Protein AF-A0A944SZA1-F1 (afdb_monomer)

Structure (mmCIF, N/CA/C/O backbone):
data_AF-A0A944SZA1-F1
#
_entry.id   AF-A0A944SZA1-F1
#
loop_
_atom_site.group_PDB
_atom_site.id
_atom_site.type_symbol
_atom_site.label_atom_id
_atom_site.label_alt_id
_atom_site.label_comp_id
_atom_site.label_asym_id
_atom_site.label_entity_id
_atom_site.label_seq_id
_atom_site.pdbx_PDB_ins_code
_atom_site.Cartn_x
_atom_site.Cartn_y
_atom_site.Cartn_z
_atom_site.occupancy
_atom_site.B_iso_or_equiv
_atom_site.auth_seq_id
_atom_site.auth_comp_id
_atom_site.auth_asym_id
_atom_site.auth_atom_id
_atom_site.pdbx_PDB_model_num
ATOM 1 N N . MET A 1 1 ? 6.379 56.878 -29.729 1.00 34.78 1 MET A N 1
ATOM 2 C CA . MET A 1 1 ? 7.795 56.609 -30.061 1.00 34.78 1 MET A CA 1
ATOM 3 C C . MET A 1 1 ? 8.020 55.108 -30.057 1.00 34.78 1 MET A C 1
ATOM 5 O O . MET A 1 1 ? 7.852 54.475 -29.023 1.00 34.78 1 MET A O 1
ATOM 9 N N . ASN A 1 2 ? 8.320 54.561 -31.233 1.00 31.75 2 ASN A N 1
ATOM 10 C CA . ASN A 1 2 ? 8.641 53.156 -31.470 1.00 31.75 2 ASN A CA 1
ATOM 11 C C . ASN A 1 2 ? 9.842 52.699 -30.632 1.00 31.75 2 ASN A C 1
ATOM 13 O O . ASN A 1 2 ? 10.908 53.306 -30.713 1.00 31.75 2 ASN A O 1
ATOM 17 N N . LYS A 1 3 ? 9.700 51.576 -29.924 1.00 30.05 3 LYS A N 1
ATOM 18 C CA . LYS A 1 3 ? 10.818 50.663 -29.664 1.00 30.05 3 LYS A CA 1
ATOM 19 C C . LYS A 1 3 ? 10.394 49.256 -30.056 1.00 30.05 3 LYS A C 1
ATOM 21 O O . LYS A 1 3 ? 9.658 48.567 -29.356 1.00 30.05 3 LYS A O 1
ATOM 26 N N . THR A 1 4 ? 10.840 48.909 -31.249 1.00 30.34 4 THR A N 1
ATOM 27 C CA . THR A 1 4 ? 10.805 47.614 -31.909 1.00 30.34 4 THR A CA 1
ATOM 28 C C . THR A 1 4 ? 11.332 46.541 -30.954 1.00 30.34 4 THR A C 1
ATOM 30 O O . THR A 1 4 ? 12.483 46.600 -30.522 1.00 30.34 4 THR A O 1
ATOM 33 N N . LYS A 1 5 ? 10.484 45.567 -30.599 1.00 31.09 5 LYS A N 1
ATOM 34 C CA . LYS A 1 5 ? 10.930 44.314 -29.984 1.00 31.09 5 LYS A CA 1
ATOM 35 C C . LYS A 1 5 ? 11.746 43.563 -31.030 1.00 31.09 5 LYS A C 1
ATOM 37 O O . LYS A 1 5 ? 11.211 43.187 -32.069 1.00 31.09 5 LYS A O 1
ATOM 42 N N . ILE A 1 6 ? 13.025 43.357 -30.748 1.00 30.23 6 ILE A N 1
ATOM 43 C CA . ILE A 1 6 ? 13.845 42.379 -31.457 1.00 30.23 6 ILE A CA 1
ATOM 44 C C . ILE A 1 6 ? 13.279 41.011 -31.069 1.00 30.23 6 ILE A C 1
ATOM 46 O O . ILE A 1 6 ? 13.418 40.572 -29.929 1.00 30.23 6 ILE A O 1
ATOM 50 N N . ALA A 1 7 ? 12.554 40.390 -31.996 1.00 32.97 7 ALA A N 1
ATOM 51 C CA . ALA A 1 7 ? 12.186 38.991 -31.901 1.00 32.97 7 ALA A CA 1
ATOM 52 C C . ALA A 1 7 ? 13.461 38.173 -32.127 1.00 32.97 7 ALA A C 1
ATOM 54 O O . ALA A 1 7 ? 14.042 38.218 -33.208 1.00 32.97 7 ALA A O 1
ATOM 55 N N . ILE A 1 8 ? 13.910 37.464 -31.095 1.00 31.34 8 ILE A N 1
ATOM 56 C CA . ILE A 1 8 ? 14.842 36.353 -31.264 1.00 31.34 8 ILE A CA 1
ATOM 57 C C . ILE A 1 8 ? 13.963 35.166 -31.679 1.00 31.34 8 ILE A C 1
ATOM 59 O O . ILE A 1 8 ? 13.105 34.771 -30.883 1.00 31.34 8 ILE A O 1
ATOM 63 N N . PRO A 1 9 ? 14.095 34.624 -32.899 1.00 35.72 9 PRO A N 1
ATOM 64 C CA . PRO A 1 9 ? 13.364 33.431 -33.278 1.00 35.72 9 PRO A CA 1
ATOM 65 C C . PRO A 1 9 ? 14.046 32.244 -32.599 1.00 35.72 9 PRO A C 1
ATOM 67 O O . PRO A 1 9 ? 15.100 31.785 -33.029 1.00 35.72 9 PRO A O 1
ATOM 70 N N . SER A 1 10 ? 13.473 31.765 -31.496 1.00 37.78 10 SER A N 1
ATOM 71 C CA . SER A 1 10 ? 13.772 30.426 -30.998 1.00 37.78 10 SER A CA 1
ATOM 72 C C . SER A 1 10 ? 12.822 29.452 -31.692 1.00 37.78 10 SER A C 1
ATOM 74 O O . SER A 1 10 ? 11.839 29.006 -31.098 1.00 37.78 10 SER A O 1
ATOM 76 N N . ASP A 1 11 ? 13.087 29.153 -32.962 1.00 41.00 11 ASP A N 1
ATOM 77 C CA . ASP A 1 11 ? 12.459 28.019 -33.639 1.00 41.00 11 ASP A CA 1
ATOM 78 C C . ASP A 1 11 ? 13.088 26.728 -33.096 1.00 41.00 11 ASP A C 1
ATOM 80 O O . ASP A 1 11 ? 13.932 26.090 -33.720 1.00 41.00 11 ASP A O 1
ATOM 84 N N . ILE A 1 12 ? 12.690 26.360 -31.876 1.00 37.53 12 ILE A N 1
ATOM 85 C CA . ILE A 1 12 ? 12.694 24.965 -31.447 1.00 37.53 12 ILE A CA 1
ATOM 86 C C . ILE A 1 12 ? 11.352 24.411 -31.939 1.00 37.53 12 ILE A C 1
ATOM 88 O O . ILE A 1 12 ? 10.313 24.982 -31.589 1.00 37.53 12 ILE A O 1
ATOM 92 N N . PRO A 1 13 ? 11.329 23.340 -32.749 1.00 37.69 13 PRO A N 1
ATOM 93 C CA . PRO A 1 13 ? 10.082 22.718 -33.176 1.00 37.69 13 PRO A CA 1
ATOM 94 C C . PRO A 1 13 ? 9.189 22.447 -31.958 1.00 37.69 13 PRO A C 1
ATOM 96 O O . PRO A 1 13 ? 9.645 21.845 -30.983 1.00 37.69 13 PRO A O 1
ATOM 99 N N . LYS A 1 14 ? 7.915 22.869 -32.011 1.00 52.00 14 LYS A N 1
ATOM 100 C CA . LYS A 1 14 ? 6.917 22.638 -30.941 1.00 52.00 14 LYS A CA 1
ATOM 101 C C . LYS A 1 14 ? 6.817 21.163 -30.510 1.00 52.00 14 LYS A C 1
ATOM 103 O O . LYS A 1 14 ? 6.372 20.886 -29.406 1.00 52.00 14 LYS A O 1
ATOM 108 N N . GLU A 1 15 ? 7.247 20.232 -31.358 1.00 51.16 15 GLU A N 1
ATOM 109 C CA . GLU A 1 15 ? 7.230 18.783 -31.119 1.00 51.16 15 GLU A CA 1
ATOM 110 C C . GLU A 1 15 ? 8.296 18.272 -30.132 1.00 51.16 15 GLU A C 1
ATOM 112 O O . GLU A 1 15 ? 8.181 17.142 -29.664 1.00 51.16 15 GLU A O 1
ATOM 117 N N . ASN A 1 16 ? 9.316 19.076 -29.800 1.00 55.62 16 ASN A N 1
ATOM 118 C CA . ASN A 1 16 ? 10.416 18.683 -28.902 1.00 55.62 16 ASN A CA 1
ATOM 119 C C . ASN A 1 16 ? 10.436 19.461 -27.573 1.00 55.62 16 ASN A C 1
ATOM 121 O O . ASN A 1 16 ? 11.379 19.329 -26.792 1.00 55.62 16 ASN A O 1
ATOM 125 N N . SER A 1 17 ? 9.428 20.296 -27.304 1.00 70.12 17 SER A N 1
ATOM 126 C CA . SER A 1 17 ? 9.325 21.008 -26.029 1.00 70.12 17 SER A CA 1
ATOM 127 C C . SER A 1 17 ? 8.634 20.157 -24.967 1.00 70.12 17 SER A C 1
ATOM 129 O O . SER A 1 17 ? 7.638 19.494 -25.246 1.00 70.12 17 SER A O 1
ATOM 131 N N . LEU A 1 18 ? 9.127 20.238 -23.731 1.00 83.69 18 LEU A N 1
ATOM 132 C CA . LEU A 1 18 ? 8.465 19.662 -22.562 1.00 83.69 18 LEU A CA 1
ATOM 133 C C . LEU A 1 18 ? 7.011 20.143 -22.441 1.00 83.69 18 LEU A C 1
ATOM 135 O O . LEU A 1 18 ? 6.777 21.351 -22.563 1.00 83.69 18 LEU A O 1
ATOM 139 N N . PRO A 1 19 ? 6.056 19.252 -22.120 1.00 88.00 19 PRO A N 1
ATOM 140 C CA . PRO A 1 19 ? 4.674 19.658 -21.913 1.00 88.00 19 PRO A CA 1
ATOM 141 C C . PRO A 1 19 ? 4.571 20.573 -20.690 1.00 88.00 19 PRO A C 1
ATOM 143 O O . PRO A 1 19 ? 5.227 20.351 -19.670 1.00 88.00 19 PRO A O 1
ATOM 146 N N . LYS A 1 20 ? 3.733 21.603 -20.756 1.00 88.69 20 LYS A N 1
ATOM 147 C CA . LYS A 1 20 ? 3.429 22.493 -19.626 1.00 88.69 20 LYS A CA 1
ATOM 148 C C . LYS A 1 20 ? 2.022 22.238 -19.095 1.00 88.69 20 LYS A C 1
ATOM 150 O O . LYS A 1 20 ? 1.191 21.570 -19.703 1.00 88.69 20 LYS A O 1
ATOM 155 N N . ARG A 1 21 ? 1.730 22.804 -17.925 1.00 88.75 21 ARG A N 1
ATOM 156 C CA . ARG A 1 21 ? 0.394 22.754 -17.324 1.00 88.75 21 ARG A CA 1
ATOM 157 C C . ARG A 1 21 ? -0.685 23.223 -18.308 1.00 88.75 21 ARG A C 1
ATOM 159 O O . ARG A 1 21 ? -0.640 24.362 -18.765 1.00 88.75 21 ARG A O 1
ATOM 166 N N . GLY A 1 22 ? -1.692 22.375 -18.510 1.00 85.00 22 GLY A N 1
ATOM 167 C CA . GLY A 1 22 ? -2.834 22.638 -19.389 1.00 85.00 22 GLY A CA 1
ATOM 168 C C . GLY A 1 22 ? -2.650 22.135 -20.820 1.00 85.00 22 GLY A C 1
ATOM 169 O O . GLY A 1 22 ? -3.617 22.166 -21.572 1.00 85.00 22 GLY A O 1
ATOM 170 N N . ASP A 1 23 ? -1.455 21.662 -21.184 1.00 86.56 23 ASP A N 1
ATOM 171 C CA . ASP A 1 23 ? -1.251 20.990 -22.463 1.00 86.56 23 ASP A CA 1
ATOM 172 C C . ASP A 1 23 ? -1.978 19.641 -22.488 1.00 86.56 23 ASP A C 1
ATOM 174 O O . ASP A 1 23 ? -2.120 18.961 -21.465 1.00 86.56 23 ASP A O 1
ATOM 178 N N . GLU A 1 24 ? -2.402 19.242 -23.683 1.00 83.50 24 GLU A N 1
ATOM 179 C CA . GLU A 1 24 ? -2.899 17.898 -23.934 1.00 83.50 24 GLU A CA 1
ATOM 180 C C . GLU A 1 24 ? -1.727 16.903 -23.922 1.00 83.50 24 GLU A C 1
ATOM 182 O O . GLU A 1 24 ? -0.733 17.082 -24.624 1.00 83.50 24 GLU A O 1
ATOM 187 N N . LEU A 1 25 ? -1.834 15.849 -23.106 1.00 86.94 25 LEU A N 1
ATOM 188 C CA . LEU A 1 25 ? -0.783 14.834 -22.928 1.00 86.94 25 LEU A CA 1
ATOM 189 C C . LEU A 1 25 ? -1.002 13.585 -23.798 1.00 86.94 25 LEU A C 1
ATOM 191 O O . LEU A 1 25 ? -0.449 12.518 -23.523 1.00 86.94 25 LEU A O 1
ATOM 195 N N . THR A 1 26 ? -1.838 13.704 -24.824 1.00 85.81 26 THR A N 1
ATOM 196 C CA . THR A 1 26 ? -2.244 12.602 -25.697 1.00 85.81 26 THR A CA 1
ATOM 197 C C . THR A 1 26 ? -1.277 12.471 -26.870 1.00 85.81 26 THR A C 1
ATOM 199 O O . THR A 1 26 ? -0.983 13.448 -27.557 1.00 85.81 26 THR A O 1
ATOM 202 N N . ASN A 1 27 ? -0.815 11.251 -27.154 1.00 90.06 27 ASN A N 1
ATOM 203 C CA . ASN A 1 27 ? -0.140 10.966 -28.417 1.00 90.06 27 ASN A CA 1
ATOM 204 C C . ASN A 1 27 ? -1.173 10.857 -29.551 1.00 90.06 27 ASN A C 1
ATOM 206 O O . ASN A 1 27 ? -1.903 9.869 -29.612 1.00 90.06 27 ASN A O 1
ATOM 210 N N . LEU A 1 28 ? -1.214 11.825 -30.469 1.00 89.00 28 LEU A N 1
ATOM 211 C CA . LEU A 1 28 ? -2.158 11.813 -31.597 1.00 89.00 28 LEU A CA 1
ATOM 212 C C . LEU A 1 28 ? -1.953 10.623 -32.550 1.00 89.00 28 LEU A C 1
ATOM 214 O O . LEU A 1 28 ? -2.908 10.166 -33.172 1.00 89.00 28 LEU A O 1
ATOM 218 N N . GLU A 1 29 ? -0.734 10.085 -32.640 1.00 91.69 29 GLU A N 1
ATOM 219 C CA . GLU A 1 29 ? -0.440 8.896 -33.451 1.00 91.69 29 GLU A CA 1
ATOM 220 C C . GLU A 1 29 ? -0.707 7.575 -32.713 1.00 91.69 29 GLU A C 1
ATOM 222 O O . GLU A 1 29 ? -0.545 6.489 -33.282 1.00 91.69 29 GLU A O 1
ATOM 227 N N . GLY A 1 30 ? -1.078 7.659 -31.434 1.00 93.31 30 GLY A N 1
ATOM 228 C CA . GLY A 1 30 ? -1.335 6.535 -30.542 1.00 93.31 30 GLY A CA 1
ATOM 229 C C . GLY A 1 30 ? -0.079 5.904 -29.930 1.00 93.31 30 GLY A C 1
ATOM 230 O O . GLY A 1 30 ? -0.141 5.419 -28.801 1.00 93.31 30 GLY A O 1
ATOM 231 N N . TYR A 1 31 ? 1.052 5.891 -30.638 1.00 95.31 31 TYR A N 1
ATOM 232 C CA . TYR A 1 31 ? 2.315 5.286 -30.194 1.00 95.31 31 TYR A CA 1
ATOM 233 C C . TYR A 1 31 ? 3.508 5.762 -31.043 1.00 95.31 31 TYR A C 1
ATOM 235 O O . TYR A 1 31 ? 3.303 6.118 -32.206 1.00 95.31 31 TYR A O 1
ATOM 243 N N . PRO A 1 32 ? 4.753 5.714 -30.522 1.00 93.50 32 PRO A N 1
ATOM 244 C CA . PRO A 1 32 ? 5.943 6.082 -31.290 1.00 93.50 32 PRO A CA 1
ATOM 245 C C . PRO A 1 32 ? 6.175 5.130 -32.474 1.00 93.50 32 PRO A C 1
ATOM 247 O O . PRO A 1 32 ? 6.145 3.904 -32.319 1.00 93.50 32 PRO A O 1
ATOM 250 N N . LYS A 1 33 ? 6.417 5.690 -33.667 1.00 90.69 33 LYS A N 1
ATOM 251 C CA . LYS A 1 33 ? 6.681 4.918 -34.899 1.00 90.69 33 LYS A CA 1
ATOM 252 C C . LYS A 1 33 ? 8.129 4.448 -35.013 1.00 90.69 33 LYS A C 1
ATOM 254 O O . LYS A 1 33 ? 8.364 3.347 -35.515 1.00 90.69 33 LYS A O 1
ATOM 259 N N . ASN A 1 34 ? 9.061 5.250 -34.500 1.00 89.94 34 ASN A N 1
ATOM 260 C CA . ASN A 1 34 ? 10.495 4.973 -34.487 1.00 89.94 34 ASN A CA 1
ATOM 261 C C . ASN A 1 34 ? 10.964 4.554 -33.086 1.00 89.94 34 ASN A C 1
ATOM 263 O O . ASN A 1 34 ? 10.321 4.860 -32.084 1.00 89.94 34 ASN A O 1
ATOM 267 N N . PHE A 1 35 ? 12.107 3.868 -33.021 1.00 92.06 35 PHE A N 1
ATOM 268 C CA . PHE A 1 35 ? 12.744 3.434 -31.772 1.00 92.06 35 PHE A CA 1
ATOM 269 C C . PHE A 1 35 ? 13.916 4.357 -31.442 1.00 92.06 35 PHE A C 1
ATOM 271 O O . PHE A 1 35 ? 15.078 3.989 -31.604 1.00 92.06 35 PHE A O 1
ATOM 278 N N . GLU A 1 36 ? 13.595 5.583 -31.054 1.00 91.88 36 GLU A N 1
ATOM 279 C CA . GLU A 1 36 ? 14.571 6.626 -30.748 1.00 91.88 36 GLU A CA 1
ATOM 280 C C . GLU A 1 36 ? 14.560 6.936 -29.252 1.00 91.88 36 GLU A C 1
ATOM 282 O O . GLU A 1 36 ? 13.546 6.763 -28.575 1.00 91.88 36 GLU A O 1
ATOM 287 N N . LEU A 1 37 ? 15.706 7.378 -28.730 1.00 91.06 37 LEU A N 1
ATOM 288 C CA . LEU A 1 37 ? 15.784 7.841 -27.350 1.00 91.06 37 LEU A CA 1
ATOM 289 C C . LEU A 1 37 ? 14.939 9.113 -27.175 1.00 91.06 37 LEU A C 1
ATOM 291 O O . LEU A 1 37 ? 15.016 10.005 -28.027 1.00 91.06 37 LEU A O 1
ATOM 295 N N . PRO A 1 38 ? 14.184 9.238 -26.067 1.00 91.50 38 PRO A N 1
ATOM 296 C CA . PRO A 1 38 ? 13.524 10.493 -25.736 1.00 91.50 38 PRO A CA 1
ATOM 297 C C . PRO A 1 38 ? 14.569 11.568 -25.415 1.00 91.50 38 PRO A C 1
ATOM 299 O O . PRO A 1 38 ? 15.762 11.291 -25.260 1.00 91.50 38 PRO A O 1
ATOM 302 N N . LEU A 1 39 ? 14.119 12.810 -25.228 1.00 91.12 39 LEU A N 1
ATOM 303 C CA . LEU A 1 39 ? 14.986 13.847 -24.678 1.00 91.12 39 LEU A CA 1
ATOM 304 C C . LEU A 1 39 ? 15.509 13.404 -23.302 1.00 91.12 39 LEU A C 1
ATOM 306 O O . LEU A 1 39 ? 14.729 13.062 -22.412 1.00 91.12 39 LEU A O 1
ATOM 310 N N . THR A 1 40 ? 16.827 13.44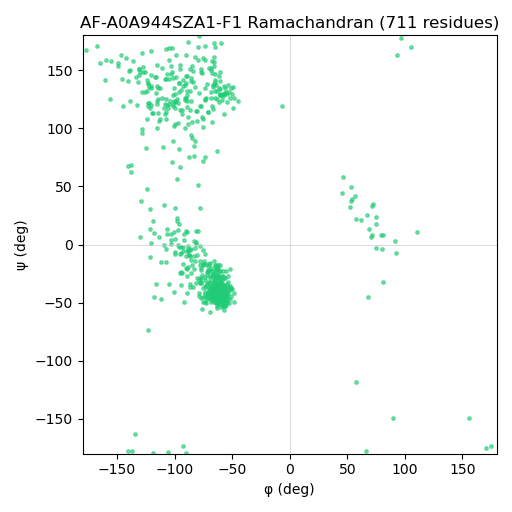3 -23.109 1.00 93.06 40 THR A N 1
ATOM 311 C CA . THR A 1 40 ? 17.455 13.101 -21.828 1.00 93.06 40 THR A CA 1
ATOM 312 C C . THR A 1 40 ? 18.251 14.257 -21.249 1.00 93.06 40 THR A C 1
ATOM 314 O O . THR A 1 40 ? 18.903 14.999 -21.981 1.00 93.06 40 THR A O 1
ATOM 317 N N . GLU A 1 41 ? 18.267 14.361 -19.926 1.00 93.19 41 GLU A N 1
ATOM 318 C CA . GLU A 1 41 ? 19.048 15.357 -19.193 1.00 93.19 41 GLU A CA 1
ATOM 319 C C . GLU A 1 41 ? 19.809 14.674 -18.052 1.00 93.19 41 GLU A C 1
ATOM 321 O O . GLU A 1 41 ? 19.212 14.061 -17.168 1.00 93.19 41 GLU A O 1
ATOM 326 N N . ASN A 1 42 ? 21.140 14.759 -18.073 1.00 93.50 42 ASN A N 1
ATOM 327 C CA . ASN A 1 42 ? 21.980 14.160 -17.040 1.00 93.50 42 ASN A CA 1
ATOM 328 C C . ASN A 1 42 ? 22.021 15.061 -15.798 1.00 93.50 42 ASN A C 1
ATOM 330 O O . ASN A 1 42 ? 22.564 16.167 -15.843 1.00 93.50 42 ASN A O 1
ATOM 334 N N . ILE A 1 43 ? 21.479 14.573 -14.682 1.00 92.88 43 ILE A N 1
ATOM 335 C CA . ILE A 1 43 ? 21.584 15.228 -13.382 1.00 92.88 43 ILE A CA 1
ATOM 336 C C . ILE A 1 43 ? 22.823 14.677 -12.685 1.00 92.88 43 ILE A C 1
ATOM 338 O O . ILE A 1 43 ? 22.810 13.579 -12.122 1.00 92.88 43 ILE A O 1
ATOM 342 N N . SER A 1 44 ? 23.901 15.461 -12.751 1.00 88.56 44 SER A N 1
ATOM 343 C CA . SER A 1 44 ? 25.236 15.086 -12.280 1.00 88.56 44 SER A CA 1
ATOM 344 C C . SER A 1 44 ? 25.213 14.405 -10.909 1.00 88.56 44 SER A C 1
ATOM 346 O O . SER A 1 44 ? 24.719 14.966 -9.931 1.00 88.56 44 SER A O 1
ATOM 348 N N . GLY A 1 45 ? 25.778 13.195 -10.845 1.00 86.50 45 GLY A N 1
ATOM 349 C CA . GLY A 1 45 ? 25.898 12.404 -9.616 1.00 86.50 45 GLY A CA 1
ATOM 350 C C . GLY A 1 45 ? 24.587 11.816 -9.081 1.00 86.50 45 GLY A C 1
ATOM 351 O O . GLY A 1 45 ? 24.587 11.295 -7.968 1.00 86.50 45 GLY A O 1
ATOM 352 N N . LYS A 1 46 ? 23.477 11.903 -9.830 1.00 90.25 46 LYS A N 1
ATOM 353 C CA . LYS A 1 46 ? 22.173 11.374 -9.405 1.00 90.25 46 LYS A CA 1
ATOM 354 C C . LYS A 1 46 ? 21.579 10.370 -10.394 1.00 90.25 46 LYS A C 1
ATOM 356 O O . LYS A 1 46 ? 21.522 9.184 -10.100 1.00 90.25 46 LYS A O 1
ATOM 361 N N . TYR A 1 47 ? 21.078 10.840 -11.531 1.00 94.94 47 TYR A N 1
ATOM 362 C CA . TYR A 1 47 ? 20.317 10.036 -12.492 1.00 94.94 47 TYR A CA 1
ATOM 363 C C . TYR A 1 47 ? 20.168 10.788 -13.819 1.00 94.94 47 TYR A C 1
ATOM 365 O O . TYR A 1 47 ? 20.442 11.985 -13.913 1.00 94.94 47 TYR A O 1
ATOM 373 N N . ILE A 1 48 ? 19.672 10.099 -14.841 1.00 95.88 48 ILE A N 1
ATOM 374 C CA . ILE A 1 48 ? 19.311 10.684 -16.131 1.00 95.88 48 ILE A CA 1
ATOM 375 C C . ILE A 1 48 ? 17.796 10.900 -16.159 1.00 95.88 48 ILE A C 1
ATOM 377 O O . ILE A 1 48 ? 17.017 9.950 -16.074 1.00 95.88 48 ILE A O 1
ATOM 381 N N . ASN A 1 49 ? 17.365 12.153 -16.281 1.00 94.19 49 ASN A N 1
ATOM 382 C CA . ASN A 1 49 ? 15.969 12.486 -16.545 1.00 94.19 49 ASN A CA 1
ATOM 383 C C . ASN A 1 49 ? 15.598 12.036 -17.957 1.00 94.19 49 ASN A C 1
ATOM 385 O O . ASN A 1 49 ? 16.240 12.452 -18.919 1.00 94.19 49 ASN A O 1
ATOM 389 N N . THR A 1 50 ? 14.536 11.243 -18.075 1.00 94.00 50 THR A N 1
ATOM 390 C CA . THR A 1 50 ? 13.914 10.872 -19.351 1.00 94.00 50 THR A CA 1
ATOM 391 C C . THR A 1 50 ? 12.670 11.724 -19.565 1.00 94.00 50 THR A C 1
ATOM 393 O O . THR A 1 50 ? 11.632 11.556 -18.932 1.00 94.00 50 THR A O 1
ATOM 396 N N . LEU A 1 51 ? 12.815 12.739 -20.406 1.00 90.62 51 LEU A N 1
ATOM 397 C CA . LEU A 1 51 ? 11.852 13.811 -20.607 1.00 90.62 51 LEU A CA 1
ATOM 398 C C . LEU A 1 51 ? 10.952 13.489 -21.799 1.00 90.62 51 LEU A C 1
ATOM 400 O O . LEU A 1 51 ? 11.012 14.156 -22.830 1.00 90.62 51 LEU A O 1
ATOM 404 N N . TYR A 1 52 ? 10.132 12.451 -21.649 1.00 91.62 52 TYR A N 1
ATOM 405 C CA . TYR A 1 52 ? 9.196 12.033 -22.687 1.00 91.62 52 TYR A CA 1
ATOM 406 C C . TYR A 1 52 ? 8.252 13.173 -23.085 1.00 91.62 52 TYR A C 1
ATOM 408 O O . TYR A 1 52 ? 7.603 13.783 -22.226 1.00 91.62 52 TYR A O 1
ATOM 416 N N . ALA A 1 53 ? 8.140 13.418 -24.386 1.00 90.50 53 ALA A N 1
ATOM 417 C CA . ALA A 1 53 ? 7.111 14.234 -25.013 1.00 90.50 53 ALA A CA 1
ATOM 418 C C . ALA A 1 53 ? 5.898 13.359 -25.392 1.00 90.50 53 ALA A C 1
ATOM 420 O O . ALA A 1 53 ? 6.038 12.139 -25.494 1.00 90.50 53 ALA A O 1
ATOM 421 N N . PRO A 1 54 ? 4.710 13.938 -25.663 1.00 91.06 54 PRO A N 1
ATOM 422 C CA . PRO A 1 54 ? 3.522 13.154 -26.011 1.00 91.06 54 PRO A CA 1
ATOM 423 C C . PRO A 1 54 ? 3.737 12.150 -27.155 1.00 91.06 54 PRO A C 1
ATOM 425 O O . PRO A 1 54 ? 3.241 11.032 -27.077 1.00 91.06 54 PRO A O 1
ATOM 428 N N . LYS A 1 55 ? 4.538 12.490 -28.174 1.00 91.19 55 LYS A N 1
ATOM 429 C CA . LYS A 1 55 ? 4.863 11.589 -29.299 1.00 91.19 55 LYS A CA 1
ATOM 430 C C . LYS A 1 55 ? 5.602 10.305 -28.890 1.00 91.19 55 LYS A C 1
ATOM 432 O O . LYS A 1 55 ? 5.500 9.295 -29.584 1.00 91.19 55 LYS A O 1
ATOM 437 N N . ASP A 1 56 ? 6.299 10.323 -27.756 1.00 93.00 56 ASP A N 1
ATOM 438 C CA . ASP A 1 56 ? 7.079 9.186 -27.261 1.00 93.00 56 ASP A CA 1
ATOM 439 C C . ASP A 1 56 ? 6.201 8.175 -26.501 1.00 93.00 56 ASP A C 1
ATOM 441 O O . ASP A 1 56 ? 6.642 7.076 -26.148 1.00 93.00 56 ASP A O 1
ATOM 445 N N . ILE A 1 57 ? 4.946 8.534 -26.216 1.00 93.69 57 ILE A N 1
ATOM 446 C CA . ILE A 1 57 ? 4.062 7.802 -25.309 1.00 93.69 57 ILE A CA 1
ATOM 447 C C . ILE A 1 57 ? 3.177 6.825 -26.068 1.00 93.69 57 ILE A C 1
ATOM 449 O O . ILE A 1 57 ? 2.524 7.175 -27.046 1.00 93.69 57 ILE A O 1
ATOM 453 N N . THR A 1 58 ? 3.104 5.591 -25.578 1.00 94.88 58 THR A N 1
ATOM 454 C CA . THR A 1 58 ? 2.163 4.590 -26.089 1.00 94.88 58 THR A CA 1
ATOM 455 C C . THR A 1 58 ? 0.836 4.700 -25.347 1.00 94.88 58 THR A C 1
ATOM 457 O O . THR A 1 58 ? 0.772 4.331 -24.179 1.00 94.88 58 THR A O 1
ATOM 460 N N . ILE A 1 59 ? -0.217 5.174 -26.012 1.00 92.44 59 ILE A N 1
ATOM 461 C CA . ILE A 1 59 ? -1.600 5.160 -25.502 1.00 92.44 59 ILE A CA 1
ATOM 462 C C . ILE A 1 59 ? -2.454 4.080 -26.184 1.00 92.44 59 ILE A C 1
ATOM 464 O O . ILE A 1 59 ? -3.287 3.457 -25.528 1.00 92.44 59 ILE A O 1
ATOM 468 N N . ASP A 1 60 ? -2.206 3.798 -27.469 1.00 94.81 60 ASP A N 1
ATOM 469 C CA . ASP A 1 60 ? -2.801 2.675 -28.199 1.00 94.81 60 ASP A CA 1
ATOM 470 C C . ASP A 1 60 ? -1.842 1.481 -28.181 1.00 94.81 60 ASP A C 1
ATOM 472 O O . ASP A 1 60 ? -1.067 1.228 -29.107 1.00 94.81 60 ASP A O 1
ATOM 476 N N . TRP A 1 61 ? -1.892 0.739 -27.079 1.00 95.88 61 TRP A N 1
ATOM 477 C CA . TRP A 1 61 ? -1.059 -0.441 -26.874 1.00 95.88 61 TRP A CA 1
ATOM 478 C C . TRP A 1 61 ? -1.381 -1.589 -27.844 1.00 95.88 61 TRP A C 1
ATOM 480 O O . TRP A 1 61 ? -0.482 -2.345 -28.212 1.00 95.88 61 TRP A O 1
ATOM 490 N N . ASN A 1 62 ? -2.629 -1.715 -28.309 1.00 96.00 62 ASN A N 1
ATOM 491 C CA . ASN A 1 62 ? -3.009 -2.741 -29.288 1.00 96.00 62 ASN A CA 1
ATOM 492 C C . ASN A 1 62 ? -2.439 -2.423 -30.674 1.00 96.00 62 ASN A C 1
ATOM 494 O O . ASN A 1 62 ? -1.880 -3.301 -31.337 1.00 96.00 62 ASN A O 1
ATOM 498 N N . GLY A 1 63 ? -2.539 -1.162 -31.099 1.00 96.50 63 GLY A N 1
ATOM 499 C CA . GLY A 1 63 ? -1.891 -0.685 -32.314 1.00 96.50 63 GLY A CA 1
ATOM 500 C C . GLY A 1 63 ? -0.374 -0.828 -32.242 1.00 96.50 63 GLY A C 1
ATOM 501 O O . GLY A 1 63 ? 0.232 -1.312 -33.199 1.00 96.50 63 GLY A O 1
ATOM 502 N N . TYR A 1 64 ? 0.232 -0.509 -31.094 1.00 97.25 64 TYR A N 1
ATOM 503 C CA . TYR A 1 64 ? 1.670 -0.678 -30.882 1.00 97.25 64 TYR A CA 1
ATOM 504 C C . TYR A 1 64 ? 2.115 -2.141 -30.995 1.00 97.25 64 TYR A C 1
ATOM 506 O O . TYR A 1 64 ? 3.101 -2.434 -31.672 1.00 97.25 64 TYR A O 1
ATOM 514 N N . LYS A 1 65 ? 1.344 -3.076 -30.427 1.00 97.19 65 LYS A N 1
ATOM 515 C CA . LYS A 1 65 ? 1.586 -4.518 -30.567 1.00 97.19 65 LYS A CA 1
ATOM 516 C C . LYS A 1 65 ? 1.618 -4.951 -32.032 1.00 97.19 65 LYS A C 1
ATOM 518 O O . LYS A 1 65 ? 2.559 -5.622 -32.455 1.00 97.19 65 LYS A O 1
ATOM 523 N N . LYS A 1 66 ? 0.618 -4.525 -32.814 1.00 97.31 66 LYS A N 1
ATOM 524 C CA . LYS A 1 66 ? 0.527 -4.808 -34.255 1.00 97.31 66 LYS A CA 1
ATOM 525 C C . LYS A 1 66 ? 1.694 -4.196 -35.030 1.00 97.31 66 LYS A C 1
ATOM 527 O O . LYS A 1 66 ? 2.241 -4.854 -35.910 1.00 97.31 66 LYS A O 1
ATOM 532 N N . HIS A 1 67 ? 2.076 -2.960 -34.705 1.00 96.88 67 HIS A N 1
ATOM 533 C CA . HIS A 1 67 ? 3.234 -2.286 -35.298 1.00 96.88 67 HIS A CA 1
ATOM 534 C C . HIS A 1 67 ? 4.515 -3.082 -35.055 1.00 96.88 67 HIS A C 1
ATOM 536 O O . HIS A 1 67 ? 5.205 -3.431 -36.010 1.00 96.88 67 HIS A O 1
ATOM 542 N N . LEU A 1 68 ? 4.787 -3.455 -33.800 1.00 96.56 68 LEU A N 1
ATOM 543 C CA . LEU A 1 68 ? 5.957 -4.252 -33.431 1.00 96.56 68 LEU A CA 1
ATOM 544 C C . LEU A 1 68 ? 6.018 -5.594 -34.165 1.00 96.56 68 LEU A C 1
ATOM 546 O O . LEU A 1 68 ? 7.090 -5.960 -34.640 1.00 96.56 68 LEU A O 1
ATOM 550 N N . SER A 1 69 ? 4.889 -6.288 -34.334 1.00 96.19 69 SER A N 1
ATOM 551 C CA . SER A 1 69 ? 4.844 -7.542 -35.102 1.00 96.19 69 SER A CA 1
ATOM 552 C C . SER A 1 69 ? 5.258 -7.374 -36.569 1.00 96.19 69 SER A C 1
ATOM 554 O O . SER A 1 69 ? 5.657 -8.349 -37.195 1.00 96.19 69 SER A O 1
ATOM 556 N N . ILE A 1 70 ? 5.164 -6.161 -37.125 1.00 96.62 70 ILE A N 1
ATOM 557 C CA . ILE A 1 70 ? 5.554 -5.854 -38.507 1.00 96.62 70 ILE A CA 1
ATOM 558 C C . ILE A 1 70 ? 7.013 -5.396 -38.568 1.00 96.62 70 ILE A C 1
ATOM 560 O O . ILE A 1 70 ? 7.779 -5.899 -39.386 1.00 96.62 70 ILE A O 1
ATOM 564 N N . VAL A 1 71 ? 7.408 -4.440 -37.721 1.00 96.69 71 VAL A N 1
ATOM 565 C CA . VAL A 1 71 ? 8.726 -3.787 -37.832 1.00 96.69 71 VAL A CA 1
ATOM 566 C C . VAL A 1 71 ? 9.836 -4.494 -37.052 1.00 96.69 71 VAL A C 1
ATOM 568 O O . VAL A 1 71 ? 11.012 -4.315 -37.358 1.00 96.69 71 VAL A O 1
ATOM 571 N N . LYS A 1 72 ? 9.482 -5.301 -36.047 1.00 95.38 72 LYS A N 1
ATOM 572 C CA . LYS A 1 72 ? 10.399 -6.131 -35.253 1.00 95.38 72 LYS A CA 1
ATOM 573 C C . LYS A 1 72 ? 9.786 -7.528 -35.021 1.00 95.38 72 LYS A C 1
ATOM 575 O O . LYS A 1 72 ? 9.574 -7.916 -33.875 1.00 95.38 72 LYS A O 1
ATOM 580 N N . PRO A 1 73 ? 9.531 -8.322 -36.080 1.00 95.00 73 PRO A N 1
ATOM 581 C CA . PRO A 1 73 ? 8.792 -9.587 -35.981 1.00 95.00 73 PRO A CA 1
ATOM 582 C C . PRO A 1 73 ? 9.460 -10.647 -35.099 1.00 95.00 73 PRO A C 1
ATOM 584 O O . PRO A 1 73 ? 8.780 -11.553 -34.645 1.00 95.00 73 PRO A O 1
ATOM 587 N N . ASN A 1 74 ? 10.768 -10.549 -34.842 1.00 93.44 74 ASN A N 1
ATOM 588 C CA . ASN A 1 74 ? 11.502 -11.493 -33.989 1.00 93.44 74 ASN A CA 1
ATOM 589 C C . ASN A 1 74 ? 11.626 -11.026 -32.530 1.00 93.44 74 ASN A C 1
ATOM 591 O O . ASN A 1 74 ? 12.189 -11.742 -31.706 1.00 93.44 74 ASN A O 1
ATOM 595 N N . PHE A 1 75 ? 11.122 -9.838 -32.196 1.00 95.25 75 PHE A N 1
ATOM 596 C CA . PHE A 1 75 ? 11.257 -9.256 -30.867 1.00 95.25 75 PHE A CA 1
ATOM 597 C C . PHE A 1 75 ? 10.153 -9.758 -29.928 1.00 95.25 75 PHE A C 1
ATOM 599 O O . PHE A 1 75 ? 9.003 -9.335 -30.030 1.00 95.25 75 PHE A O 1
ATOM 606 N N . HIS A 1 76 ? 10.524 -10.655 -29.012 1.00 95.69 76 HIS A N 1
ATOM 607 C CA . HIS A 1 76 ? 9.617 -11.295 -28.054 1.00 95.69 76 HIS A CA 1
ATOM 608 C C . HIS A 1 76 ? 10.270 -11.360 -26.663 1.00 95.69 76 HIS A C 1
ATOM 610 O O . HIS A 1 76 ? 10.634 -12.449 -26.213 1.00 95.69 76 HIS A O 1
ATOM 616 N N . PRO A 1 77 ? 10.461 -10.209 -25.990 1.00 97.25 77 PRO A N 1
ATOM 617 C CA . PRO A 1 77 ? 11.239 -10.149 -24.759 1.00 97.25 77 PRO A CA 1
ATOM 618 C C . PRO A 1 77 ? 10.629 -11.034 -23.669 1.00 97.25 77 PRO A C 1
ATOM 620 O O . PRO A 1 77 ? 9.421 -10.981 -23.419 1.00 97.25 77 PRO A O 1
ATOM 623 N N . LYS A 1 78 ? 11.463 -11.817 -22.985 1.00 98.19 78 LYS A N 1
ATOM 624 C CA . LYS A 1 78 ? 11.056 -12.640 -21.836 1.00 98.19 78 LYS A CA 1
ATOM 625 C C . LYS A 1 78 ? 11.549 -12.023 -20.540 1.00 98.19 78 LYS A C 1
ATOM 627 O O . LYS A 1 78 ? 12.753 -11.942 -20.312 1.00 98.19 78 LYS A O 1
ATOM 632 N N . VAL A 1 79 ? 10.633 -11.638 -19.659 1.00 98.69 79 VAL A N 1
ATOM 633 C CA . VAL A 1 79 ? 10.991 -10.976 -18.398 1.00 98.69 79 VAL A CA 1
ATOM 634 C C . VAL A 1 79 ? 10.416 -11.736 -17.217 1.00 98.69 79 VAL A C 1
ATOM 636 O O . VAL A 1 79 ? 9.233 -12.079 -17.197 1.00 98.69 79 VAL A O 1
ATOM 639 N N . LEU A 1 80 ? 11.258 -11.978 -16.216 1.00 98.75 80 LEU A N 1
ATOM 640 C CA . LEU A 1 80 ? 10.837 -12.445 -14.903 1.00 98.75 80 LEU A CA 1
ATOM 641 C C . LEU A 1 80 ? 10.652 -11.241 -13.977 1.00 98.75 80 LEU A C 1
ATOM 643 O O . LEU A 1 80 ? 11.615 -10.565 -13.632 1.00 98.75 80 LEU A O 1
ATOM 647 N N . LEU A 1 81 ? 9.409 -10.972 -13.598 1.00 98.69 81 LEU A N 1
ATOM 648 C CA . LEU A 1 81 ? 8.992 -9.888 -12.720 1.00 98.69 81 LEU A CA 1
ATOM 649 C C . LEU A 1 81 ? 8.879 -10.399 -11.278 1.00 98.69 81 LEU A C 1
ATOM 651 O O . LEU A 1 81 ? 8.041 -11.244 -10.961 1.00 98.69 81 LEU A O 1
ATOM 655 N N . VAL A 1 82 ? 9.723 -9.873 -10.397 1.00 98.00 82 VAL A N 1
ATOM 656 C CA . VAL A 1 82 ? 9.878 -10.319 -9.012 1.00 98.00 82 VAL A CA 1
ATOM 657 C C . VAL A 1 82 ? 9.395 -9.239 -8.045 1.00 98.00 82 VAL A C 1
ATOM 659 O O . VAL A 1 82 ? 9.730 -8.062 -8.185 1.00 98.00 82 VAL A O 1
ATOM 662 N N . GLY A 1 83 ? 8.615 -9.640 -7.045 1.00 95.50 83 GLY A N 1
ATOM 663 C CA . GLY A 1 83 ? 8.160 -8.786 -5.946 1.00 95.50 83 GLY A CA 1
ATOM 664 C C . GLY A 1 83 ? 8.178 -9.527 -4.612 1.00 95.50 83 GLY A C 1
ATOM 665 O O . GLY A 1 83 ? 8.570 -10.691 -4.545 1.00 95.50 83 GLY A O 1
ATOM 666 N N . HIS A 1 84 ? 7.738 -8.861 -3.545 1.00 92.19 84 HIS A N 1
ATOM 667 C CA . HIS A 1 84 ? 7.633 -9.474 -2.220 1.00 92.19 84 HIS A CA 1
ATOM 668 C C . HIS A 1 84 ? 6.306 -10.223 -2.033 1.00 92.19 84 HIS A C 1
ATOM 670 O O . HIS A 1 84 ? 5.285 -9.861 -2.616 1.00 92.19 84 HIS A O 1
ATOM 676 N N . ASP A 1 85 ? 6.304 -11.232 -1.162 1.00 90.00 85 ASP A N 1
ATOM 677 C CA . ASP A 1 85 ? 5.122 -12.040 -0.832 1.00 90.00 85 ASP A CA 1
ATOM 678 C C . ASP A 1 85 ? 4.441 -11.633 0.491 1.00 90.00 85 ASP A C 1
ATOM 680 O O . ASP A 1 85 ? 3.613 -12.369 1.023 1.00 90.00 85 ASP A O 1
ATOM 684 N N . SER A 1 86 ? 4.814 -10.495 1.084 1.00 86.38 86 SER A N 1
ATOM 685 C CA . SER A 1 86 ? 4.309 -10.085 2.408 1.00 86.38 86 SER A CA 1
ATOM 686 C C . SER A 1 86 ? 2.938 -9.396 2.387 1.00 86.38 86 SER A C 1
ATOM 688 O O . SER A 1 86 ? 2.320 -9.250 3.439 1.00 86.38 86 SER A O 1
ATOM 690 N N . SER A 1 87 ? 2.456 -8.965 1.218 1.00 86.75 87 SER A N 1
ATOM 691 C CA . SER A 1 87 ? 1.165 -8.280 1.073 1.00 86.75 87 SER A CA 1
ATOM 692 C C . SER A 1 87 ? 0.042 -9.268 0.762 1.00 86.75 87 SER A C 1
ATOM 694 O O . SER A 1 87 ? 0.230 -10.170 -0.039 1.00 86.75 87 SER A O 1
ATOM 696 N N . GLU A 1 88 ? -1.154 -9.069 1.312 1.00 85.62 88 GLU A N 1
ATOM 697 C CA . GLU A 1 88 ? -2.374 -9.801 0.911 1.00 85.62 88 GLU A CA 1
ATOM 698 C C . GLU A 1 88 ? -3.089 -9.120 -0.282 1.00 85.62 88 GLU A C 1
ATOM 700 O O . GLU A 1 88 ? -4.076 -9.631 -0.806 1.00 85.62 88 GLU A O 1
ATOM 705 N N . ILE A 1 89 ? -2.592 -7.957 -0.720 1.00 89.81 89 ILE A N 1
ATOM 706 C CA . ILE A 1 89 ? -3.139 -7.142 -1.810 1.00 89.81 89 ILE A CA 1
ATOM 707 C C . ILE A 1 89 ? -2.398 -7.461 -3.113 1.00 89.81 89 ILE A C 1
ATOM 709 O O . ILE A 1 89 ? -1.172 -7.581 -3.126 1.00 89.81 89 ILE A O 1
ATOM 713 N N . GLU A 1 90 ? -3.135 -7.559 -4.220 1.00 94.56 90 GLU A N 1
ATOM 714 C CA . GLU A 1 90 ? -2.567 -7.859 -5.537 1.00 94.56 90 GLU A CA 1
ATOM 715 C C . GLU A 1 90 ? -1.548 -6.811 -5.997 1.00 94.56 90 GLU A C 1
ATOM 717 O O . GLU A 1 90 ? -1.755 -5.602 -5.856 1.00 94.56 90 GLU A O 1
ATOM 722 N N . ASN A 1 91 ? -0.467 -7.277 -6.625 1.00 94.12 91 ASN A N 1
ATOM 723 C CA . ASN A 1 91 ? 0.603 -6.409 -7.098 1.00 94.12 91 ASN A CA 1
ATOM 724 C C . ASN A 1 91 ? 0.273 -5.804 -8.475 1.00 94.12 91 ASN A C 1
ATOM 726 O O . ASN A 1 91 ? 0.679 -6.315 -9.522 1.00 94.12 91 ASN A O 1
ATOM 730 N N . ILE A 1 92 ? -0.471 -4.695 -8.478 1.00 94.44 92 ILE A N 1
ATOM 731 C CA . ILE A 1 92 ? -0.858 -3.989 -9.710 1.00 94.44 92 ILE A CA 1
ATOM 732 C C . ILE A 1 92 ? 0.339 -3.447 -10.492 1.00 94.44 92 ILE A C 1
ATOM 734 O O . ILE A 1 92 ? 0.252 -3.330 -11.713 1.00 94.44 92 ILE A O 1
ATOM 738 N N . THR A 1 93 ? 1.459 -3.149 -9.824 1.00 94.44 93 THR A N 1
ATOM 739 C CA . THR A 1 93 ? 2.686 -2.682 -10.475 1.00 94.44 93 THR A CA 1
ATOM 740 C C . THR A 1 93 ? 3.223 -3.769 -11.392 1.00 94.44 93 THR A C 1
ATOM 742 O O . THR A 1 93 ? 3.384 -3.534 -12.588 1.00 94.44 93 THR A O 1
ATOM 745 N N . LEU A 1 94 ? 3.418 -4.987 -10.876 1.00 97.12 94 LEU A N 1
ATOM 746 C CA . LEU A 1 94 ? 3.903 -6.102 -11.690 1.00 97.12 94 LEU A CA 1
ATOM 747 C C . LEU A 1 94 ? 2.914 -6.474 -12.801 1.00 97.12 94 LEU A C 1
ATOM 749 O O . LEU A 1 94 ? 3.336 -6.682 -13.938 1.00 97.12 94 LEU A O 1
ATOM 753 N N . MET A 1 95 ? 1.606 -6.502 -12.525 1.00 97.81 95 MET A N 1
ATOM 754 C CA . MET A 1 95 ? 0.616 -6.777 -13.575 1.00 97.81 95 MET A CA 1
ATOM 755 C C . MET A 1 95 ? 0.593 -5.682 -14.656 1.00 97.81 95 MET A C 1
ATOM 757 O O . MET A 1 95 ? 0.432 -5.990 -15.834 1.00 97.81 95 MET A O 1
ATOM 761 N N . SER A 1 96 ? 0.811 -4.414 -14.294 1.00 97.19 96 SER A N 1
ATOM 762 C CA . SER A 1 96 ? 0.919 -3.303 -15.255 1.00 97.19 96 SER A CA 1
ATOM 763 C C . SER A 1 96 ? 2.165 -3.424 -16.136 1.00 97.19 96 SER A C 1
ATOM 765 O O . SER A 1 96 ? 2.080 -3.230 -17.347 1.00 97.19 96 SER A O 1
ATOM 767 N N . LEU A 1 97 ? 3.313 -3.786 -15.551 1.00 98.00 97 LEU A N 1
ATOM 768 C CA . LEU A 1 97 ? 4.553 -4.046 -16.293 1.00 98.00 97 LEU A CA 1
ATOM 769 C C . LEU A 1 97 ? 4.424 -5.284 -17.195 1.00 98.00 97 LEU A C 1
ATOM 771 O O . LEU A 1 97 ? 4.897 -5.273 -18.328 1.00 98.00 97 LEU A O 1
ATOM 775 N N . GLY A 1 98 ? 3.708 -6.319 -16.754 1.00 98.25 98 GLY A N 1
ATOM 776 C CA . GLY A 1 98 ? 3.332 -7.439 -17.621 1.00 98.25 98 GLY A CA 1
ATOM 777 C C . GLY A 1 98 ? 2.427 -7.031 -18.774 1.00 98.25 98 GLY A C 1
ATOM 778 O O . GLY A 1 98 ? 2.621 -7.478 -19.900 1.0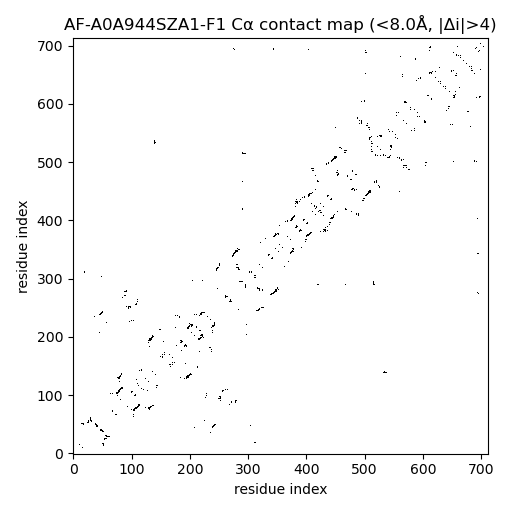0 98.25 98 GLY A O 1
ATOM 779 N N . GLY A 1 99 ? 1.504 -6.098 -18.530 1.00 97.81 99 GLY A N 1
ATOM 780 C CA . GLY A 1 99 ? 0.703 -5.474 -19.578 1.00 97.81 99 GLY A CA 1
ATOM 781 C C . GLY A 1 99 ? 1.567 -4.827 -20.665 1.00 97.81 99 GLY A C 1
ATOM 782 O O . GLY A 1 99 ? 1.271 -4.984 -21.848 1.00 97.81 99 GLY A O 1
ATOM 783 N N . VAL A 1 100 ? 2.672 -4.162 -20.298 1.00 98.12 100 VAL A N 1
ATOM 784 C CA . VAL A 1 100 ? 3.648 -3.632 -21.273 1.00 98.12 100 VAL A CA 1
ATOM 785 C C . VAL A 1 100 ? 4.221 -4.773 -22.118 1.00 98.12 100 VAL A C 1
ATOM 787 O O . VAL A 1 100 ? 4.189 -4.700 -23.345 1.00 98.12 100 VAL A O 1
ATOM 790 N N . LEU A 1 101 ? 4.658 -5.865 -21.484 1.00 98.00 101 LEU A N 1
ATOM 791 C CA . LEU A 1 101 ? 5.228 -7.031 -22.171 1.00 98.00 101 LEU A CA 1
ATOM 792 C C . LEU A 1 101 ? 4.245 -7.691 -23.136 1.00 98.00 101 LEU A C 1
ATOM 794 O O . LEU A 1 101 ? 4.603 -7.946 -24.285 1.00 98.00 101 LEU A O 1
ATOM 798 N N . GLN A 1 102 ? 2.993 -7.898 -22.723 1.00 95.69 102 GLN A N 1
ATOM 799 C CA . GLN A 1 102 ? 1.959 -8.478 -23.584 1.00 95.69 102 GLN A CA 1
ATOM 800 C C . GLN A 1 102 ? 1.738 -7.676 -24.872 1.00 95.69 102 GLN A C 1
ATOM 802 O O . GLN A 1 102 ? 1.460 -8.253 -25.932 1.00 95.69 102 GLN A O 1
ATOM 807 N N . HIS A 1 103 ? 1.857 -6.350 -24.788 1.00 96.38 103 HIS A N 1
ATOM 808 C CA . HIS A 1 103 ? 1.727 -5.444 -25.928 1.00 96.38 103 HIS A CA 1
ATOM 809 C C . HIS A 1 103 ? 3.048 -5.214 -26.675 1.00 96.38 103 HIS A C 1
ATOM 811 O O . HIS A 1 103 ? 3.044 -4.617 -27.746 1.00 96.38 103 HIS A O 1
ATOM 817 N N . MET A 1 104 ? 4.158 -5.749 -26.170 1.00 96.81 104 MET A N 1
ATOM 818 C CA . MET A 1 104 ? 5.442 -5.837 -26.868 1.00 96.81 104 MET A CA 1
ATOM 819 C C . MET A 1 104 ? 5.674 -7.205 -27.524 1.00 96.81 104 MET A C 1
ATOM 821 O O . MET A 1 104 ? 6.793 -7.501 -27.925 1.00 96.81 104 MET A O 1
ATOM 825 N N . ASN A 1 105 ? 4.630 -8.040 -27.626 1.00 95.44 105 ASN A N 1
ATOM 826 C CA . ASN A 1 105 ? 4.723 -9.447 -28.045 1.00 95.44 105 ASN A CA 1
ATOM 827 C C . ASN A 1 105 ? 5.667 -10.286 -27.154 1.00 95.44 105 ASN A C 1
ATOM 829 O O . ASN A 1 105 ? 6.157 -11.329 -27.569 1.00 95.44 105 ASN A O 1
ATOM 833 N N . GLY A 1 106 ? 5.923 -9.839 -25.925 1.00 96.88 106 GLY A N 1
ATOM 834 C CA . GLY A 1 106 ? 6.780 -10.515 -24.960 1.00 96.88 106 GLY A CA 1
ATOM 835 C C . GLY A 1 106 ? 6.044 -11.512 -24.067 1.00 96.88 106 GLY A C 1
ATOM 836 O O . GLY A 1 106 ? 4.829 -11.699 -24.155 1.00 96.88 106 GLY A O 1
ATOM 837 N N . ILE A 1 107 ? 6.811 -12.131 -23.170 1.00 96.81 107 ILE A N 1
ATOM 838 C CA . ILE A 1 107 ? 6.336 -13.087 -22.166 1.00 96.81 107 ILE A CA 1
ATOM 839 C C . ILE A 1 107 ? 6.720 -12.568 -20.780 1.00 96.81 107 ILE A C 1
ATOM 841 O O . ILE A 1 107 ? 7.902 -12.382 -20.483 1.00 96.81 107 ILE A O 1
ATOM 845 N N . ALA A 1 108 ? 5.720 -12.378 -19.922 1.00 97.81 108 ALA A N 1
ATOM 846 C CA . ALA A 1 108 ? 5.920 -12.129 -18.501 1.00 97.81 108 ALA A CA 1
ATOM 847 C C . ALA A 1 108 ? 5.946 -13.455 -17.726 1.00 97.81 108 ALA A C 1
ATOM 849 O O . ALA A 1 108 ? 5.232 -14.396 -18.062 1.00 97.81 108 ALA A O 1
ATOM 850 N N . ASN A 1 109 ? 6.764 -13.520 -16.682 1.00 97.69 109 ASN A N 1
ATOM 851 C CA . ASN A 1 109 ? 6.671 -14.521 -15.621 1.00 97.69 109 ASN A CA 1
ATOM 852 C C . ASN A 1 109 ? 6.731 -13.793 -14.283 1.00 97.69 109 ASN A C 1
ATOM 854 O O . ASN A 1 109 ? 7.380 -12.752 -14.192 1.00 97.69 109 ASN A O 1
ATOM 858 N N . TYR A 1 110 ? 6.115 -14.349 -13.249 1.00 97.88 110 TYR A N 1
ATOM 859 C CA . TYR A 1 110 ? 6.004 -13.704 -11.947 1.00 97.88 110 TYR A CA 1
ATOM 860 C C . TYR A 1 110 ? 6.556 -14.567 -10.824 1.00 97.88 110 TYR A C 1
ATOM 862 O O . TYR A 1 110 ? 6.336 -15.775 -10.780 1.00 97.88 110 TYR A O 1
ATOM 870 N N . ALA A 1 111 ? 7.225 -13.923 -9.872 1.00 96.56 111 ALA A N 1
ATOM 871 C CA . ALA A 1 111 ? 7.618 -14.545 -8.616 1.00 96.56 111 ALA A CA 1
ATOM 872 C C . ALA A 1 111 ? 7.393 -13.566 -7.461 1.00 96.56 111 ALA A C 1
ATOM 874 O O . ALA A 1 111 ? 7.934 -12.461 -7.465 1.00 96.56 111 ALA A O 1
ATOM 875 N N . LEU A 1 112 ? 6.606 -13.970 -6.464 1.00 95.31 112 LEU A N 1
ATOM 876 C CA . LEU A 1 112 ? 6.479 -13.229 -5.212 1.00 95.31 112 LEU A CA 1
ATOM 877 C C . LEU A 1 112 ? 7.213 -13.999 -4.118 1.00 95.31 112 LEU A C 1
ATOM 879 O O . LEU A 1 112 ? 6.821 -15.115 -3.778 1.00 95.31 112 LEU A O 1
ATOM 883 N N . LEU A 1 113 ? 8.295 -13.406 -3.609 1.00 93.31 113 LEU A N 1
ATOM 884 C CA . LEU A 1 113 ? 9.291 -14.061 -2.762 1.00 93.31 113 LEU A CA 1
ATOM 885 C C . LEU A 1 113 ? 9.600 -13.212 -1.521 1.00 93.31 113 LEU A C 1
ATOM 887 O O . LEU A 1 113 ? 9.730 -11.995 -1.602 1.00 93.31 113 LEU A O 1
ATOM 891 N N . GLY A 1 114 ? 9.751 -13.855 -0.372 1.00 91.62 114 GLY A N 1
ATOM 892 C CA . GLY A 1 114 ? 10.295 -13.283 0.855 1.00 91.62 114 GLY A CA 1
ATOM 893 C C . GLY A 1 114 ? 11.715 -13.780 1.146 1.00 91.62 114 GLY A C 1
ATOM 894 O O . GLY A 1 114 ? 12.287 -14.597 0.420 1.00 91.62 114 GLY A O 1
ATOM 895 N N . SER A 1 115 ? 12.281 -13.335 2.267 1.00 90.94 115 SER A N 1
ATOM 896 C CA . SER A 1 115 ? 13.633 -13.718 2.705 1.00 90.94 115 SER A CA 1
ATOM 897 C C . SER A 1 115 ? 13.832 -15.235 2.815 1.00 90.94 115 SER A C 1
ATOM 899 O O . SER A 1 115 ? 14.894 -15.748 2.471 1.00 90.94 115 SER A O 1
ATOM 901 N N . ASN A 1 116 ? 12.797 -15.967 3.230 1.00 91.75 116 ASN A N 1
ATOM 902 C CA . ASN A 1 116 ? 12.871 -17.410 3.467 1.00 91.75 116 ASN A CA 1
ATOM 903 C C . ASN A 1 116 ? 12.829 -18.259 2.184 1.00 91.75 116 ASN A C 1
ATOM 905 O O . ASN A 1 116 ? 13.179 -19.436 2.229 1.00 91.75 116 ASN A O 1
ATOM 909 N N . ASN A 1 117 ? 12.388 -17.707 1.050 1.00 92.88 117 ASN A N 1
ATOM 910 C CA . ASN A 1 117 ? 12.215 -18.460 -0.200 1.00 92.88 117 ASN A CA 1
ATOM 911 C C . ASN A 1 117 ? 12.857 -17.791 -1.428 1.00 92.88 117 ASN A C 1
ATOM 913 O O . ASN A 1 117 ? 12.725 -18.322 -2.531 1.00 92.88 117 ASN A O 1
ATOM 917 N N . ILE A 1 118 ? 13.612 -16.698 -1.265 1.00 94.81 118 ILE A N 1
ATOM 918 C CA . ILE A 1 118 ? 14.293 -16.004 -2.373 1.00 94.81 118 ILE A CA 1
ATOM 919 C C . ILE A 1 118 ? 15.190 -16.928 -3.210 1.00 94.81 118 ILE A C 1
ATOM 921 O O . ILE A 1 118 ? 15.239 -16.804 -4.427 1.00 94.81 118 ILE A O 1
ATOM 925 N N . ASN A 1 119 ? 15.822 -17.931 -2.592 1.00 94.56 119 ASN A N 1
ATOM 926 C CA . ASN A 1 119 ? 16.673 -18.899 -3.296 1.00 94.56 119 ASN A CA 1
ATOM 927 C C . ASN A 1 119 ? 15.913 -19.757 -4.326 1.00 94.56 119 ASN A C 1
ATOM 929 O O . ASN A 1 119 ? 16.531 -20.333 -5.216 1.00 94.56 119 ASN A O 1
ATOM 933 N N . THR A 1 120 ? 14.579 -19.833 -4.256 1.00 94.50 120 THR A N 1
ATOM 934 C CA . THR A 1 120 ? 13.779 -20.522 -5.285 1.00 94.50 120 THR A CA 1
ATOM 935 C C . THR A 1 120 ? 13.861 -19.836 -6.651 1.00 94.50 120 THR A C 1
ATOM 937 O O . THR A 1 120 ? 13.595 -20.477 -7.670 1.00 94.50 120 THR A O 1
ATOM 940 N N . LEU A 1 121 ? 14.290 -18.568 -6.692 1.00 95.81 121 LEU A N 1
ATOM 941 C CA . LEU A 1 121 ? 14.473 -17.803 -7.919 1.00 95.81 121 LEU A CA 1
ATOM 942 C C . LEU A 1 121 ? 15.457 -18.476 -8.888 1.00 95.81 121 LEU A C 1
ATOM 944 O O . LEU A 1 121 ? 15.215 -18.465 -10.092 1.00 95.81 121 LEU A O 1
ATOM 948 N N . ASP A 1 122 ? 16.487 -19.155 -8.375 1.00 95.69 122 ASP A N 1
ATOM 949 C CA . ASP A 1 122 ? 17.483 -19.873 -9.183 1.00 95.69 122 ASP A CA 1
ATOM 950 C C . ASP A 1 122 ? 16.816 -20.975 -10.032 1.00 95.69 122 ASP A C 1
ATOM 952 O O . ASP A 1 122 ? 17.078 -21.124 -11.230 1.00 95.69 122 ASP A O 1
ATOM 956 N N . GLN A 1 123 ? 15.867 -21.704 -9.435 1.00 95.38 123 GLN A N 1
ATOM 957 C CA . GLN A 1 123 ? 15.101 -22.742 -10.122 1.00 95.38 123 GLN A CA 1
ATOM 958 C C . GLN A 1 123 ? 14.062 -22.151 -11.087 1.00 95.38 123 GLN A C 1
ATOM 960 O O . GLN A 1 123 ? 13.846 -22.703 -12.168 1.00 95.38 123 GLN A O 1
ATOM 965 N N . ILE A 1 124 ? 13.442 -21.017 -10.741 1.00 95.62 124 ILE A N 1
ATOM 966 C CA . ILE A 1 124 ? 12.516 -20.310 -11.641 1.00 95.62 124 ILE A CA 1
ATOM 967 C C . ILE A 1 124 ? 13.262 -19.832 -12.890 1.00 95.62 124 ILE A C 1
ATOM 969 O O . ILE A 1 124 ? 12.791 -20.074 -13.999 1.00 95.62 124 ILE A O 1
ATOM 973 N N . ILE A 1 125 ? 14.438 -19.220 -12.733 1.00 96.50 125 ILE A N 1
ATOM 974 C CA . ILE A 1 125 ? 15.279 -18.768 -13.850 1.00 96.50 125 ILE A CA 1
ATOM 975 C C . ILE A 1 125 ? 15.669 -19.955 -14.728 1.00 96.50 125 ILE A C 1
ATOM 977 O O . ILE A 1 125 ? 15.510 -19.893 -15.946 1.00 96.50 125 ILE A O 1
ATOM 981 N N . LYS A 1 126 ? 16.094 -21.070 -14.124 1.00 94.75 126 LYS A N 1
ATOM 982 C CA . LYS A 1 126 ? 16.422 -22.293 -14.864 1.00 94.75 126 LYS A CA 1
ATOM 983 C C . LYS A 1 126 ? 15.237 -22.819 -15.681 1.00 94.75 126 LYS A C 1
ATOM 985 O O . LYS A 1 126 ? 15.433 -23.237 -16.819 1.00 94.75 126 LYS A O 1
ATOM 990 N N . ASN A 1 127 ? 14.026 -22.789 -15.131 1.00 94.38 127 ASN A N 1
ATOM 991 C CA . ASN A 1 127 ? 12.836 -23.327 -15.790 1.00 94.38 127 ASN A CA 1
ATOM 992 C C . ASN A 1 127 ? 12.257 -22.385 -16.853 1.00 94.38 127 ASN A C 1
ATOM 994 O O . ASN A 1 127 ? 11.860 -22.830 -17.926 1.00 94.38 127 ASN A O 1
ATOM 998 N N . LYS A 1 128 ? 12.167 -21.089 -16.541 1.00 94.44 128 LYS A N 1
ATOM 999 C CA . LYS A 1 128 ? 11.507 -20.089 -17.389 1.00 94.44 128 LYS A CA 1
ATOM 1000 C C . LYS A 1 128 ? 12.456 -19.468 -18.420 1.00 94.44 128 LYS A C 1
ATOM 1002 O O . LYS A 1 128 ? 11.969 -18.923 -19.406 1.00 94.44 128 LYS A O 1
ATOM 1007 N N . GLN A 1 129 ? 13.775 -19.564 -18.206 1.00 95.50 129 GLN A N 1
ATOM 1008 C CA . GLN A 1 129 ? 14.828 -18.997 -19.063 1.00 95.50 129 GLN A CA 1
ATOM 1009 C C . GLN A 1 129 ? 14.533 -17.533 -19.455 1.00 95.50 129 GLN A C 1
ATOM 1011 O O . GLN A 1 129 ? 14.371 -17.236 -20.644 1.00 95.50 129 GLN A O 1
ATOM 1016 N N . PRO A 1 130 ? 14.369 -16.623 -18.472 1.00 97.81 130 PRO A N 1
ATOM 1017 C CA . PRO A 1 130 ? 14.104 -15.222 -18.766 1.00 97.81 130 PRO A CA 1
ATOM 1018 C C . PRO A 1 130 ? 15.325 -14.557 -19.412 1.00 97.81 130 PRO A C 1
ATOM 1020 O O . PRO A 1 130 ? 16.465 -14.870 -19.083 1.00 97.81 130 PRO A O 1
ATOM 1023 N N . GLU A 1 131 ? 15.071 -13.597 -20.295 1.00 98.38 131 GLU A N 1
ATOM 1024 C CA . GLU A 1 131 ? 16.096 -12.734 -20.891 1.00 98.38 131 GLU A CA 1
ATOM 1025 C C . GLU A 1 131 ? 16.398 -11.528 -19.993 1.00 98.38 131 GLU A C 1
ATOM 1027 O O . GLU A 1 131 ? 17.490 -10.977 -20.046 1.00 98.38 131 GLU A O 1
ATOM 1032 N N . TRP A 1 132 ? 15.448 -11.139 -19.140 1.00 98.75 132 TRP A N 1
ATOM 1033 C CA . TRP A 1 132 ? 15.567 -10.021 -18.206 1.00 98.75 132 TRP A CA 1
ATOM 1034 C C . TRP A 1 132 ? 14.962 -10.373 -16.849 1.00 98.75 132 TRP A C 1
ATOM 1036 O O . TRP A 1 132 ? 13.983 -11.121 -16.773 1.00 98.75 132 TRP A O 1
ATOM 1046 N N . ILE A 1 133 ? 15.486 -9.777 -15.780 1.00 98.81 133 ILE A N 1
ATOM 1047 C CA . ILE A 1 133 ? 14.932 -9.918 -14.429 1.00 98.81 133 ILE A CA 1
ATOM 1048 C C . ILE A 1 133 ? 14.564 -8.529 -13.909 1.00 98.81 133 ILE A C 1
ATOM 1050 O O . ILE A 1 133 ? 15.423 -7.663 -13.773 1.00 98.81 133 ILE A O 1
ATOM 1054 N N . GLY A 1 134 ? 13.281 -8.307 -13.636 1.00 98.50 134 GLY A N 1
ATOM 1055 C CA . GLY A 1 134 ? 12.754 -7.052 -13.110 1.00 98.50 134 GLY A CA 1
ATOM 1056 C C . GLY A 1 134 ? 12.363 -7.180 -11.642 1.00 98.50 134 GLY A C 1
ATOM 1057 O O . GLY A 1 134 ? 11.470 -7.957 -11.332 1.00 98.50 134 GLY A O 1
ATOM 1058 N N . PHE A 1 135 ? 12.961 -6.401 -10.744 1.00 98.38 135 PHE A N 1
ATOM 1059 C CA . PHE A 1 135 ? 12.592 -6.352 -9.327 1.00 98.38 135 PHE A CA 1
ATOM 1060 C C . PHE A 1 135 ? 11.742 -5.119 -9.015 1.00 98.38 135 PHE A C 1
ATOM 1062 O O . PHE A 1 135 ? 12.139 -3.992 -9.309 1.00 98.38 135 PHE A O 1
ATOM 1069 N N . ASN A 1 136 ? 10.594 -5.327 -8.370 1.00 96.19 136 ASN A N 1
ATOM 1070 C CA . ASN A 1 136 ? 9.784 -4.268 -7.770 1.00 96.19 136 ASN A CA 1
ATOM 1071 C C . ASN A 1 136 ? 10.053 -4.210 -6.261 1.00 96.19 136 ASN A C 1
ATOM 1073 O O . ASN A 1 136 ? 9.572 -5.059 -5.507 1.00 96.19 136 ASN A O 1
ATOM 1077 N N . LEU A 1 137 ? 10.838 -3.219 -5.832 1.00 92.94 137 LEU A N 1
ATOM 1078 C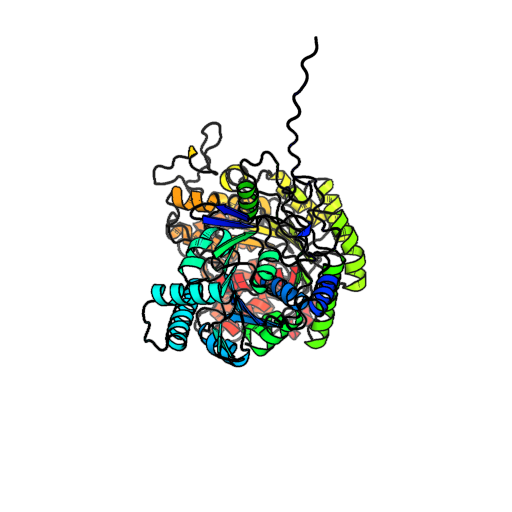 CA . LEU A 1 137 ? 11.303 -3.091 -4.454 1.00 92.94 137 LEU A CA 1
ATOM 1079 C C . LEU A 1 137 ? 10.437 -2.143 -3.615 1.00 92.94 137 LEU A C 1
ATOM 1081 O O . LEU A 1 137 ? 10.071 -1.042 -4.041 1.00 92.94 137 LEU A O 1
ATOM 1085 N N . TYR A 1 138 ? 10.191 -2.556 -2.372 1.00 86.12 138 TYR A N 1
ATOM 1086 C CA . TYR A 1 138 ? 9.524 -1.773 -1.333 1.00 86.12 138 TYR A CA 1
ATOM 1087 C C . TYR A 1 138 ? 10.467 -1.602 -0.141 1.00 86.12 138 TYR A C 1
ATOM 1089 O O . TYR A 1 138 ? 11.129 -2.554 0.267 1.00 86.12 138 TYR A O 1
ATOM 1097 N N . THR A 1 139 ? 10.524 -0.392 0.414 1.00 79.31 139 THR A N 1
ATOM 1098 C CA . THR A 1 139 ? 11.415 -0.021 1.525 1.00 79.31 139 THR A CA 1
ATOM 1099 C C . THR A 1 139 ? 11.252 -0.955 2.726 1.00 79.31 139 THR A C 1
ATOM 1101 O O . THR A 1 139 ? 10.158 -1.086 3.250 1.00 79.31 139 THR A O 1
ATOM 1104 N N . GLY A 1 140 ? 12.320 -1.615 3.173 1.00 77.69 140 GLY A N 1
ATOM 1105 C CA . GLY A 1 140 ? 12.269 -2.574 4.290 1.00 77.69 140 GLY A CA 1
ATOM 1106 C C . GLY A 1 140 ? 12.022 -4.030 3.884 1.00 77.69 140 GLY A C 1
ATOM 1107 O O . GLY A 1 140 ? 11.934 -4.902 4.740 1.00 77.69 140 GLY A O 1
ATOM 1108 N N . LEU A 1 141 ? 11.937 -4.318 2.582 1.00 82.19 141 LEU A N 1
ATOM 1109 C CA . LEU A 1 141 ? 11.846 -5.674 2.023 1.00 82.19 141 LEU A CA 1
ATOM 1110 C C . LEU A 1 141 ? 12.893 -5.895 0.914 1.00 82.19 141 LEU A C 1
ATOM 1112 O O . LEU A 1 141 ? 12.600 -6.523 -0.102 1.00 82.19 141 LEU A O 1
ATOM 1116 N N . THR A 1 142 ? 14.098 -5.339 1.079 1.00 87.06 142 THR A N 1
ATOM 1117 C CA . THR A 1 142 ? 15.103 -5.229 0.002 1.00 87.06 142 THR A CA 1
ATOM 1118 C C . THR A 1 142 ? 16.392 -6.009 0.234 1.00 87.06 142 THR A C 1
ATOM 1120 O O . THR A 1 142 ? 16.952 -6.529 -0.727 1.00 87.06 142 THR A O 1
ATOM 1123 N N . ASP A 1 143 ? 16.868 -6.142 1.472 1.00 89.56 143 ASP A N 1
ATOM 1124 C CA . ASP A 1 143 ? 18.234 -6.632 1.728 1.00 89.56 143 ASP A CA 1
ATOM 1125 C C . ASP A 1 143 ? 18.464 -8.053 1.217 1.00 89.56 143 ASP A C 1
ATOM 1127 O O . ASP A 1 143 ? 19.439 -8.321 0.516 1.00 89.56 143 ASP A O 1
ATOM 1131 N N . PHE A 1 144 ? 17.516 -8.956 1.474 1.00 92.38 144 PHE A N 1
ATOM 1132 C CA . PHE A 1 144 ? 17.588 -10.334 0.983 1.00 92.38 144 PHE A CA 1
ATOM 1133 C C . PHE A 1 144 ? 17.581 -10.420 -0.554 1.00 92.38 144 PHE A C 1
ATOM 1135 O O . PHE A 1 144 ? 18.129 -11.367 -1.118 1.00 92.38 144 PHE A O 1
ATOM 1142 N N . VAL A 1 145 ? 16.987 -9.434 -1.239 1.00 95.94 145 VAL A N 1
ATOM 1143 C CA . VAL A 1 145 ? 17.008 -9.335 -2.703 1.00 95.94 145 VAL A CA 1
ATOM 1144 C C . VAL A 1 145 ? 18.389 -8.895 -3.178 1.00 95.94 145 VAL A C 1
ATOM 1146 O O . VAL A 1 145 ? 18.936 -9.501 -4.096 1.00 95.94 145 VAL A O 1
ATOM 1149 N N . PHE A 1 146 ? 18.989 -7.888 -2.538 1.00 96.25 146 PHE A N 1
ATOM 1150 C CA . PHE A 1 146 ? 20.336 -7.432 -2.887 1.00 96.25 146 PHE A CA 1
ATOM 1151 C C . PHE A 1 146 ? 21.399 -8.505 -2.652 1.00 96.25 146 PHE A C 1
ATOM 1153 O O . PHE A 1 146 ? 22.287 -8.669 -3.487 1.00 96.25 146 PHE A O 1
ATOM 1160 N N . GLU A 1 147 ? 21.292 -9.284 -1.576 1.00 96.06 147 GLU A N 1
ATOM 1161 C CA . GLU A 1 147 ? 22.195 -10.417 -1.350 1.00 96.06 147 GLU A CA 1
ATOM 1162 C C . GLU A 1 147 ? 22.052 -11.496 -2.434 1.00 96.06 147 GLU A C 1
ATOM 1164 O O . GLU A 1 147 ? 23.055 -12.025 -2.921 1.00 96.06 147 GLU A O 1
ATOM 1169 N N . TRP A 1 148 ? 20.827 -11.767 -2.896 1.00 97.94 148 TRP A N 1
ATOM 1170 C CA . TRP A 1 148 ? 20.612 -12.665 -4.031 1.00 97.94 148 TRP A CA 1
ATOM 1171 C C . TRP A 1 148 ? 21.215 -12.106 -5.334 1.00 97.94 148 TRP A C 1
ATOM 1173 O O . TRP A 1 148 ? 21.924 -12.829 -6.036 1.00 97.94 148 TRP A O 1
ATOM 1183 N N . ILE A 1 149 ? 21.010 -10.815 -5.631 1.00 98.50 149 ILE A N 1
ATOM 1184 C CA . ILE A 1 149 ? 21.550 -10.149 -6.831 1.00 98.50 149 ILE A CA 1
ATOM 1185 C C . ILE A 1 149 ? 23.077 -10.241 -6.870 1.00 98.50 149 ILE A C 1
ATOM 1187 O O . ILE A 1 149 ? 23.644 -10.597 -7.906 1.00 98.50 149 ILE A O 1
ATOM 1191 N N . LYS A 1 150 ? 23.748 -9.961 -5.747 1.00 98.12 150 LYS A N 1
ATOM 1192 C CA . LYS A 1 150 ? 25.209 -10.060 -5.650 1.00 98.12 150 LYS A CA 1
ATOM 1193 C C . LYS A 1 150 ? 25.699 -11.459 -6.002 1.00 98.12 150 LYS A C 1
ATOM 1195 O O . LYS A 1 150 ? 26.591 -11.598 -6.838 1.00 98.12 150 LYS A O 1
ATOM 1200 N N . ARG A 1 151 ? 25.085 -12.493 -5.413 1.00 97.56 151 ARG A N 1
ATOM 1201 C CA . ARG A 1 151 ? 25.427 -13.895 -5.695 1.00 97.56 151 ARG A CA 1
ATOM 1202 C C . ARG A 1 151 ? 25.230 -14.228 -7.171 1.00 97.56 151 ARG A C 1
ATOM 1204 O O . ARG A 1 151 ? 26.141 -14.767 -7.795 1.00 97.56 151 ARG A O 1
ATOM 1211 N N . TYR A 1 152 ? 24.077 -13.863 -7.730 1.00 98.12 152 TYR A N 1
ATOM 1212 C CA . TYR A 1 152 ? 23.759 -14.096 -9.136 1.00 98.12 152 TYR A CA 1
ATOM 1213 C C . TYR A 1 152 ? 24.796 -13.447 -10.065 1.00 98.12 152 TYR A C 1
ATOM 1215 O O . TYR A 1 152 ? 25.314 -14.110 -10.961 1.00 98.12 152 TYR A O 1
ATOM 1223 N N . LYS A 1 153 ? 25.182 -12.187 -9.827 1.00 98.50 153 LYS A N 1
ATOM 1224 C CA . LYS A 1 153 ? 26.201 -11.511 -10.648 1.00 98.50 153 LYS A CA 1
ATOM 1225 C C . LYS A 1 153 ? 27.572 -12.167 -10.564 1.00 98.50 153 LYS A C 1
ATOM 1227 O O . LYS A 1 153 ? 28.191 -12.398 -11.600 1.00 98.50 153 LYS A O 1
ATOM 1232 N N . ILE A 1 154 ? 28.033 -12.494 -9.358 1.00 98.44 154 ILE A N 1
ATOM 1233 C CA . ILE A 1 154 ? 29.325 -13.160 -9.148 1.00 98.44 154 ILE A CA 1
ATOM 1234 C C . ILE A 1 154 ? 29.374 -14.494 -9.908 1.00 98.44 154 ILE A C 1
ATOM 1236 O O . ILE A 1 154 ? 30.336 -14.766 -10.632 1.00 98.44 154 ILE A O 1
ATOM 1240 N N . GLU A 1 155 ? 28.313 -15.298 -9.801 1.00 97.31 155 GLU A N 1
ATOM 1241 C CA . GLU A 1 155 ? 28.202 -16.588 -10.485 1.00 97.31 155 GLU A CA 1
ATOM 1242 C C . GLU A 1 155 ? 28.229 -16.428 -12.013 1.00 97.31 155 GLU A C 1
ATOM 1244 O O . GLU A 1 155 ? 28.992 -17.111 -12.701 1.00 97.31 155 GLU A O 1
ATOM 1249 N N . ARG A 1 156 ? 27.433 -15.498 -12.559 1.00 97.56 156 ARG A N 1
ATOM 1250 C CA . ARG A 1 156 ? 27.322 -15.294 -14.012 1.00 97.56 156 ARG A CA 1
ATOM 1251 C C . ARG A 1 156 ? 28.596 -14.712 -14.614 1.00 97.56 156 ARG A C 1
ATOM 1253 O O . ARG A 1 156 ? 29.046 -15.206 -15.645 1.00 97.56 156 ARG A O 1
ATOM 1260 N N . ALA A 1 157 ? 29.211 -13.723 -13.963 1.00 98.12 157 ALA A N 1
ATOM 1261 C CA . ALA A 1 157 ? 30.481 -13.157 -14.411 1.00 98.12 157 ALA A CA 1
ATOM 1262 C C . ALA A 1 157 ? 31.582 -14.226 -14.439 1.00 98.12 157 ALA A C 1
ATOM 1264 O O . ALA A 1 157 ? 32.288 -14.353 -15.439 1.00 98.12 157 ALA A O 1
ATOM 1265 N N . SER A 1 158 ? 31.677 -15.037 -13.378 1.00 97.88 158 SER A N 1
ATOM 1266 C CA . SER A 1 158 ? 32.654 -16.127 -13.294 1.00 97.88 158 SER A CA 1
ATOM 1267 C C . SER A 1 158 ? 32.459 -17.161 -14.401 1.00 97.88 158 SER A C 1
ATOM 1269 O O . SER A 1 158 ? 33.420 -17.597 -15.038 1.00 97.88 158 SER A O 1
ATOM 1271 N N . HIS A 1 159 ? 31.201 -17.520 -14.668 1.00 96.31 159 HIS A N 1
ATOM 1272 C CA . HIS A 1 159 ? 30.839 -18.463 -15.718 1.00 96.31 159 HIS A CA 1
ATOM 1273 C C . HIS A 1 159 ? 31.212 -17.950 -17.118 1.00 96.31 159 HIS A C 1
ATOM 1275 O O . HIS A 1 159 ? 31.883 -18.657 -17.869 1.00 96.31 159 HIS A O 1
ATOM 1281 N N . ILE A 1 160 ? 30.828 -16.714 -17.453 1.00 97.06 160 ILE A N 1
ATOM 1282 C CA . ILE A 1 160 ? 31.039 -16.127 -18.786 1.00 97.06 160 ILE A CA 1
ATOM 1283 C C . ILE A 1 160 ? 32.528 -15.884 -19.054 1.00 97.06 160 ILE A C 1
ATOM 1285 O O . ILE A 1 160 ? 33.033 -16.227 -20.122 1.00 97.06 160 ILE A O 1
ATOM 1289 N N . LEU A 1 161 ? 33.249 -15.327 -18.076 1.00 96.19 161 LEU A N 1
ATOM 1290 C CA . LEU A 1 161 ? 34.671 -15.001 -18.217 1.00 96.19 161 LEU A CA 1
ATOM 1291 C C . LEU A 1 161 ? 35.592 -16.209 -18.023 1.00 96.19 161 LEU A C 1
ATOM 1293 O O . LEU A 1 161 ? 36.790 -16.099 -18.284 1.00 96.19 161 LEU A O 1
ATOM 1297 N N . LYS A 1 162 ? 35.053 -17.354 -17.581 1.00 95.50 162 LYS A N 1
ATOM 1298 C CA . LYS A 1 162 ? 35.815 -18.566 -17.237 1.00 95.50 162 LYS A CA 1
ATOM 1299 C C . LYS A 1 162 ? 36.929 -18.270 -16.222 1.00 95.50 162 LYS A C 1
ATOM 1301 O O . LYS A 1 162 ? 38.034 -18.801 -16.316 1.00 95.50 162 LYS A O 1
ATOM 1306 N N . GLN A 1 163 ? 36.630 -17.401 -15.259 1.00 94.31 163 GLN A N 1
ATOM 1307 C CA . GLN A 1 163 ? 37.529 -16.959 -14.191 1.00 94.31 163 GLN A CA 1
ATOM 1308 C C . GLN A 1 163 ? 36.818 -17.084 -12.845 1.00 94.31 163 GLN A C 1
ATOM 1310 O O . GLN A 1 163 ? 35.607 -16.917 -12.771 1.00 94.31 163 GLN A O 1
ATOM 1315 N N . ASN A 1 164 ? 37.558 -17.360 -11.771 1.00 93.44 164 ASN A N 1
ATOM 1316 C CA . ASN A 1 164 ? 36.981 -17.380 -10.428 1.00 93.44 164 ASN A CA 1
ATOM 1317 C C . ASN A 1 164 ? 36.905 -15.951 -9.871 1.00 93.44 164 ASN A C 1
ATOM 1319 O O . ASN A 1 164 ? 37.854 -15.477 -9.245 1.00 93.44 164 ASN A O 1
ATOM 1323 N N . ILE A 1 165 ? 35.801 -15.255 -10.137 1.00 94.81 165 ILE A N 1
ATOM 1324 C CA . ILE A 1 165 ? 35.551 -13.918 -9.600 1.00 94.81 165 ILE A CA 1
ATOM 1325 C C . ILE A 1 165 ? 34.834 -14.094 -8.266 1.00 94.81 165 ILE A C 1
ATOM 1327 O O . ILE A 1 165 ? 33.786 -14.722 -8.202 1.00 94.81 165 ILE A O 1
ATOM 1331 N N . VAL A 1 166 ? 35.402 -13.542 -7.197 1.00 92.81 166 VAL A N 1
ATOM 1332 C CA . VAL A 1 166 ? 34.797 -13.550 -5.849 1.00 92.81 166 VAL A CA 1
ATOM 1333 C C . VAL A 1 166 ? 34.367 -12.156 -5.394 1.00 92.81 166 VAL A C 1
ATOM 1335 O O . VAL A 1 166 ? 33.610 -12.019 -4.439 1.00 92.81 166 VAL A O 1
ATOM 1338 N N . ASP A 1 167 ? 34.853 -11.127 -6.086 1.00 95.50 167 ASP A N 1
ATOM 1339 C CA . ASP A 1 167 ? 34.574 -9.726 -5.806 1.00 95.50 167 ASP A CA 1
ATOM 1340 C C . ASP A 1 167 ? 33.339 -9.250 -6.581 1.00 95.50 167 ASP A C 1
ATOM 1342 O O . ASP A 1 167 ? 33.258 -9.390 -7.807 1.00 95.50 167 ASP A O 1
ATOM 1346 N N . PHE A 1 168 ? 32.375 -8.680 -5.858 1.00 97.69 168 PHE A N 1
ATOM 1347 C CA . PHE A 1 168 ? 31.115 -8.227 -6.437 1.00 97.69 168 PHE A CA 1
ATOM 1348 C C . PHE A 1 168 ? 31.311 -7.050 -7.397 1.00 97.69 168 PHE A C 1
ATOM 1350 O O . PHE A 1 168 ? 30.738 -7.071 -8.484 1.00 97.69 168 PHE A O 1
ATOM 1357 N N . ASP A 1 169 ? 32.130 -6.060 -7.040 1.00 97.88 169 ASP A N 1
ATOM 1358 C CA . ASP A 1 169 ? 32.294 -4.844 -7.845 1.00 97.88 169 ASP A CA 1
ATOM 1359 C C . ASP A 1 169 ? 32.938 -5.162 -9.201 1.00 97.88 169 ASP A C 1
ATOM 1361 O O . ASP A 1 169 ? 32.529 -4.643 -10.245 1.00 97.88 169 ASP A O 1
ATOM 1365 N N . THR A 1 170 ? 33.906 -6.082 -9.209 1.00 97.75 170 THR A N 1
ATOM 1366 C CA . THR A 1 170 ? 34.512 -6.619 -10.431 1.00 97.75 170 THR A CA 1
ATOM 1367 C C . THR A 1 170 ? 33.479 -7.340 -11.299 1.00 97.75 170 THR A C 1
ATOM 1369 O O . THR A 1 170 ? 33.414 -7.084 -12.505 1.00 97.75 170 THR A O 1
ATOM 1372 N N . ALA A 1 171 ? 32.650 -8.207 -10.704 1.00 98.31 171 ALA A N 1
ATOM 1373 C CA . ALA A 1 171 ? 31.595 -8.924 -11.422 1.00 98.31 171 ALA A CA 1
ATOM 1374 C C . ALA A 1 171 ? 30.542 -7.968 -12.010 1.00 98.31 171 ALA A C 1
ATOM 1376 O O . ALA A 1 171 ? 30.222 -8.051 -13.196 1.00 98.31 171 ALA A O 1
ATOM 1377 N N . ASP A 1 172 ? 30.035 -7.034 -11.201 1.00 98.62 172 ASP A N 1
ATOM 1378 C CA . ASP A 1 172 ? 29.028 -6.047 -11.592 1.00 98.62 172 ASP A CA 1
ATOM 1379 C C . ASP A 1 172 ? 29.522 -5.162 -12.740 1.00 98.62 172 ASP A C 1
ATOM 1381 O O . ASP A 1 172 ? 28.829 -5.004 -13.748 1.00 98.62 172 ASP A O 1
ATOM 1385 N N . LYS A 1 173 ? 30.755 -4.651 -12.639 1.00 98.31 173 LYS A N 1
ATOM 1386 C CA . LYS A 1 173 ? 31.368 -3.827 -13.685 1.00 98.31 173 LYS A CA 1
ATOM 1387 C C . LYS A 1 173 ? 31.538 -4.593 -14.995 1.00 98.31 173 LYS A C 1
ATOM 1389 O O . LYS A 1 173 ? 31.230 -4.051 -16.057 1.00 98.31 173 LYS A O 1
ATOM 1394 N N . ALA A 1 174 ? 32.027 -5.833 -14.935 1.00 98.31 174 ALA A N 1
ATOM 1395 C CA . ALA A 1 174 ? 32.212 -6.659 -16.124 1.00 98.31 174 ALA A CA 1
ATOM 1396 C C . ALA A 1 174 ? 30.876 -6.927 -16.832 1.00 98.31 174 ALA A C 1
ATOM 1398 O O . ALA A 1 174 ? 30.762 -6.697 -18.035 1.00 98.31 174 ALA A O 1
ATOM 1399 N N . LEU A 1 175 ? 29.849 -7.329 -16.078 1.00 98.69 175 LEU A N 1
ATOM 1400 C CA . LEU A 1 175 ? 28.521 -7.607 -16.622 1.00 98.69 175 LEU A CA 1
ATOM 1401 C C . LEU A 1 175 ? 27.860 -6.349 -17.196 1.00 98.69 175 LEU A C 1
ATOM 1403 O O . LEU A 1 175 ? 27.363 -6.395 -18.317 1.00 98.69 175 LEU A O 1
ATOM 1407 N N . LYS A 1 176 ? 27.920 -5.200 -16.509 1.00 98.62 176 LYS A N 1
ATOM 1408 C CA . LYS A 1 176 ? 27.397 -3.926 -17.041 1.00 98.62 176 LYS A CA 1
ATOM 1409 C C . LYS A 1 176 ? 28.082 -3.518 -18.349 1.00 98.62 176 LYS A C 1
ATOM 1411 O O . LYS A 1 176 ? 27.419 -3.001 -19.247 1.00 98.62 176 LYS A O 1
ATOM 1416 N N . ASN A 1 177 ? 29.387 -3.754 -18.492 1.00 98.56 177 ASN A N 1
ATOM 1417 C CA . ASN A 1 177 ? 30.087 -3.492 -19.753 1.00 98.56 177 ASN A CA 1
ATOM 1418 C C . ASN A 1 177 ? 29.594 -4.413 -20.876 1.00 98.56 177 ASN A C 1
ATOM 1420 O O . ASN A 1 177 ? 29.263 -3.923 -21.951 1.00 98.56 177 ASN A O 1
ATOM 1424 N N . MET A 1 178 ? 29.448 -5.712 -20.602 1.00 98.56 178 MET A N 1
ATOM 1425 C CA . MET A 1 178 ? 28.893 -6.663 -21.572 1.00 98.56 178 MET A CA 1
ATOM 1426 C C . MET A 1 178 ? 27.468 -6.281 -21.990 1.00 98.56 178 MET A C 1
ATOM 1428 O O . MET A 1 178 ? 27.155 -6.290 -23.177 1.00 98.56 178 MET A O 1
ATOM 1432 N N . VAL A 1 179 ? 26.607 -5.895 -21.038 1.00 98.50 179 VAL A N 1
ATOM 1433 C CA . VAL A 1 179 ? 25.229 -5.452 -21.325 1.00 98.50 179 VAL A CA 1
ATOM 1434 C C . VAL A 1 179 ? 25.221 -4.205 -22.203 1.00 98.50 179 VAL A C 1
ATOM 1436 O O . VAL A 1 179 ? 24.408 -4.109 -23.120 1.00 98.50 179 VAL A O 1
ATOM 1439 N N . ARG A 1 180 ? 26.139 -3.262 -21.959 1.00 98.38 180 ARG A N 1
ATOM 1440 C CA . ARG A 1 180 ? 26.299 -2.062 -22.790 1.00 98.38 180 ARG A CA 1
ATOM 1441 C C . ARG A 1 180 ? 26.672 -2.417 -24.229 1.00 98.38 180 ARG A C 1
ATOM 1443 O O . ARG A 1 180 ? 26.065 -1.889 -25.155 1.00 98.38 180 ARG A O 1
ATOM 1450 N N . GLU A 1 181 ? 27.630 -3.321 -24.414 1.00 97.56 181 GLU A N 1
ATOM 1451 C CA . GLU A 1 181 ? 28.080 -3.772 -25.737 1.00 97.56 181 GLU A CA 1
ATOM 1452 C C . GLU A 1 181 ? 26.983 -4.539 -26.489 1.00 97.56 181 GLU A C 1
ATOM 1454 O O . GLU A 1 181 ? 26.742 -4.283 -27.669 1.00 97.56 181 GLU A O 1
ATOM 1459 N N . ALA A 1 182 ? 26.271 -5.429 -25.793 1.00 96.94 182 ALA A N 1
ATOM 1460 C CA . ALA A 1 182 ? 25.172 -6.214 -26.352 1.00 96.94 182 ALA A CA 1
ATOM 1461 C C . ALA A 1 182 ? 23.874 -5.409 -26.547 1.00 96.94 182 ALA A C 1
ATOM 1463 O O . ALA A 1 182 ? 22.978 -5.859 -27.261 1.00 96.94 182 ALA A O 1
ATOM 1464 N N . LYS A 1 183 ? 23.758 -4.236 -25.906 1.00 96.62 183 LYS A N 1
ATOM 1465 C CA . LYS A 1 183 ? 22.520 -3.446 -25.781 1.00 96.62 183 LYS A CA 1
ATOM 1466 C C . LYS A 1 183 ? 21.354 -4.260 -25.210 1.00 96.62 183 LYS A C 1
ATOM 1468 O O . LYS A 1 183 ? 20.211 -4.111 -25.645 1.00 96.62 183 LYS A O 1
ATOM 1473 N N . GLY A 1 184 ? 21.643 -5.141 -24.253 1.00 96.94 184 GLY A N 1
ATOM 1474 C CA . GLY A 1 184 ? 20.647 -6.042 -23.686 1.00 96.94 184 GLY A CA 1
ATOM 1475 C C . GLY A 1 184 ? 21.227 -7.324 -23.080 1.00 96.94 184 GLY A C 1
ATOM 1476 O O . GLY A 1 184 ? 22.338 -7.297 -22.544 1.00 96.94 184 GLY A O 1
ATOM 1477 N N . PRO A 1 185 ? 20.474 -8.439 -23.117 1.00 98.06 185 PRO A N 1
ATOM 1478 C CA . PRO A 1 185 ? 20.888 -9.709 -22.535 1.00 98.06 185 PRO A CA 1
ATOM 1479 C C . PRO A 1 185 ? 22.096 -10.307 -23.244 1.00 98.06 185 PRO A C 1
ATOM 1481 O O . PRO A 1 185 ? 22.314 -10.075 -24.434 1.00 98.06 185 PRO A O 1
ATOM 1484 N N . ILE A 1 186 ? 22.863 -11.112 -22.509 1.00 98.25 186 ILE A N 1
ATOM 1485 C CA . ILE A 1 186 ? 24.056 -11.775 -23.040 1.00 98.25 186 ILE A CA 1
ATOM 1486 C C . ILE A 1 186 ? 23.710 -13.210 -23.396 1.00 98.25 186 ILE A C 1
ATOM 1488 O O . ILE A 1 186 ? 23.170 -13.953 -22.569 1.00 98.25 186 ILE A O 1
ATOM 1492 N N . TYR A 1 187 ? 24.069 -13.597 -24.615 1.00 96.38 187 TYR A N 1
ATOM 1493 C CA . TYR A 1 187 ? 23.791 -14.913 -25.172 1.00 96.38 187 TYR A CA 1
ATOM 1494 C C . TYR A 1 187 ? 25.080 -15.678 -25.465 1.00 96.38 187 TYR A C 1
ATOM 1496 O O . TYR A 1 187 ? 26.064 -15.099 -25.922 1.00 96.38 187 TYR A O 1
ATOM 1504 N N . ASP A 1 188 ? 25.028 -16.990 -25.257 1.00 93.56 188 ASP A N 1
ATOM 1505 C CA . ASP A 1 188 ? 25.924 -17.960 -25.884 1.00 93.56 188 ASP A CA 1
ATOM 1506 C C . ASP A 1 188 ? 25.080 -18.838 -26.819 1.00 93.56 188 ASP A C 1
ATOM 1508 O O . ASP A 1 188 ? 24.221 -19.615 -26.386 1.00 93.56 188 ASP A O 1
ATOM 1512 N N . GLY A 1 189 ? 25.225 -18.618 -28.128 1.00 90.81 189 GLY A N 1
ATOM 1513 C CA . GLY A 1 189 ? 24.289 -19.133 -29.125 1.00 90.81 189 GLY A CA 1
ATOM 1514 C C . GLY A 1 189 ? 22.858 -18.647 -28.861 1.00 90.81 189 GLY A C 1
ATOM 1515 O O . GLY A 1 189 ? 22.589 -17.451 -28.882 1.00 90.81 189 GLY A O 1
ATOM 1516 N N . ASN A 1 190 ? 21.942 -19.585 -28.604 1.00 86.88 190 ASN A N 1
ATOM 1517 C CA . ASN A 1 190 ? 20.534 -19.293 -28.294 1.00 86.88 190 ASN A CA 1
ATOM 1518 C C . ASN A 1 190 ? 20.233 -19.280 -26.785 1.00 86.88 190 ASN A C 1
ATOM 1520 O O . ASN A 1 190 ? 19.079 -19.111 -26.391 1.00 86.88 190 ASN A O 1
ATOM 1524 N N . GLN A 1 191 ? 21.235 -19.524 -25.938 1.00 92.62 191 GLN A N 1
ATOM 1525 C CA . GLN A 1 191 ? 21.058 -19.598 -24.495 1.00 92.62 191 GLN A CA 1
ATOM 1526 C C . GLN A 1 191 ? 21.403 -18.257 -23.850 1.00 92.62 191 GLN A C 1
ATOM 1528 O O . GLN A 1 191 ? 22.476 -17.707 -24.086 1.00 92.62 191 GLN A O 1
ATOM 1533 N N . VAL A 1 192 ? 20.518 -17.759 -22.987 1.00 95.75 192 VAL A N 1
ATOM 1534 C CA . VAL A 1 192 ? 20.807 -16.593 -22.145 1.00 95.75 192 VAL A CA 1
ATOM 1535 C C . VAL A 1 192 ? 21.823 -17.008 -21.081 1.00 95.75 192 VAL A C 1
ATOM 1537 O O . VAL A 1 192 ? 21.524 -17.828 -20.210 1.00 95.75 192 VAL A O 1
ATOM 1540 N N . VAL A 1 193 ? 23.028 -16.443 -21.140 1.00 96.75 193 VAL A N 1
ATOM 1541 C CA . VAL A 1 193 ? 24.074 -16.659 -20.124 1.00 96.75 193 VAL A CA 1
ATOM 1542 C C . VAL A 1 193 ? 24.046 -15.588 -19.038 1.00 96.75 193 VAL A C 1
ATOM 1544 O O . VAL A 1 193 ? 24.441 -15.863 -17.903 1.00 96.75 193 VAL A O 1
ATOM 1547 N N . TYR A 1 194 ? 23.508 -14.404 -19.349 1.00 98.50 194 TYR A N 1
ATOM 1548 C CA . TYR A 1 194 ? 23.206 -13.366 -18.370 1.00 98.50 194 TYR A CA 1
ATOM 1549 C C . TYR A 1 194 ? 21.937 -12.596 -18.740 1.00 98.50 194 TYR A C 1
ATOM 1551 O O . TYR A 1 194 ? 21.877 -11.940 -19.781 1.00 98.50 194 TYR A O 1
ATOM 1559 N N . ALA A 1 195 ? 20.947 -12.662 -17.849 1.00 98.56 195 ALA A N 1
ATOM 1560 C CA . ALA A 1 195 ? 19.758 -11.824 -17.885 1.00 98.56 195 ALA A CA 1
ATOM 1561 C C . ALA A 1 195 ? 20.018 -10.526 -17.093 1.00 98.56 195 ALA A C 1
ATOM 1563 O O . ALA A 1 195 ? 20.278 -10.628 -15.885 1.00 98.56 195 ALA A O 1
ATOM 1564 N N . PRO A 1 196 ? 19.958 -9.333 -17.720 1.00 98.69 196 PRO A N 1
ATOM 1565 C CA . PRO A 1 196 ? 20.198 -8.068 -17.041 1.00 98.69 196 PRO A CA 1
ATOM 1566 C C . PRO A 1 196 ? 19.100 -7.743 -16.031 1.00 98.69 196 PRO A C 1
ATOM 1568 O O . PRO A 1 196 ? 17.936 -8.131 -16.183 1.00 98.69 196 PRO A O 1
ATOM 1571 N N . ILE A 1 197 ? 19.487 -6.993 -15.005 1.00 98.88 197 ILE A N 1
ATOM 1572 C CA . ILE A 1 197 ? 18.667 -6.679 -13.843 1.00 98.88 197 ILE A CA 1
ATOM 1573 C C . ILE A 1 197 ? 18.098 -5.269 -13.969 1.00 98.88 197 ILE A C 1
ATOM 1575 O O . ILE A 1 197 ? 18.833 -4.280 -13.984 1.00 98.88 197 ILE A O 1
ATOM 1579 N N . ILE A 1 198 ? 16.772 -5.182 -13.989 1.00 98.81 198 ILE A N 1
ATOM 1580 C CA . ILE A 1 198 ? 16.015 -3.934 -13.929 1.00 98.81 198 ILE A CA 1
ATOM 1581 C C . ILE A 1 198 ? 15.447 -3.808 -12.516 1.00 98.81 198 ILE A C 1
ATOM 1583 O O . ILE A 1 198 ? 14.733 -4.693 -12.056 1.00 98.81 198 ILE A O 1
ATOM 1587 N N . ILE A 1 199 ? 15.734 -2.720 -11.811 1.00 98.50 199 ILE A N 1
ATOM 1588 C CA . ILE A 1 199 ? 15.205 -2.473 -10.466 1.00 98.50 199 ILE A CA 1
ATOM 1589 C C . ILE A 1 199 ? 14.293 -1.256 -10.523 1.00 98.50 199 ILE A C 1
ATOM 1591 O O . ILE A 1 199 ? 14.713 -0.185 -10.956 1.00 98.50 199 ILE A O 1
ATOM 1595 N N . GLY A 1 200 ? 13.057 -1.414 -10.063 1.00 95.69 200 GLY A N 1
ATOM 1596 C CA . GLY A 1 200 ? 12.053 -0.365 -9.920 1.00 95.69 200 GLY A CA 1
ATOM 1597 C C . GLY A 1 200 ? 11.353 -0.438 -8.563 1.00 95.69 200 GLY A C 1
ATOM 1598 O O . GLY A 1 200 ? 11.809 -1.113 -7.638 1.00 95.69 200 GLY A O 1
ATOM 1599 N N . GLY A 1 201 ? 10.209 0.234 -8.460 1.00 90.31 201 GLY A N 1
ATOM 1600 C CA . GLY A 1 201 ? 9.380 0.238 -7.255 1.00 90.31 201 GLY A CA 1
ATOM 1601 C C . GLY A 1 201 ? 9.615 1.443 -6.349 1.00 90.31 201 GLY A C 1
ATOM 1602 O O . GLY A 1 201 ? 10.448 2.311 -6.618 1.00 90.31 201 GLY A O 1
ATOM 1603 N N . HIS A 1 202 ? 8.841 1.508 -5.266 1.00 85.75 202 HIS A N 1
ATOM 1604 C CA . HIS A 1 202 ? 8.798 2.669 -4.370 1.00 85.75 202 HIS A CA 1
ATOM 1605 C C . HIS A 1 202 ? 10.153 2.983 -3.738 1.00 85.75 202 HIS A C 1
ATOM 1607 O O . HIS A 1 202 ? 10.462 4.156 -3.529 1.00 85.75 202 HIS A O 1
ATOM 1613 N N . PHE A 1 203 ? 10.966 1.954 -3.488 1.00 87.94 203 PHE A N 1
ATOM 1614 C CA . PHE A 1 203 ? 12.307 2.090 -2.923 1.00 87.94 203 PHE A CA 1
ATOM 1615 C C . PHE A 1 203 ? 13.182 3.073 -3.719 1.00 87.94 203 PHE A C 1
ATOM 1617 O O . PHE A 1 203 ? 13.840 3.945 -3.149 1.00 87.94 203 PHE A O 1
ATOM 1624 N N . ASN A 1 204 ? 13.116 3.017 -5.052 1.00 90.44 204 ASN A N 1
ATOM 1625 C CA . ASN A 1 204 ? 13.951 3.838 -5.929 1.00 90.44 204 ASN A CA 1
ATOM 1626 C C . ASN A 1 204 ? 13.553 5.314 -5.982 1.00 90.44 204 ASN A C 1
ATOM 1628 O O . ASN A 1 204 ? 14.288 6.109 -6.562 1.00 90.44 204 ASN A O 1
ATOM 1632 N N . ASN A 1 205 ? 12.423 5.725 -5.400 1.00 85.12 205 ASN A N 1
ATOM 1633 C CA . ASN A 1 205 ? 12.108 7.154 -5.331 1.00 85.12 205 ASN A CA 1
ATOM 1634 C C . ASN A 1 205 ? 13.126 7.925 -4.480 1.00 85.12 205 ASN A C 1
ATOM 1636 O O . ASN A 1 205 ? 13.398 9.089 -4.785 1.00 85.12 205 ASN A O 1
ATOM 1640 N N . TYR A 1 206 ? 13.727 7.251 -3.493 1.00 82.38 206 TYR A N 1
ATOM 1641 C CA . TYR A 1 206 ? 14.760 7.801 -2.618 1.00 82.38 206 TYR A CA 1
ATOM 1642 C C . TYR A 1 206 ? 16.103 7.062 -2.746 1.00 82.38 206 TYR A C 1
ATOM 1644 O O . TYR A 1 206 ? 17.139 7.700 -2.906 1.00 82.38 206 TYR A O 1
ATOM 1652 N N . SER A 1 207 ? 16.091 5.726 -2.767 1.00 88.00 207 SER A N 1
ATOM 1653 C CA . SER A 1 207 ? 17.296 4.884 -2.674 1.00 88.00 207 SER A CA 1
ATOM 1654 C C . SER A 1 207 ? 17.792 4.345 -4.026 1.00 88.00 207 SER A C 1
ATOM 1656 O O . SER A 1 207 ? 18.371 3.265 -4.112 1.00 88.00 207 SER A O 1
ATOM 1658 N N . PHE A 1 208 ? 17.596 5.091 -5.118 1.00 92.31 208 PHE A N 1
ATOM 1659 C CA . PHE A 1 208 ? 18.010 4.663 -6.466 1.00 92.31 208 PHE A CA 1
ATOM 1660 C C . PHE A 1 208 ? 19.524 4.401 -6.589 1.00 92.31 208 PHE A C 1
ATOM 1662 O O . PHE A 1 208 ? 19.932 3.455 -7.262 1.00 92.31 208 PHE A O 1
ATOM 1669 N N . ASN A 1 209 ? 20.360 5.204 -5.921 1.00 94.00 209 ASN A N 1
ATOM 1670 C CA . ASN A 1 209 ? 21.813 5.007 -5.921 1.00 94.00 209 ASN A CA 1
ATOM 1671 C C . ASN A 1 209 ? 22.190 3.666 -5.290 1.00 94.00 209 ASN A C 1
ATOM 1673 O O . ASN A 1 209 ? 23.055 2.961 -5.803 1.00 94.00 209 ASN A O 1
ATOM 1677 N N . GLU A 1 210 ? 21.507 3.292 -4.207 1.00 93.50 210 GLU A N 1
ATOM 1678 C CA . GLU A 1 210 ? 21.724 2.010 -3.552 1.00 93.50 210 GLU A CA 1
ATOM 1679 C C . GLU A 1 210 ? 21.370 0.855 -4.488 1.00 93.50 210 GLU A C 1
ATOM 1681 O O . GLU A 1 210 ? 22.203 -0.020 -4.696 1.00 93.50 210 GLU A O 1
ATOM 1686 N N . SER A 1 211 ? 20.206 0.892 -5.144 1.00 96.00 211 SER A N 1
ATOM 1687 C CA . SER A 1 211 ? 19.828 -0.124 -6.136 1.00 96.00 211 SER A CA 1
ATOM 1688 C C . SER A 1 211 ? 20.877 -0.298 -7.238 1.00 96.00 211 SER A C 1
ATOM 1690 O O . SER A 1 211 ? 21.156 -1.425 -7.646 1.00 96.00 211 SER A O 1
ATOM 1692 N N . PHE A 1 212 ? 21.498 0.789 -7.707 1.00 97.19 212 PHE A N 1
ATOM 1693 C CA . PHE A 1 212 ? 22.531 0.711 -8.743 1.00 97.19 212 PHE A CA 1
ATOM 1694 C C . PHE A 1 212 ? 23.827 0.092 -8.215 1.00 97.19 212 PHE A C 1
ATOM 1696 O O . PHE A 1 212 ? 24.383 -0.809 -8.849 1.00 97.19 212 PHE A O 1
ATOM 1703 N N . CYS A 1 213 ? 24.277 0.544 -7.040 1.00 96.12 213 CYS A N 1
ATOM 1704 C CA . CYS A 1 213 ? 25.464 0.025 -6.363 1.00 96.12 213 CYS A CA 1
ATOM 1705 C C . CYS A 1 213 ? 25.292 -1.424 -5.894 1.00 96.12 213 CYS A C 1
ATOM 1707 O O . CYS A 1 213 ? 26.277 -2.131 -5.749 1.00 96.12 213 CYS A O 1
ATOM 1709 N N . LYS A 1 214 ? 24.062 -1.889 -5.659 1.00 96.56 214 LYS A N 1
ATOM 1710 C CA . LYS A 1 214 ? 23.756 -3.269 -5.248 1.00 96.56 214 LYS A CA 1
ATOM 1711 C C . LYS A 1 214 ? 23.468 -4.203 -6.427 1.00 96.56 214 LYS A C 1
ATOM 1713 O O . LYS A 1 214 ? 23.060 -5.340 -6.210 1.00 96.56 214 LYS A O 1
ATOM 1718 N N . GLY A 1 215 ? 23.702 -3.753 -7.661 1.00 97.19 215 GLY A N 1
ATOM 1719 C CA . GLY A 1 215 ? 23.698 -4.610 -8.848 1.00 97.19 215 GLY A CA 1
ATOM 1720 C C . GLY A 1 215 ? 22.543 -4.389 -9.821 1.00 97.19 215 GLY A C 1
ATOM 1721 O O . GLY A 1 215 ? 22.378 -5.176 -10.746 1.00 97.19 215 GLY A O 1
ATOM 1722 N N . GLY A 1 216 ? 21.744 -3.332 -9.698 1.00 98.31 216 GLY A N 1
ATOM 1723 C CA . GLY A 1 216 ? 20.856 -2.942 -10.795 1.00 98.31 216 GLY A CA 1
ATOM 1724 C C . GLY A 1 216 ? 21.673 -2.578 -12.039 1.00 98.31 216 GLY A C 1
ATOM 1725 O O . GLY A 1 216 ? 22.522 -1.689 -11.972 1.00 98.31 216 GLY A O 1
ATOM 1726 N N . ASP A 1 217 ? 21.432 -3.248 -13.170 1.00 98.75 217 ASP A N 1
ATOM 1727 C CA . ASP A 1 217 ? 21.964 -2.802 -14.466 1.00 98.75 217 ASP A CA 1
ATOM 1728 C C . ASP A 1 217 ? 21.189 -1.566 -14.928 1.00 98.75 217 ASP A C 1
ATOM 1730 O O . ASP A 1 217 ? 21.780 -0.569 -15.333 1.00 98.75 217 ASP A O 1
ATOM 1734 N N . TYR A 1 218 ? 19.867 -1.604 -14.763 1.00 98.75 218 TYR A N 1
ATOM 1735 C CA . TYR A 1 218 ? 18.963 -0.494 -15.027 1.00 98.75 218 TYR A CA 1
ATOM 1736 C C . TYR A 1 218 ? 18.173 -0.172 -13.766 1.00 98.75 218 TYR A C 1
ATOM 1738 O O . TYR A 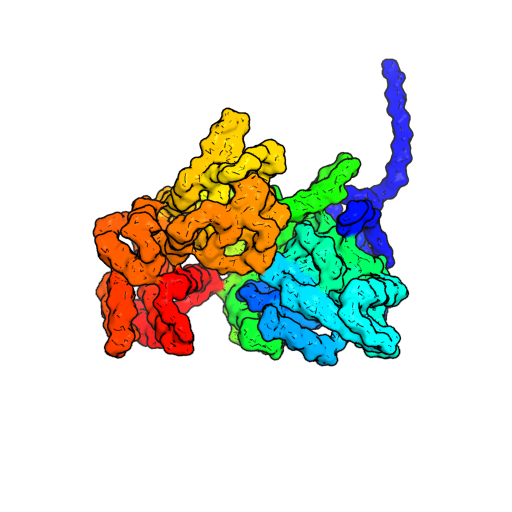1 218 ? 17.453 -1.020 -13.243 1.00 98.75 218 TYR A O 1
ATOM 1746 N N . VAL A 1 219 ? 18.277 1.058 -13.275 1.00 98.50 219 VAL A N 1
ATOM 1747 C CA . VAL A 1 219 ? 17.511 1.516 -12.112 1.00 98.50 219 VAL A CA 1
ATOM 1748 C C . VAL A 1 219 ? 16.482 2.534 -12.558 1.00 98.50 219 VAL A C 1
ATOM 1750 O O . VAL A 1 219 ? 16.816 3.530 -13.190 1.00 98.50 219 VAL A O 1
ATOM 1753 N N . VAL A 1 220 ? 15.227 2.281 -12.209 1.00 96.88 220 VAL A N 1
ATOM 1754 C CA . VAL A 1 220 ? 14.076 3.094 -12.591 1.00 96.88 220 VAL A CA 1
ATOM 1755 C C . VAL A 1 220 ? 13.546 3.837 -11.369 1.00 96.88 220 VAL A C 1
ATOM 1757 O O . VAL A 1 220 ? 13.086 3.215 -10.410 1.00 96.88 220 VAL A O 1
ATOM 1760 N N . ARG A 1 221 ? 13.587 5.171 -11.424 1.00 93.06 221 ARG A N 1
ATOM 1761 C CA . ARG A 1 221 ? 12.922 6.100 -10.497 1.00 93.06 221 ARG A CA 1
ATOM 1762 C C . ARG A 1 221 ? 11.644 6.628 -11.154 1.00 93.06 221 ARG A C 1
ATOM 1764 O O . ARG A 1 221 ? 11.674 7.042 -12.312 1.00 93.06 221 ARG A O 1
ATOM 1771 N N . GLY A 1 222 ? 10.534 6.656 -10.418 1.00 89.00 222 GLY A N 1
ATOM 1772 C CA . GLY A 1 222 ? 9.229 7.070 -10.946 1.00 89.00 222 GLY A CA 1
ATOM 1773 C C . GLY A 1 222 ? 8.409 5.913 -11.530 1.00 89.00 222 GLY A C 1
ATOM 1774 O O . GLY A 1 222 ? 8.475 4.786 -11.044 1.00 89.00 222 GLY A O 1
ATOM 1775 N N . LYS A 1 223 ? 7.585 6.203 -12.545 1.00 87.38 223 LYS A N 1
ATOM 1776 C CA . LYS A 1 223 ? 6.494 5.318 -13.001 1.00 87.38 223 LYS A CA 1
ATOM 1777 C C . LYS A 1 223 ? 6.963 4.046 -13.724 1.00 87.38 223 LYS A C 1
ATOM 1779 O O . LYS A 1 223 ? 6.378 2.983 -13.542 1.00 87.38 223 LYS A O 1
ATOM 1784 N N . GLY A 1 224 ? 7.973 4.154 -14.584 1.00 92.06 224 GLY A N 1
ATOM 1785 C CA . GLY A 1 224 ? 8.644 3.007 -15.207 1.00 92.06 224 GLY A CA 1
ATOM 1786 C C . GLY A 1 224 ? 7.961 2.339 -16.408 1.00 92.06 224 GLY A C 1
ATOM 1787 O O . GLY A 1 224 ? 8.574 1.462 -17.008 1.00 92.06 224 GLY A O 1
ATOM 1788 N N . ILE A 1 225 ? 6.750 2.748 -16.814 1.00 95.25 225 ILE A N 1
ATOM 1789 C CA . ILE A 1 225 ? 6.038 2.151 -17.967 1.00 95.25 225 ILE A CA 1
ATOM 1790 C C . ILE A 1 225 ? 6.807 2.354 -19.279 1.00 95.25 225 ILE A C 1
ATOM 1792 O O . ILE A 1 225 ? 7.052 1.393 -20.007 1.00 95.25 225 ILE A O 1
ATOM 1796 N N . ASN A 1 226 ? 7.204 3.595 -19.574 1.00 94.69 226 ASN A N 1
ATOM 1797 C CA . ASN A 1 226 ? 7.921 3.916 -20.813 1.00 94.69 226 ASN A CA 1
ATOM 1798 C C . ASN A 1 226 ? 9.371 3.425 -20.751 1.00 94.69 226 ASN A C 1
ATOM 1800 O O . ASN A 1 226 ? 9.863 2.816 -21.696 1.00 94.69 226 ASN A O 1
ATOM 1804 N N . LEU A 1 227 ? 10.017 3.601 -19.593 1.00 96.69 227 LEU A N 1
ATOM 1805 C CA . LEU A 1 227 ? 11.380 3.124 -19.367 1.00 96.69 227 LEU A CA 1
ATOM 1806 C C . LEU A 1 227 ? 11.506 1.615 -19.566 1.00 96.69 227 LEU A C 1
ATOM 1808 O O . LEU A 1 227 ? 12.441 1.191 -20.232 1.00 96.69 227 LEU A O 1
ATOM 1812 N N . LEU A 1 228 ? 10.572 0.803 -19.055 1.00 98.00 228 LEU A N 1
ATOM 1813 C CA . LEU A 1 228 ? 10.617 -0.641 -19.287 1.00 98.00 228 LEU A CA 1
ATOM 1814 C C . LEU A 1 228 ? 10.573 -0.956 -20.788 1.00 98.00 228 LEU A C 1
ATOM 1816 O O . LEU A 1 228 ? 11.411 -1.711 -21.270 1.00 98.00 228 LEU A O 1
ATOM 1820 N N . ARG A 1 229 ? 9.641 -0.348 -21.534 1.00 97.19 229 ARG A N 1
ATOM 1821 C CA . ARG A 1 229 ? 9.536 -0.528 -22.991 1.00 97.19 229 ARG A CA 1
ATOM 1822 C C . ARG A 1 229 ? 10.863 -0.212 -23.687 1.00 97.19 229 ARG A C 1
ATOM 1824 O O . ARG A 1 229 ? 11.351 -1.011 -24.480 1.00 97.19 229 ARG A O 1
ATOM 1831 N N . ASP A 1 230 ? 11.461 0.926 -23.369 1.00 97.69 230 ASP A N 1
ATOM 1832 C CA . ASP A 1 230 ? 12.633 1.424 -24.089 1.00 97.69 230 ASP A CA 1
ATOM 1833 C C . ASP A 1 230 ? 13.939 0.730 -23.671 1.00 97.69 230 ASP A C 1
ATOM 1835 O O . ASP A 1 230 ? 14.815 0.511 -24.510 1.00 97.69 230 ASP A O 1
ATOM 1839 N N . ILE A 1 231 ? 14.047 0.294 -22.410 1.00 98.44 231 ILE A N 1
ATOM 1840 C CA . ILE A 1 231 ? 15.137 -0.576 -21.940 1.00 98.44 231 ILE A CA 1
ATOM 1841 C C . ILE A 1 231 ? 15.101 -1.906 -22.698 1.00 98.44 231 ILE A C 1
ATOM 1843 O O . ILE A 1 231 ? 16.118 -2.321 -23.249 1.00 98.44 231 ILE A O 1
ATOM 1847 N N . LEU A 1 232 ? 13.931 -2.547 -22.797 1.00 98.25 232 LEU A N 1
ATOM 1848 C CA . LEU A 1 232 ? 13.790 -3.829 -23.498 1.00 98.25 232 LEU A CA 1
ATOM 1849 C C . LEU A 1 232 ? 14.074 -3.715 -25.000 1.00 98.25 232 LEU A C 1
ATOM 1851 O O . LEU A 1 232 ? 14.508 -4.684 -25.616 1.00 98.25 232 LEU A O 1
ATOM 1855 N N . LEU A 1 233 ? 13.852 -2.542 -25.598 1.00 96.88 233 LEU A N 1
ATOM 1856 C CA . LEU A 1 233 ? 14.198 -2.258 -26.994 1.00 96.88 233 LEU A CA 1
ATOM 1857 C C . LEU A 1 233 ? 15.703 -2.033 -27.226 1.00 96.88 233 LEU A C 1
ATOM 1859 O O . LEU A 1 233 ? 16.096 -1.870 -28.386 1.00 96.88 233 LEU A O 1
ATOM 1863 N N . GLY A 1 234 ? 16.519 -2.023 -26.166 1.00 96.56 234 GLY A N 1
ATOM 1864 C CA . GLY A 1 234 ? 17.965 -1.804 -26.229 1.00 96.56 234 GLY A CA 1
ATOM 1865 C C . GLY A 1 234 ? 18.355 -0.346 -26.475 1.00 96.56 234 GLY A C 1
ATOM 1866 O O . GLY A 1 234 ? 19.424 -0.082 -27.026 1.00 96.56 234 GLY A O 1
ATOM 1867 N N . LEU A 1 235 ? 17.481 0.609 -26.127 1.00 96.81 235 LEU A N 1
ATOM 1868 C CA . LEU A 1 235 ? 17.736 2.038 -26.351 1.00 96.81 235 LEU A CA 1
ATOM 1869 C C . LEU A 1 235 ? 18.638 2.645 -25.275 1.00 96.81 235 LEU A C 1
ATOM 1871 O O . LEU A 1 235 ? 19.375 3.587 -25.553 1.00 96.81 235 LEU A O 1
ATOM 1875 N N . PHE A 1 236 ? 18.594 2.096 -24.062 1.00 97.19 236 PHE A N 1
ATOM 1876 C CA . PHE A 1 236 ? 19.333 2.599 -22.911 1.00 97.19 236 PHE A CA 1
ATOM 1877 C C . PHE A 1 236 ? 20.549 1.729 -22.578 1.00 97.19 236 PHE A C 1
ATOM 1879 O O . PHE A 1 236 ? 20.501 0.497 -22.620 1.00 97.19 236 PHE A O 1
ATOM 1886 N N . GLU A 1 237 ? 21.630 2.384 -22.162 1.00 96.94 237 GLU A N 1
ATOM 1887 C CA . GLU A 1 237 ? 22.779 1.727 -21.533 1.00 96.94 237 GLU A CA 1
ATOM 1888 C C . GLU A 1 237 ? 22.514 1.482 -20.035 1.00 96.94 237 GLU A C 1
ATOM 1890 O O . GLU A 1 237 ? 21.641 2.139 -19.460 1.00 96.94 237 GLU A O 1
ATOM 1895 N N . PRO A 1 238 ? 23.255 0.586 -19.361 1.00 98.44 238 PRO A N 1
ATOM 1896 C CA . PRO A 1 238 ? 23.157 0.436 -17.912 1.00 98.44 238 PRO A CA 1
ATOM 1897 C C . PRO A 1 238 ? 23.344 1.767 -17.169 1.00 98.44 238 PRO A C 1
ATOM 1899 O O . PRO A 1 238 ? 24.295 2.508 -17.428 1.00 98.44 238 PRO A O 1
ATOM 1902 N N . GLY A 1 239 ? 22.440 2.076 -16.239 1.00 97.81 239 GLY A N 1
ATOM 1903 C CA . GLY A 1 239 ? 22.396 3.367 -15.559 1.00 97.81 239 GLY A CA 1
ATOM 1904 C C . GLY A 1 239 ? 21.143 3.587 -14.713 1.00 97.81 239 GLY A C 1
ATOM 1905 O O . GLY A 1 239 ? 20.302 2.701 -14.553 1.00 97.81 239 GLY A O 1
ATOM 1906 N N . ILE A 1 240 ? 21.032 4.798 -14.165 1.00 98.19 240 ILE A N 1
ATOM 1907 C CA . ILE A 1 240 ? 19.910 5.233 -13.327 1.00 98.19 240 ILE A CA 1
ATOM 1908 C C . ILE A 1 240 ? 19.065 6.226 -14.118 1.00 98.19 240 ILE A C 1
ATOM 1910 O O . ILE A 1 240 ? 19.554 7.286 -14.510 1.00 98.19 240 ILE A O 1
ATOM 1914 N N . TYR A 1 241 ? 17.792 5.900 -14.312 1.00 97.31 241 TYR A N 1
ATOM 1915 C CA . TYR A 1 241 ? 16.861 6.656 -15.134 1.00 97.31 241 TYR A CA 1
ATOM 1916 C C . TYR A 1 241 ? 15.640 7.084 -14.337 1.00 97.31 241 TYR A C 1
ATOM 1918 O O . TYR A 1 241 ? 15.074 6.320 -13.555 1.00 97.31 241 TYR A O 1
ATOM 1926 N N . HIS A 1 242 ? 15.219 8.319 -14.565 1.00 95.00 242 HIS A N 1
ATOM 1927 C CA . HIS A 1 242 ? 14.062 8.914 -13.927 1.00 95.00 242 HIS A CA 1
ATOM 1928 C C . HIS A 1 242 ? 12.989 9.203 -14.975 1.00 95.00 242 HIS A C 1
ATOM 1930 O O . HIS A 1 242 ? 13.253 9.915 -15.945 1.00 95.00 242 HIS A O 1
ATOM 1936 N N . ASP A 1 243 ? 11.789 8.659 -14.773 1.00 91.75 243 ASP A N 1
ATOM 1937 C CA . ASP A 1 243 ? 10.577 9.001 -15.526 1.00 91.75 243 ASP A CA 1
ATOM 1938 C C . ASP A 1 243 ? 9.720 9.954 -14.672 1.00 91.75 243 ASP A C 1
ATOM 1940 O O . ASP A 1 243 ? 8.908 9.487 -13.861 1.00 91.75 243 ASP A O 1
ATOM 1944 N N . PRO A 1 244 ? 9.941 11.282 -14.779 1.00 87.44 244 PRO A N 1
ATOM 1945 C CA . PRO A 1 244 ? 9.207 12.271 -14.000 1.00 87.44 244 PRO A CA 1
ATOM 1946 C C . PRO A 1 244 ? 7.782 12.485 -14.509 1.00 87.44 244 PRO A C 1
ATOM 1948 O O . PRO A 1 244 ? 6.987 13.098 -13.797 1.00 87.44 244 PRO A O 1
ATOM 1951 N N . MET A 1 245 ? 7.460 12.071 -15.742 1.00 86.06 245 MET A N 1
ATOM 1952 C CA . MET A 1 245 ? 6.276 12.574 -16.429 1.00 86.06 245 MET A CA 1
ATOM 1953 C C . MET A 1 245 ? 5.036 11.709 -16.170 1.00 86.06 245 MET A C 1
ATOM 1955 O O . MET A 1 245 ? 5.028 10.505 -16.437 1.00 86.06 245 MET A O 1
ATOM 1959 N N . PRO A 1 246 ? 3.933 12.314 -15.712 1.00 84.31 246 PRO A N 1
ATOM 1960 C CA . PRO A 1 246 ? 2.699 11.593 -15.465 1.00 84.31 246 PRO A CA 1
ATOM 1961 C C . PRO A 1 246 ? 1.885 11.499 -16.760 1.00 84.31 246 PRO A C 1
ATOM 1963 O O . PRO A 1 246 ? 1.128 12.401 -17.081 1.00 84.31 246 PRO A O 1
ATOM 1966 N N . TYR A 1 247 ? 2.017 10.413 -17.517 1.00 90.06 247 TYR A N 1
ATOM 1967 C CA . TYR A 1 247 ? 1.117 10.125 -18.644 1.00 90.06 247 TYR A CA 1
ATOM 1968 C C . TYR A 1 247 ? 0.064 9.083 -18.261 1.00 90.06 247 TYR A C 1
ATOM 1970 O O . TYR A 1 247 ? 0.378 8.108 -17.573 1.00 90.06 247 TYR A O 1
ATOM 1978 N N . ALA A 1 248 ? -1.170 9.212 -18.749 1.00 90.06 248 ALA A N 1
ATOM 1979 C CA . ALA A 1 248 ? -2.271 8.270 -18.514 1.00 90.06 248 ALA A CA 1
ATOM 1980 C C . ALA A 1 248 ? -2.183 7.018 -19.409 1.00 90.06 248 ALA A C 1
ATOM 1982 O O . ALA A 1 248 ? -3.123 6.645 -20.101 1.00 90.06 248 ALA A O 1
ATOM 1983 N N . ASN A 1 249 ? -1.021 6.364 -19.414 1.00 93.25 249 ASN A N 1
ATOM 1984 C CA . ASN A 1 249 ? -0.667 5.365 -20.423 1.00 93.25 249 ASN A CA 1
ATOM 1985 C C . ASN A 1 249 ? -0.411 3.952 -19.872 1.00 93.25 249 ASN A C 1
ATOM 1987 O O . ASN A 1 249 ? 0.259 3.147 -20.511 1.00 93.25 249 ASN A O 1
ATOM 1991 N N . ILE A 1 250 ? -0.908 3.641 -18.671 1.00 94.69 250 ILE A N 1
ATOM 1992 C CA . ILE A 1 250 ? -0.768 2.293 -18.098 1.00 94.69 250 ILE A CA 1
ATOM 1993 C C . ILE A 1 250 ? -1.608 1.311 -18.938 1.00 94.69 250 ILE A C 1
ATOM 1995 O O . ILE A 1 250 ? -2.831 1.499 -18.997 1.00 94.69 250 ILE A O 1
ATOM 1999 N N . PRO A 1 251 ? -1.004 0.280 -19.564 1.00 95.50 251 PRO A N 1
ATOM 2000 C CA . PRO A 1 251 ? -1.737 -0.694 -20.372 1.00 95.50 251 PRO A CA 1
ATOM 2001 C C . PRO A 1 251 ? -2.703 -1.516 -19.519 1.00 95.50 251 PRO A C 1
ATOM 2003 O O . PRO A 1 251 ? -2.656 -1.480 -18.289 1.00 95.50 251 PRO A O 1
ATOM 2006 N N . ARG A 1 252 ? -3.567 -2.291 -20.179 1.00 95.94 252 ARG A N 1
ATOM 2007 C CA . ARG A 1 252 ? -4.351 -3.337 -19.513 1.00 95.94 252 ARG A CA 1
ATOM 2008 C C . ARG A 1 252 ? -3.408 -4.278 -18.753 1.00 95.94 252 ARG A C 1
ATOM 2010 O O . ARG A 1 252 ? -2.426 -4.745 -19.326 1.00 95.94 252 ARG A O 1
ATOM 2017 N N . MET A 1 253 ? -3.706 -4.528 -17.484 1.00 96.81 253 MET A N 1
ATOM 2018 C CA . MET A 1 253 ? -2.916 -5.391 -16.602 1.00 96.81 253 MET A CA 1
ATOM 2019 C C . MET A 1 253 ? -2.902 -6.862 -17.053 1.00 96.81 253 MET A C 1
ATOM 2021 O O . MET A 1 253 ? -3.941 -7.420 -17.405 1.00 96.81 253 MET A O 1
ATOM 2025 N N . ASP A 1 254 ? -1.745 -7.522 -16.949 1.00 97.81 254 ASP A N 1
ATOM 2026 C CA . ASP A 1 254 ? -1.592 -8.965 -17.175 1.00 97.81 254 ASP A CA 1
ATOM 2027 C C . ASP A 1 254 ? -1.968 -9.772 -15.922 1.00 97.81 254 ASP A C 1
ATOM 2029 O O . ASP A 1 254 ? -1.125 -10.251 -15.162 1.00 97.81 254 ASP A O 1
ATOM 2033 N N . ARG A 1 255 ? -3.274 -9.885 -15.677 1.00 97.88 255 ARG A N 1
ATOM 2034 C CA . ARG A 1 255 ? -3.808 -10.628 -14.527 1.00 97.88 255 ARG A CA 1
ATOM 2035 C C . ARG A 1 255 ? -3.771 -12.139 -14.721 1.00 97.88 255 ARG A C 1
ATOM 2037 O O . ARG A 1 255 ? -3.631 -12.879 -13.755 1.00 97.88 255 ARG A O 1
ATOM 2044 N N . GLU A 1 256 ? -3.929 -12.599 -15.956 1.00 97.31 256 GLU A N 1
ATOM 2045 C CA . GLU A 1 256 ? -4.049 -14.022 -16.268 1.00 97.31 256 GLU A CA 1
ATOM 2046 C C . GLU A 1 256 ? -2.742 -14.770 -16.024 1.00 97.31 256 GLU A C 1
ATOM 2048 O O . GLU A 1 256 ? -2.746 -15.785 -15.326 1.00 97.31 256 GLU A O 1
ATOM 2053 N N . VAL A 1 257 ? -1.620 -14.255 -16.536 1.00 97.44 257 VAL A N 1
ATOM 2054 C CA . VAL A 1 257 ? -0.319 -14.891 -16.311 1.00 97.44 257 VAL A CA 1
ATOM 2055 C C . VAL A 1 257 ? 0.102 -14.729 -14.853 1.00 97.44 257 VAL A C 1
ATOM 2057 O O . VAL A 1 257 ? 0.585 -15.689 -14.254 1.00 97.44 257 VAL A O 1
ATOM 2060 N N . PHE A 1 258 ? -0.173 -13.566 -14.247 1.00 98.00 258 PHE A N 1
ATOM 2061 C CA . PHE A 1 258 ? 0.051 -13.356 -12.817 1.00 98.00 258 PHE A CA 1
ATOM 2062 C C . PHE A 1 258 ? -0.687 -14.404 -11.971 1.00 98.00 258 PHE A C 1
ATOM 2064 O O . PHE A 1 258 ? -0.064 -15.065 -11.146 1.00 98.00 258 PHE A O 1
ATOM 2071 N N . TYR A 1 259 ? -1.984 -14.634 -12.202 1.00 97.88 259 TYR A N 1
ATOM 2072 C CA . TYR A 1 259 ? -2.747 -15.651 -11.468 1.00 97.88 259 TYR A CA 1
ATOM 2073 C C . TYR A 1 259 ? -2.252 -17.061 -11.720 1.00 97.88 259 TYR A C 1
ATOM 2075 O O . TYR A 1 259 ? -2.181 -17.842 -10.775 1.00 97.88 259 TYR A O 1
ATOM 2083 N N . LYS A 1 260 ? -1.895 -17.388 -12.962 1.00 97.31 260 LYS A N 1
ATOM 2084 C CA . LYS A 1 260 ? -1.329 -18.693 -13.286 1.00 97.31 260 LYS A CA 1
ATOM 2085 C C . LYS A 1 260 ? -0.068 -18.964 -12.462 1.00 97.31 260 LYS A C 1
ATOM 2087 O O . LYS A 1 260 ? -0.019 -19.972 -11.763 1.00 97.31 260 LYS A O 1
ATOM 2092 N N . ASP A 1 261 ? 0.902 -18.050 -12.481 1.00 96.38 261 ASP A N 1
ATOM 2093 C CA . ASP A 1 261 ? 2.149 -18.224 -11.731 1.00 96.38 261 ASP A CA 1
ATOM 2094 C C . ASP A 1 261 ? 1.900 -18.211 -10.208 1.00 96.38 261 ASP A C 1
ATOM 2096 O O . ASP A 1 261 ? 2.454 -19.045 -9.495 1.00 96.38 261 ASP A O 1
ATOM 2100 N N . MET A 1 262 ? 1.018 -17.341 -9.688 1.00 95.62 262 MET A N 1
ATOM 2101 C CA . MET A 1 262 ? 0.651 -17.343 -8.259 1.00 95.62 262 MET A CA 1
ATOM 2102 C C . MET A 1 262 ? -0.047 -18.642 -7.835 1.00 95.62 262 MET A C 1
ATOM 2104 O O . MET A 1 262 ? 0.122 -19.101 -6.708 1.00 95.62 262 MET A O 1
ATOM 2108 N N . TYR A 1 263 ? -0.833 -19.246 -8.726 1.00 95.19 263 TYR A N 1
ATOM 2109 C CA . TYR A 1 263 ? -1.493 -20.518 -8.460 1.00 95.19 263 TYR A CA 1
ATOM 2110 C C . TYR A 1 263 ? -0.494 -21.681 -8.412 1.00 95.19 263 TYR A C 1
ATOM 2112 O O . TYR A 1 263 ? -0.613 -22.571 -7.569 1.00 95.19 263 TYR A O 1
ATOM 2120 N N . GLU A 1 264 ? 0.486 -21.675 -9.317 1.00 91.12 264 GLU A N 1
ATOM 2121 C CA . GLU A 1 264 ? 1.505 -22.721 -9.445 1.00 91.12 264 GLU A CA 1
ATOM 2122 C C . GLU A 1 264 ? 2.599 -22.625 -8.364 1.00 91.12 264 GLU A C 1
ATOM 2124 O O . GLU A 1 264 ? 3.160 -23.651 -7.982 1.00 91.12 264 GLU A O 1
ATOM 2129 N N . TYR A 1 265 ? 2.897 -21.425 -7.852 1.00 86.88 265 TYR A N 1
ATOM 2130 C CA . TYR A 1 265 ? 4.080 -21.182 -7.022 1.00 86.88 265 TYR A CA 1
ATOM 2131 C C . TYR A 1 265 ? 3.969 -21.681 -5.569 1.00 86.88 265 TYR A C 1
ATOM 2133 O O . TYR A 1 265 ? 4.832 -22.431 -5.110 1.00 86.88 265 TYR A O 1
ATOM 2141 N N . SER A 1 266 ? 2.953 -21.259 -4.804 1.00 85.19 266 SER A N 1
ATOM 2142 C CA . SER A 1 266 ? 2.807 -21.663 -3.393 1.00 85.19 266 SER A CA 1
ATOM 2143 C C . SER A 1 266 ? 1.386 -21.494 -2.858 1.00 85.19 266 SER A C 1
ATOM 2145 O O . SER A 1 266 ? 0.630 -20.657 -3.343 1.00 85.19 266 SER A O 1
ATOM 2147 N N . ASP A 1 267 ? 1.030 -22.209 -1.787 1.00 87.06 267 ASP A N 1
ATOM 2148 C CA . ASP A 1 267 ? -0.282 -22.039 -1.138 1.00 87.06 267 ASP A CA 1
ATOM 2149 C C . ASP A 1 267 ? -0.504 -20.620 -0.601 1.00 87.06 267 ASP A C 1
ATOM 2151 O O . ASP A 1 267 ? -1.621 -20.105 -0.641 1.00 87.06 267 ASP A O 1
ATOM 2155 N N . LYS A 1 268 ? 0.572 -19.949 -0.175 1.00 88.56 268 LYS A N 1
ATOM 2156 C CA . LYS A 1 268 ? 0.533 -18.540 0.227 1.00 88.56 268 LYS A CA 1
ATOM 2157 C C . LYS A 1 268 ? 0.129 -17.638 -0.943 1.00 88.56 268 LYS A C 1
ATOM 2159 O O . LYS A 1 268 ? -0.766 -16.810 -0.805 1.00 88.56 268 LYS A O 1
ATOM 2164 N N . THR A 1 269 ? 0.754 -17.819 -2.105 1.00 90.75 269 THR A N 1
ATOM 2165 C CA . THR A 1 269 ? 0.491 -16.991 -3.296 1.00 90.75 269 THR A CA 1
ATOM 2166 C C . THR A 1 269 ? -0.823 -17.347 -4.003 1.00 90.75 269 THR A C 1
ATOM 2168 O O . THR A 1 269 ? -1.488 -16.453 -4.527 1.00 90.75 269 THR A O 1
ATOM 2171 N N . LYS A 1 270 ? -1.321 -18.588 -3.885 1.00 93.06 270 LYS A N 1
ATOM 2172 C CA . LYS A 1 270 ? -2.701 -18.951 -4.277 1.00 93.06 270 LYS A CA 1
ATOM 2173 C C . LYS A 1 270 ? -3.758 -18.057 -3.621 1.00 93.06 270 LYS A C 1
ATOM 2175 O O . LYS A 1 270 ? -4.827 -17.853 -4.197 1.00 93.06 270 LYS A O 1
ATOM 2180 N N . GLY A 1 271 ? -3.456 -17.489 -2.450 1.00 93.31 271 GLY A N 1
ATOM 2181 C CA . GLY A 1 271 ? -4.311 -16.524 -1.761 1.00 93.31 271 GLY A CA 1
ATOM 2182 C C . GLY A 1 271 ? -4.755 -15.350 -2.643 1.00 93.31 271 GLY A C 1
ATOM 2183 O O . GLY A 1 271 ? -5.913 -14.950 -2.557 1.00 93.31 271 GLY A O 1
ATOM 2184 N N . TYR A 1 272 ? -3.913 -14.851 -3.559 1.00 93.94 272 TYR A N 1
ATOM 2185 C CA . TYR A 1 272 ? -4.303 -13.767 -4.479 1.00 93.94 272 TYR A CA 1
ATOM 2186 C C . TYR A 1 272 ? -5.399 -14.201 -5.463 1.00 93.94 272 TYR A C 1
ATOM 2188 O O . TYR A 1 272 ? -6.326 -13.441 -5.757 1.00 93.94 272 TYR A O 1
ATOM 2196 N N . VAL A 1 273 ? -5.328 -15.447 -5.939 1.00 95.69 273 VAL A N 1
ATOM 2197 C CA . VAL A 1 273 ? -6.301 -16.020 -6.877 1.00 95.69 273 VAL A CA 1
ATOM 2198 C C . VAL A 1 273 ? -7.644 -16.240 -6.185 1.00 95.69 273 VAL A C 1
ATOM 2200 O O . VAL A 1 273 ? -8.679 -15.862 -6.729 1.00 95.69 273 VAL A O 1
ATOM 2203 N N . PHE A 1 274 ? -7.637 -16.766 -4.959 1.00 95.00 274 PHE A N 1
ATOM 2204 C CA . PHE A 1 274 ? -8.861 -17.066 -4.205 1.00 95.00 274 PHE A CA 1
ATOM 2205 C C . PHE A 1 274 ? -9.410 -15.900 -3.382 1.00 95.00 274 PHE A C 1
ATOM 2207 O O . PHE A 1 274 ? -10.529 -15.985 -2.870 1.00 95.00 274 PHE A O 1
ATOM 2214 N N . SER A 1 275 ? -8.664 -14.800 -3.264 1.00 94.75 275 SER A N 1
ATOM 2215 C CA . SER A 1 275 ? -9.163 -13.587 -2.625 1.00 94.75 275 SER A CA 1
ATOM 2216 C C . SER A 1 275 ? -10.451 -13.133 -3.306 1.00 94.75 275 SER A C 1
ATOM 2218 O O . SER A 1 275 ? -10.507 -12.995 -4.528 1.00 94.75 275 SER A O 1
ATOM 2220 N N . ARG A 1 276 ? -11.480 -12.848 -2.507 1.00 95.69 276 ARG A N 1
ATOM 2221 C CA . ARG A 1 276 ? -12.733 -12.244 -2.983 1.00 95.69 276 ARG A CA 1
ATOM 2222 C C . ARG A 1 276 ? -12.636 -10.719 -3.096 1.00 95.69 276 ARG A C 1
ATOM 2224 O O . ARG A 1 276 ? -13.625 -10.078 -3.437 1.00 95.69 276 ARG A O 1
ATOM 2231 N N . ILE A 1 277 ? -11.461 -10.151 -2.827 1.00 96.25 277 ILE A N 1
ATOM 2232 C CA . ILE A 1 277 ? -11.140 -8.739 -3.027 1.00 96.25 277 ILE A CA 1
ATOM 2233 C C . ILE A 1 277 ? -10.069 -8.674 -4.110 1.00 96.25 277 ILE A C 1
ATOM 2235 O O . ILE A 1 277 ? -8.948 -9.148 -3.903 1.00 96.25 277 ILE A O 1
ATOM 2239 N N . LYS A 1 278 ? -10.419 -8.108 -5.265 1.00 97.31 278 LYS A N 1
ATOM 2240 C CA . LYS A 1 278 ? -9.462 -7.852 -6.353 1.00 97.31 278 LYS A CA 1
ATOM 2241 C C . LYS A 1 278 ? -9.069 -6.386 -6.372 1.00 97.31 278 LYS A C 1
ATOM 2243 O O . LYS A 1 278 ? -9.669 -5.572 -5.685 1.00 97.31 278 LYS A O 1
ATOM 2248 N N . SER A 1 279 ? -8.056 -6.042 -7.144 1.00 96.94 279 SER A N 1
ATOM 2249 C CA . SER A 1 279 ? -7.524 -4.689 -7.233 1.00 96.94 279 SER A CA 1
ATOM 2250 C C . SER A 1 279 ? -7.730 -4.105 -8.615 1.00 96.94 279 SER A C 1
ATOM 2252 O O . SER A 1 279 ? -7.458 -4.756 -9.624 1.00 96.94 279 SER A O 1
ATOM 2254 N N . VAL A 1 280 ? -8.155 -2.849 -8.641 1.00 96.94 280 VAL A N 1
ATOM 2255 C CA . VAL A 1 280 ? -8.226 -2.001 -9.830 1.00 96.94 280 VAL A CA 1
ATOM 2256 C C . VAL A 1 280 ? -7.487 -0.710 -9.500 1.00 96.94 280 VAL A C 1
ATOM 2258 O O . VAL A 1 280 ? -7.462 -0.286 -8.351 1.00 96.94 280 VAL A O 1
ATOM 2261 N N . LEU A 1 281 ? -6.867 -0.090 -10.496 1.00 95.50 281 LEU A N 1
ATOM 2262 C CA . LEU A 1 281 ? -6.304 1.250 -10.364 1.00 95.50 281 LEU A CA 1
ATOM 2263 C C . LEU A 1 281 ? -7.191 2.194 -11.172 1.00 95.50 281 LEU A C 1
ATOM 2265 O O . LEU A 1 281 ? -7.231 2.046 -12.390 1.00 95.50 281 LEU A O 1
ATOM 2269 N N . SER A 1 282 ? -7.919 3.115 -10.538 1.00 94.94 282 SER A N 1
ATOM 2270 C CA . SER A 1 282 ? -8.749 4.094 -11.263 1.00 94.94 282 SER A CA 1
ATOM 2271 C C . SER A 1 282 ? -7.919 5.253 -11.822 1.00 94.94 282 SER A C 1
ATOM 2273 O O . SER A 1 282 ? -8.083 5.650 -12.976 1.00 94.94 282 SER A O 1
ATOM 2275 N N . ALA A 1 283 ? -6.969 5.742 -11.027 1.00 92.31 283 ALA A N 1
ATOM 2276 C CA . ALA A 1 283 ? -6.065 6.827 -11.368 1.00 92.31 283 ALA A CA 1
ATOM 2277 C C . ALA A 1 283 ? -4.715 6.659 -10.658 1.00 92.31 283 ALA A C 1
ATOM 2279 O O . ALA A 1 283 ? -4.631 6.017 -9.613 1.00 92.31 283 ALA A O 1
ATOM 2280 N N . LEU A 1 284 ? -3.660 7.254 -11.215 1.00 88.81 284 LEU A N 1
ATOM 2281 C CA . LEU A 1 284 ? -2.347 7.361 -10.569 1.00 88.81 284 LEU A CA 1
ATOM 2282 C C . LEU A 1 284 ? -2.099 8.802 -10.120 1.00 88.81 284 LEU A C 1
ATOM 2284 O O . LEU A 1 284 ? -2.409 9.727 -10.868 1.00 88.81 284 LEU A O 1
ATOM 2288 N N . GLY A 1 285 ? -1.466 8.991 -8.964 1.00 87.69 285 GLY A N 1
ATOM 2289 C CA . GLY A 1 285 ? -1.023 10.291 -8.484 1.00 87.69 285 GLY A CA 1
ATOM 2290 C C . GLY A 1 285 ? -2.0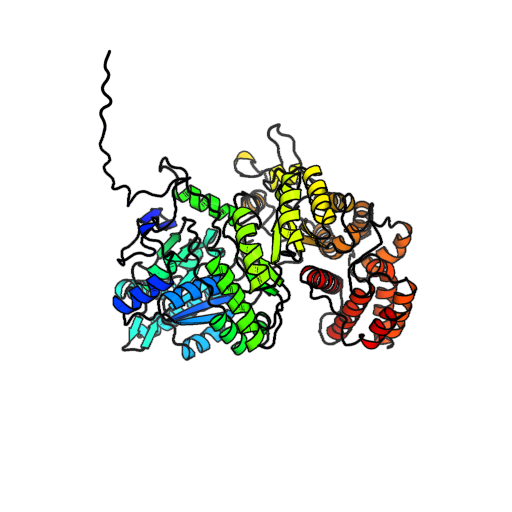41 10.987 -7.584 1.00 87.69 285 GLY A C 1
ATOM 2291 O O . GLY A 1 285 ? -3.230 10.676 -7.546 1.00 87.69 285 GLY A O 1
ATOM 2292 N N . CYS A 1 286 ? -1.553 11.984 -6.852 1.00 88.88 286 CYS A N 1
ATOM 2293 C CA . CYS A 1 286 ? -2.314 12.728 -5.856 1.00 88.88 286 CYS A CA 1
ATOM 2294 C C . CYS A 1 286 ? -1.932 14.211 -5.927 1.00 88.88 286 CYS A C 1
ATOM 2296 O O . CYS A 1 286 ? -0.764 14.540 -6.109 1.00 88.88 286 CYS A O 1
ATOM 2298 N N . SER A 1 287 ? -2.890 15.129 -5.778 1.00 85.50 287 SER A N 1
ATOM 2299 C CA . SER A 1 287 ? -2.615 16.578 -5.778 1.00 85.50 287 SER A CA 1
ATOM 2300 C C . SER A 1 287 ? -2.144 17.120 -4.426 1.00 85.50 287 SER A C 1
ATOM 2302 O O . SER A 1 287 ? -1.897 18.319 -4.304 1.00 85.50 287 SER A O 1
ATOM 2304 N N . TYR A 1 288 ? -2.088 16.276 -3.398 1.00 89.88 288 TYR A N 1
ATOM 2305 C CA . TYR A 1 288 ? -1.815 16.680 -2.023 1.00 89.88 288 TYR A CA 1
ATOM 2306 C C . TYR A 1 288 ? -0.365 16.380 -1.618 1.00 89.88 288 TYR A C 1
ATOM 2308 O O . TYR A 1 288 ? 0.214 15.389 -2.051 1.00 89.88 288 TYR A O 1
ATOM 2316 N N . THR A 1 289 ? 0.196 17.210 -0.737 1.00 89.69 289 THR A N 1
ATOM 2317 C CA . THR A 1 289 ? 1.622 17.219 -0.353 1.00 89.69 289 THR A CA 1
ATOM 2318 C C . THR A 1 289 ? 1.881 16.713 1.065 1.00 89.69 289 THR A C 1
ATOM 2320 O O . THR A 1 289 ? 2.781 17.192 1.745 1.00 89.69 289 THR A O 1
ATOM 2323 N N . CYS A 1 290 ? 1.084 15.743 1.527 1.00 93.25 290 CYS A N 1
ATOM 2324 C CA . CYS A 1 290 ? 1.209 15.216 2.887 1.00 93.25 290 CYS A CA 1
ATOM 2325 C C . CYS A 1 290 ? 2.650 14.862 3.240 1.00 93.25 290 CYS A C 1
ATOM 2327 O O . CYS A 1 290 ? 3.282 14.056 2.556 1.00 93.25 290 CYS A O 1
ATOM 2329 N N . SER A 1 291 ? 3.123 15.417 4.351 1.00 93.62 291 SER A N 1
ATOM 2330 C CA . SER A 1 291 ? 4.521 15.337 4.780 1.00 93.62 291 SER A CA 1
ATOM 2331 C C . SER A 1 291 ? 5.007 13.918 5.074 1.00 93.62 291 SER A C 1
ATOM 2333 O O . SER A 1 291 ? 6.207 13.686 5.072 1.00 93.62 291 SER A O 1
ATOM 2335 N N . TYR A 1 292 ? 4.097 12.979 5.326 1.00 90.69 292 TYR A N 1
ATOM 2336 C CA . TYR A 1 292 ? 4.370 11.570 5.618 1.00 90.69 292 TYR A CA 1
ATOM 2337 C C . TYR A 1 292 ? 4.181 10.653 4.399 1.00 90.69 292 TYR A C 1
ATOM 2339 O O . TYR A 1 292 ? 4.467 9.461 4.464 1.00 90.69 292 TYR A O 1
ATOM 2347 N N . CYS A 1 293 ? 3.645 11.173 3.290 1.00 88.69 293 CYS A N 1
ATOM 2348 C CA . CYS A 1 293 ? 3.218 10.364 2.155 1.00 88.69 293 CYS A CA 1
ATOM 2349 C C . CYS A 1 293 ? 4.287 10.332 1.060 1.00 88.69 293 CYS A C 1
ATOM 2351 O O . CYS A 1 293 ? 4.657 11.371 0.509 1.00 88.69 293 CYS A O 1
ATOM 2353 N N . TYR A 1 294 ? 4.714 9.132 0.657 1.00 79.38 294 TYR A N 1
ATOM 2354 C CA . TYR A 1 294 ? 5.698 8.981 -0.416 1.00 79.38 294 TYR A CA 1
ATOM 2355 C C . TYR A 1 294 ? 5.210 9.559 -1.758 1.00 79.38 294 TYR A C 1
ATOM 2357 O O . TYR A 1 294 ? 6.033 10.011 -2.545 1.00 79.38 294 TYR A O 1
ATOM 2365 N N . ILE A 1 295 ? 3.903 9.606 -2.043 1.00 81.75 295 ILE A N 1
ATOM 2366 C CA . ILE A 1 295 ? 3.396 10.204 -3.293 1.00 81.75 295 ILE A CA 1
ATOM 2367 C C . ILE A 1 295 ? 3.737 11.691 -3.385 1.00 81.75 295 ILE A C 1
ATOM 2369 O O . ILE A 1 295 ? 3.980 12.197 -4.482 1.00 81.75 295 ILE A O 1
ATOM 2373 N N . SER A 1 296 ? 3.859 12.387 -2.249 1.00 78.12 296 SER A N 1
ATOM 2374 C CA . SER A 1 296 ? 4.363 13.762 -2.250 1.00 78.12 296 SER A CA 1
ATOM 2375 C C . SER A 1 296 ? 5.776 13.843 -2.841 1.00 78.12 296 SER A C 1
ATOM 2377 O O . SER A 1 296 ? 6.100 14.833 -3.495 1.00 78.12 296 SER A O 1
ATOM 2379 N N . SER A 1 297 ? 6.598 12.792 -2.700 1.00 74.38 297 SER A N 1
ATOM 2380 C CA . SER A 1 297 ? 7.908 12.738 -3.357 1.00 74.38 297 SER A CA 1
ATOM 2381 C C . SER A 1 297 ? 7.781 12.683 -4.882 1.00 74.38 297 SER A C 1
ATOM 2383 O O . SER A 1 297 ? 8.573 13.319 -5.557 1.00 74.38 297 SER A O 1
ATOM 2385 N N . MET A 1 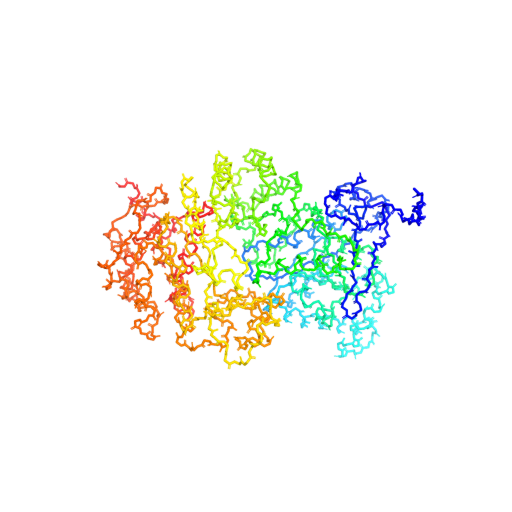298 ? 6.750 12.049 -5.462 1.00 79.81 298 MET A N 1
ATOM 2386 C CA . MET A 1 298 ? 6.541 12.060 -6.921 1.00 79.81 298 MET A CA 1
ATOM 2387 C C . MET A 1 298 ? 6.199 13.456 -7.455 1.00 79.81 298 MET A C 1
ATOM 2389 O O . MET A 1 298 ? 6.652 13.834 -8.535 1.00 79.81 298 MET A O 1
ATOM 2393 N N . ILE A 1 299 ? 5.440 14.245 -6.689 1.00 83.81 299 ILE A N 1
ATOM 2394 C CA . ILE A 1 299 ? 5.165 15.651 -7.016 1.00 83.81 299 ILE A CA 1
ATOM 2395 C C . ILE A 1 299 ? 6.466 16.460 -6.998 1.00 83.81 299 ILE A C 1
ATOM 2397 O O . ILE A 1 299 ? 6.710 17.259 -7.902 1.00 83.81 299 ILE A O 1
ATOM 2401 N N . ASP A 1 300 ? 7.301 16.260 -5.978 1.00 81.50 300 ASP A N 1
ATOM 2402 C CA . ASP A 1 300 ? 8.585 16.950 -5.856 1.00 81.50 300 ASP A CA 1
ATOM 2403 C C . ASP A 1 300 ? 9.578 16.500 -6.942 1.00 81.50 300 ASP A C 1
ATOM 2405 O O . ASP A 1 300 ? 10.245 17.349 -7.527 1.00 81.50 300 ASP A O 1
ATOM 2409 N N . ASN A 1 301 ? 9.590 15.218 -7.312 1.00 84.12 301 ASN A N 1
ATOM 2410 C CA . ASN A 1 301 ? 10.385 14.672 -8.415 1.00 84.12 301 ASN A CA 1
ATOM 2411 C C . ASN A 1 301 ? 10.008 15.312 -9.762 1.00 84.12 301 ASN A C 1
ATOM 2413 O O . ASN A 1 301 ? 10.881 15.700 -10.541 1.00 84.12 301 ASN A O 1
ATOM 2417 N N . LEU A 1 302 ? 8.706 15.466 -10.030 1.00 87.94 302 LEU A N 1
ATOM 2418 C CA . LEU A 1 302 ? 8.213 16.156 -11.222 1.00 87.94 302 LEU A CA 1
ATOM 2419 C C . LEU A 1 302 ? 8.604 17.643 -11.207 1.00 87.94 302 LEU A C 1
ATOM 2421 O O . LEU A 1 302 ? 9.037 18.176 -12.226 1.00 87.94 302 LEU A O 1
ATOM 2425 N N . LYS A 1 303 ? 8.503 18.324 -10.057 1.00 87.69 303 LYS A N 1
ATOM 2426 C CA . LYS A 1 303 ? 8.959 19.720 -9.923 1.00 87.69 303 LYS A CA 1
ATOM 2427 C C . LYS A 1 303 ? 10.470 19.857 -10.137 1.00 87.69 303 LYS A C 1
ATOM 2429 O O . LYS A 1 303 ? 10.876 20.792 -10.822 1.00 87.69 303 LYS A O 1
ATOM 2434 N N . GLU A 1 304 ? 11.279 18.945 -9.591 1.00 88.00 304 GLU A N 1
ATOM 2435 C CA . GLU A 1 304 ? 12.742 18.901 -9.758 1.00 88.00 304 GLU A CA 1
ATOM 2436 C C . GLU A 1 304 ? 13.103 18.828 -11.249 1.00 88.00 304 GLU A C 1
ATOM 2438 O O . GLU A 1 304 ? 13.887 19.639 -11.736 1.00 88.00 304 GLU A O 1
ATOM 2443 N N . ALA A 1 305 ? 12.434 17.957 -12.013 1.00 88.75 305 ALA A N 1
ATOM 2444 C CA . ALA A 1 305 ? 12.642 17.829 -13.457 1.00 88.75 305 ALA A CA 1
ATOM 2445 C C . ALA A 1 305 ? 12.228 19.071 -14.276 1.00 88.75 305 ALA A C 1
ATOM 2447 O O . ALA A 1 305 ? 12.590 19.177 -15.448 1.00 88.75 305 ALA A O 1
ATOM 2448 N N . TYR A 1 306 ? 11.472 20.007 -13.695 1.00 90.50 306 TYR A N 1
ATOM 2449 C CA . TYR A 1 306 ? 11.018 21.250 -14.333 1.00 90.50 306 TYR A CA 1
ATOM 2450 C C . TYR A 1 306 ? 11.743 22.503 -13.817 1.00 90.50 306 TYR A C 1
ATOM 2452 O O . TYR A 1 306 ? 11.517 23.610 -14.320 1.00 90.50 306 TYR A O 1
ATOM 2460 N N . GLN A 1 307 ? 12.619 22.355 -12.823 1.00 89.62 307 GLN A N 1
ATOM 2461 C CA . GLN A 1 307 ? 13.328 23.469 -12.209 1.00 89.62 307 GLN A CA 1
ATOM 2462 C C . GLN A 1 307 ? 14.212 24.194 -13.235 1.00 89.62 307 GLN A C 1
ATOM 2464 O O . GLN A 1 307 ? 14.900 23.577 -14.039 1.00 89.62 307 GLN A O 1
ATOM 2469 N N . GLY A 1 308 ? 14.171 25.530 -13.233 1.00 87.56 308 GLY A N 1
ATOM 2470 C CA . GLY A 1 308 ? 14.961 26.354 -14.158 1.00 87.56 308 GLY A CA 1
ATOM 2471 C C . GLY A 1 308 ? 14.442 26.402 -15.603 1.00 87.56 308 GLY A C 1
ATOM 2472 O O . GLY A 1 308 ? 14.972 27.172 -16.396 1.00 87.56 308 GLY A O 1
ATOM 2473 N N . LYS A 1 309 ? 13.376 25.662 -15.948 1.00 86.62 309 LYS A N 1
ATOM 2474 C CA . LYS A 1 309 ? 12.853 25.572 -17.329 1.00 86.62 309 LYS A CA 1
ATOM 2475 C C . LYS A 1 309 ? 11.820 26.646 -17.693 1.00 86.62 309 LYS A C 1
ATOM 2477 O O . LYS A 1 309 ? 11.351 26.698 -18.823 1.00 86.62 309 LYS A O 1
ATOM 2482 N N . GLY A 1 310 ? 11.427 27.495 -16.739 1.00 87.81 310 GLY A N 1
ATOM 2483 C CA . GLY A 1 310 ? 10.493 28.610 -16.969 1.00 87.81 310 GLY A CA 1
ATOM 2484 C C . GLY A 1 310 ? 9.034 28.206 -17.234 1.00 87.81 310 GLY A C 1
ATOM 2485 O O . GLY A 1 310 ? 8.209 29.068 -17.530 1.00 87.81 310 GLY A O 1
ATOM 2486 N N . ILE A 1 311 ? 8.694 26.921 -17.100 1.00 89.56 311 ILE A N 1
ATOM 2487 C CA . ILE A 1 311 ? 7.345 26.377 -17.303 1.00 89.56 311 ILE A CA 1
ATOM 2488 C C . ILE A 1 311 ? 6.893 25.560 -16.089 1.00 89.56 311 ILE A C 1
ATOM 2490 O O . ILE A 1 311 ? 7.708 25.014 -15.348 1.00 89.56 311 ILE A O 1
ATOM 2494 N N . LYS A 1 312 ? 5.576 25.483 -15.869 1.00 89.19 312 LYS A N 1
ATOM 2495 C CA . LYS A 1 312 ? 4.989 24.659 -14.800 1.00 89.19 312 LYS A CA 1
ATOM 2496 C C . LYS A 1 312 ? 4.686 23.252 -15.323 1.00 89.19 312 LYS A C 1
ATOM 2498 O O . LYS A 1 312 ? 4.143 23.168 -16.428 1.00 89.19 312 LYS A O 1
ATOM 2503 N N . PRO A 1 313 ? 4.951 22.191 -14.543 1.00 90.25 313 PRO A N 1
ATOM 2504 C CA . PRO A 1 313 ? 4.663 20.827 -14.967 1.00 90.25 313 PRO A CA 1
ATOM 2505 C C . PRO A 1 313 ? 3.156 20.553 -15.120 1.00 90.25 313 PRO A C 1
ATOM 2507 O O . PRO A 1 313 ? 2.342 21.244 -14.489 1.00 90.25 313 PRO A O 1
ATOM 2510 N N . PRO A 1 314 ? 2.775 19.545 -15.928 1.00 89.25 314 PRO A N 1
ATOM 2511 C CA . PRO A 1 314 ? 1.418 19.008 -15.974 1.00 89.25 314 PRO A CA 1
ATOM 2512 C C . PRO A 1 314 ? 0.935 18.433 -14.632 1.00 89.25 314 PRO A C 1
ATOM 2514 O O . PRO A 1 314 ? 1.678 18.346 -13.655 1.00 89.25 314 PRO A O 1
ATOM 2517 N N . SER A 1 315 ? -0.344 18.052 -14.579 1.00 87.25 315 SER A N 1
ATOM 2518 C CA . SER A 1 315 ? -0.917 17.382 -13.405 1.00 87.25 315 SER A CA 1
ATOM 2519 C C . SER A 1 315 ? -0.305 15.995 -13.214 1.00 87.25 315 SER A C 1
ATOM 2521 O O . SER A 1 315 ? -0.235 15.227 -14.166 1.00 87.25 315 SER A O 1
ATOM 2523 N N . ILE A 1 316 ? 0.056 15.640 -11.976 1.00 88.06 316 ILE A N 1
ATOM 2524 C CA . ILE A 1 316 ? 0.479 14.272 -11.633 1.00 88.06 316 ILE A CA 1
ATOM 2525 C C . ILE A 1 316 ? -0.685 13.273 -11.647 1.00 88.06 316 ILE A C 1
ATOM 2527 O O . ILE A 1 316 ? -0.450 12.082 -11.805 1.00 88.06 316 ILE A O 1
ATOM 2531 N N . ILE A 1 317 ? -1.926 13.750 -11.490 1.00 89.31 317 ILE A N 1
ATOM 2532 C CA . ILE A 1 317 ? -3.117 12.894 -11.484 1.00 89.31 317 ILE A CA 1
ATOM 2533 C C . ILE A 1 317 ? -3.405 12.437 -12.909 1.00 89.31 317 ILE A C 1
ATOM 2535 O O . ILE A 1 317 ? -3.573 13.277 -13.793 1.00 89.31 317 ILE A O 1
ATOM 2539 N N . GLN A 1 318 ? -3.487 11.124 -13.095 1.00 88.31 318 GLN A N 1
ATOM 2540 C CA . GLN A 1 318 ? -3.712 10.465 -14.375 1.00 88.31 318 GLN A CA 1
ATOM 2541 C C . GLN A 1 318 ? -4.876 9.486 -14.257 1.00 88.31 318 GLN A C 1
ATOM 2543 O O . GLN A 1 318 ? -4.684 8.348 -13.822 1.00 88.31 318 GLN A O 1
ATOM 2548 N N . ASP A 1 319 ? -6.072 9.927 -14.646 1.00 92.94 319 ASP A N 1
ATOM 2549 C CA . ASP A 1 319 ? -7.237 9.049 -14.759 1.00 92.94 319 ASP A CA 1
ATOM 2550 C C . ASP A 1 319 ? -6.974 7.992 -15.839 1.00 92.94 319 ASP A C 1
ATOM 2552 O O . ASP A 1 319 ? -6.515 8.307 -16.941 1.00 92.94 319 ASP A O 1
ATOM 2556 N N . ARG A 1 320 ? -7.236 6.717 -15.543 1.00 93.81 320 ARG A N 1
ATOM 2557 C CA . ARG A 1 320 ? -7.012 5.656 -16.530 1.00 93.81 320 ARG A CA 1
ATOM 2558 C C . ARG A 1 320 ? -8.119 5.640 -17.582 1.00 93.81 320 ARG A C 1
ATOM 2560 O O . ARG A 1 320 ? -9.273 5.900 -17.254 1.00 93.81 320 ARG A O 1
ATOM 2567 N N . PRO A 1 321 ? -7.829 5.264 -18.839 1.00 93.06 321 PRO A N 1
ATOM 2568 C CA . PRO A 1 321 ? -8.872 5.149 -19.854 1.00 93.06 321 PRO A CA 1
ATOM 2569 C C . PRO A 1 321 ? -10.000 4.196 -19.423 1.00 93.06 321 PRO A C 1
ATOM 2571 O O . PRO A 1 321 ? -9.740 3.054 -19.033 1.00 93.06 321 PRO A O 1
ATOM 2574 N N . ILE A 1 322 ? -11.254 4.644 -19.548 1.00 95.38 322 ILE A N 1
ATOM 2575 C CA . ILE A 1 322 ? -12.460 3.910 -19.116 1.00 95.38 322 ILE A CA 1
ATOM 2576 C C . ILE A 1 322 ? -12.507 2.499 -19.710 1.00 95.38 322 ILE A C 1
ATOM 2578 O O . ILE A 1 322 ? -12.730 1.522 -18.998 1.00 95.38 322 ILE A O 1
ATOM 2582 N N . ASN A 1 323 ? -12.230 2.374 -21.010 1.00 94.88 323 ASN A N 1
ATOM 2583 C CA . ASN A 1 323 ? -12.252 1.086 -21.705 1.00 94.88 323 ASN A CA 1
ATOM 2584 C C . ASN A 1 323 ? -11.191 0.110 -21.177 1.00 94.88 323 ASN A C 1
ATOM 2586 O O . ASN A 1 323 ? -11.444 -1.092 -21.135 1.00 94.88 323 ASN A O 1
ATOM 2590 N N . THR A 1 324 ? -10.031 0.611 -20.742 1.00 95.69 324 THR A N 1
ATOM 2591 C CA . THR A 1 324 ? -8.986 -0.219 -20.131 1.00 95.69 324 THR A CA 1
ATOM 2592 C C . THR A 1 324 ? -9.458 -0.765 -18.788 1.00 95.69 324 THR A C 1
ATOM 2594 O O . THR A 1 324 ? -9.361 -1.967 -18.554 1.00 95.69 324 THR A O 1
ATOM 2597 N N . VAL A 1 325 ? -10.040 0.087 -17.938 1.00 97.31 325 VAL A N 1
ATOM 2598 C CA . VAL A 1 325 ? -10.571 -0.325 -16.629 1.00 97.31 325 VAL A CA 1
ATOM 2599 C C . VAL A 1 325 ? -11.729 -1.318 -16.788 1.00 97.31 325 VAL A C 1
ATOM 2601 O O . VAL A 1 325 ? -11.744 -2.355 -16.127 1.00 97.31 325 VAL A O 1
ATOM 2604 N N . LEU A 1 326 ? -12.654 -1.080 -17.724 1.00 98.00 326 LEU A N 1
ATOM 2605 C CA . LEU A 1 326 ? -13.736 -2.024 -18.038 1.00 98.00 326 LEU A CA 1
ATOM 2606 C C . LEU A 1 326 ? -13.206 -3.379 -18.531 1.00 98.00 326 LEU A C 1
ATOM 2608 O O . LEU A 1 326 ? -13.742 -4.423 -18.161 1.00 98.00 326 LEU A O 1
ATOM 2612 N N . ALA A 1 327 ? -12.149 -3.386 -19.347 1.00 97.38 327 ALA A N 1
ATOM 2613 C CA . ALA A 1 327 ? -11.530 -4.622 -19.820 1.00 97.38 327 ALA A CA 1
ATOM 2614 C C . ALA A 1 327 ? -10.881 -5.424 -18.677 1.00 97.38 327 ALA A C 1
ATOM 2616 O O . ALA A 1 327 ? -10.965 -6.652 -18.678 1.00 97.38 327 ALA A O 1
ATOM 2617 N N . GLU A 1 328 ? -10.286 -4.752 -17.688 1.00 97.81 328 GLU A N 1
ATOM 2618 C CA . GLU A 1 328 ? -9.753 -5.394 -16.478 1.00 97.81 328 GLU A CA 1
ATOM 2619 C C . GLU A 1 328 ? -10.870 -5.953 -15.584 1.00 97.81 328 GLU A C 1
ATOM 2621 O O . GLU A 1 328 ? -10.735 -7.053 -15.050 1.00 97.81 328 GLU A O 1
ATOM 2626 N N . GLY A 1 329 ? -12.011 -5.261 -15.481 1.00 98.25 329 GLY A N 1
ATOM 2627 C CA . GLY A 1 329 ? -13.214 -5.797 -14.832 1.00 98.25 329 GLY A CA 1
ATOM 2628 C C . GLY A 1 329 ? -13.713 -7.085 -15.501 1.00 98.25 329 GLY A C 1
ATOM 2629 O O . GLY A 1 329 ? -14.039 -8.060 -14.823 1.00 98.25 329 GLY A O 1
ATOM 2630 N N . LYS A 1 330 ? -13.704 -7.133 -16.840 1.00 98.56 330 LYS A N 1
ATOM 2631 C CA . LYS A 1 330 ? -14.062 -8.341 -17.609 1.00 98.56 330 LYS A CA 1
ATOM 2632 C C . LYS A 1 330 ? -13.067 -9.485 -17.385 1.00 98.56 330 LYS A C 1
ATOM 2634 O O . LYS A 1 330 ? -13.488 -10.642 -17.344 1.00 98.56 330 LYS A O 1
ATOM 2639 N N . ASP A 1 331 ? -11.779 -9.189 -17.192 1.00 98.31 331 ASP A N 1
ATOM 2640 C CA . ASP A 1 331 ? -10.794 -10.213 -16.813 1.00 98.31 331 ASP A CA 1
ATOM 2641 C C . ASP A 1 331 ? -11.080 -10.801 -15.440 1.00 98.31 331 ASP A C 1
ATOM 2643 O O . ASP A 1 331 ? -10.997 -12.018 -15.294 1.00 98.31 331 ASP A O 1
ATOM 2647 N N . ILE A 1 332 ? -11.454 -9.968 -14.462 1.00 98.56 332 ILE A N 1
ATOM 2648 C CA . ILE A 1 332 ? -11.837 -10.442 -13.128 1.00 98.56 332 ILE A CA 1
ATOM 2649 C C . ILE A 1 332 ? -12.982 -11.450 -13.253 1.00 98.56 332 ILE A C 1
ATOM 2651 O O . ILE A 1 332 ? -12.828 -12.580 -12.810 1.00 98.56 332 ILE A O 1
ATOM 2655 N N . LEU A 1 333 ? -14.077 -11.107 -13.942 1.00 98.62 333 LEU A N 1
ATOM 2656 C CA . LEU A 1 333 ? -15.214 -12.024 -14.114 1.00 98.62 333 LEU A CA 1
ATOM 2657 C C . LEU A 1 333 ? -14.833 -13.337 -14.816 1.00 98.62 333 LEU A C 1
ATOM 2659 O O . LEU A 1 333 ? -15.299 -14.417 -14.442 1.00 98.62 333 LEU A O 1
ATOM 2663 N N . ARG A 1 334 ? -13.989 -13.258 -15.851 1.00 98.50 334 ARG A N 1
ATOM 2664 C CA . ARG A 1 334 ? -13.528 -14.435 -16.596 1.00 98.50 334 ARG A CA 1
ATOM 2665 C C . ARG A 1 334 ? -12.664 -15.350 -15.726 1.00 98.50 334 ARG A C 1
ATOM 2667 O O . ARG A 1 334 ? -12.867 -16.563 -15.743 1.00 98.50 334 ARG A O 1
ATOM 2674 N N . LEU A 1 335 ? -11.706 -14.783 -14.997 1.00 98.38 335 LEU A N 1
ATOM 2675 C CA . LEU A 1 335 ? -10.787 -15.535 -14.142 1.00 98.38 335 LEU A CA 1
ATOM 2676 C C . LEU A 1 335 ? -11.497 -16.075 -12.899 1.00 98.38 335 LEU A C 1
ATOM 2678 O O . LEU A 1 335 ? -11.238 -17.208 -12.507 1.00 98.38 335 LEU A O 1
ATOM 2682 N N . ASP A 1 336 ? -12.458 -15.335 -12.354 1.00 98.06 336 ASP A N 1
ATOM 2683 C CA . ASP A 1 336 ? -13.350 -15.794 -11.290 1.00 98.06 336 ASP A CA 1
ATOM 2684 C C . ASP A 1 336 ? -14.073 -17.085 -11.691 1.00 98.06 336 ASP A C 1
ATOM 2686 O O . ASP A 1 336 ? -14.034 -18.085 -10.970 1.00 98.06 336 ASP A O 1
ATOM 2690 N N . LYS A 1 337 ? -14.649 -17.108 -12.901 1.00 98.19 337 LYS A N 1
ATOM 2691 C CA . LYS A 1 337 ? -15.271 -18.312 -13.467 1.00 98.19 337 LYS A CA 1
ATOM 2692 C C . LYS A 1 337 ? -14.268 -19.456 -13.643 1.00 98.19 337 LYS A C 1
ATOM 2694 O O . LYS A 1 337 ? -14.620 -20.601 -13.380 1.00 98.19 337 LYS A O 1
ATOM 2699 N N . PHE A 1 338 ? -13.054 -19.161 -14.106 1.00 98.12 338 PHE A N 1
ATOM 2700 C CA . PHE A 1 338 ? -12.023 -20.173 -14.349 1.00 98.12 338 PHE A CA 1
ATOM 2701 C C . PHE A 1 338 ? -11.520 -20.823 -13.050 1.00 98.12 338 PHE A C 1
ATOM 2703 O O . PHE A 1 338 ? -11.393 -22.042 -12.990 1.00 98.12 338 PHE A O 1
ATOM 2710 N N . TYR A 1 339 ? -11.284 -20.028 -12.004 1.00 97.06 339 TYR A N 1
ATOM 2711 C CA . TYR A 1 339 ? -10.755 -20.500 -10.720 1.00 97.06 339 TYR A CA 1
ATOM 2712 C C . TYR A 1 339 ? -11.835 -20.854 -9.684 1.00 97.06 339 TYR A C 1
ATOM 2714 O O . TYR A 1 339 ? -11.502 -21.305 -8.589 1.00 97.06 339 TYR A O 1
ATOM 2722 N N . GLY A 1 340 ? -13.120 -20.672 -10.004 1.00 97.19 340 GLY A N 1
ATOM 2723 C CA . GLY A 1 340 ? -14.229 -21.010 -9.108 1.00 97.19 340 GLY A CA 1
ATOM 2724 C C . GLY A 1 340 ? -14.356 -20.073 -7.903 1.00 97.19 340 GLY A C 1
ATOM 2725 O O . GLY A 1 340 ? -14.750 -20.505 -6.822 1.00 97.19 340 GLY A O 1
ATOM 2726 N N . VAL A 1 341 ? -14.021 -18.794 -8.074 1.00 96.31 341 VAL A N 1
ATOM 2727 C CA . VAL A 1 341 ? -14.119 -17.753 -7.040 1.00 96.31 341 VAL A CA 1
ATOM 2728 C C . VAL A 1 341 ? -15.152 -16.702 -7.452 1.00 96.31 341 VAL A C 1
ATOM 2730 O O . VAL A 1 341 ? -15.445 -16.536 -8.629 1.00 96.31 341 VAL A O 1
ATOM 2733 N N . LYS A 1 342 ? -15.744 -16.001 -6.478 1.00 96.00 342 LYS A N 1
ATOM 2734 C CA . LYS A 1 342 ? -16.637 -14.862 -6.727 1.00 96.00 342 LYS A CA 1
ATOM 2735 C C . LYS A 1 342 ? -16.133 -13.631 -5.988 1.00 96.00 342 LYS A C 1
ATOM 2737 O O . LYS A 1 342 ? -16.266 -13.544 -4.758 1.00 96.00 342 LYS A O 1
ATOM 2742 N N . THR A 1 343 ? -15.609 -12.681 -6.749 1.00 97.50 343 THR A N 1
ATOM 2743 C CA . THR A 1 343 ? -15.197 -11.369 -6.260 1.00 97.50 343 THR A CA 1
ATOM 2744 C C . THR A 1 343 ? -16.393 -10.639 -5.650 1.00 97.50 343 THR A C 1
ATOM 2746 O O . THR A 1 343 ? -17.468 -10.553 -6.242 1.00 97.50 343 THR A O 1
ATOM 2749 N N . ALA A 1 344 ? -16.215 -10.153 -4.425 1.00 96.62 344 ALA A N 1
ATOM 2750 C CA . ALA A 1 344 ? -17.213 -9.412 -3.664 1.00 96.62 344 ALA A CA 1
ATOM 2751 C C . ALA A 1 344 ? -17.056 -7.896 -3.840 1.00 96.62 344 ALA A C 1
ATOM 2753 O O . ALA A 1 344 ? -18.055 -7.179 -3.884 1.00 96.62 344 ALA A O 1
ATOM 2754 N N . ALA A 1 345 ? -15.814 -7.428 -3.972 1.00 97.12 345 ALA A N 1
ATOM 2755 C CA . ALA A 1 345 ? -15.478 -6.025 -4.155 1.00 97.12 345 ALA A CA 1
ATOM 2756 C C . ALA A 1 345 ? -14.128 -5.867 -4.870 1.00 97.12 345 ALA A C 1
ATOM 2758 O O . ALA A 1 345 ? -13.275 -6.761 -4.828 1.00 97.12 345 ALA A O 1
ATOM 2759 N N . VAL A 1 346 ? -13.921 -4.705 -5.489 1.00 97.25 346 VAL A N 1
ATOM 2760 C CA . VAL A 1 346 ? -12.612 -4.277 -5.989 1.00 97.25 346 VAL A CA 1
ATOM 2761 C C . VAL A 1 346 ? -12.053 -3.164 -5.109 1.00 97.25 346 VAL A C 1
ATOM 2763 O O . VAL A 1 346 ? -12.701 -2.146 -4.894 1.00 97.25 346 VAL A O 1
ATOM 2766 N N . PHE A 1 347 ? -10.851 -3.339 -4.578 1.00 97.06 347 PHE A N 1
ATOM 2767 C CA . PHE A 1 347 ? -10.121 -2.267 -3.922 1.00 97.06 347 PHE A CA 1
ATOM 2768 C C . PHE A 1 347 ? -9.528 -1.341 -4.989 1.00 97.06 347 PHE A C 1
ATOM 2770 O O . PHE A 1 347 ? -8.738 -1.785 -5.828 1.00 97.06 347 PHE A O 1
ATOM 2777 N N . ASP A 1 348 ? -9.930 -0.068 -4.971 1.00 96.88 348 ASP A N 1
ATOM 2778 C CA . ASP A 1 348 ? -9.299 0.960 -5.794 1.00 96.88 348 ASP A CA 1
ATOM 2779 C C . ASP A 1 348 ? -7.947 1.327 -5.178 1.00 96.88 348 ASP A C 1
ATOM 2781 O O . ASP A 1 348 ? -7.881 1.964 -4.128 1.00 96.88 348 ASP A O 1
ATOM 2785 N N . GLN A 1 349 ? -6.871 0.908 -5.836 1.00 94.50 349 GLN A N 1
ATOM 2786 C CA . GLN A 1 349 ? -5.496 1.190 -5.428 1.00 94.50 349 GLN A CA 1
ATOM 2787 C C . GLN A 1 349 ? -5.011 2.584 -5.861 1.00 94.50 349 GLN A C 1
ATOM 2789 O O . GLN A 1 349 ? -3.814 2.859 -5.801 1.00 94.50 349 GLN A O 1
ATOM 2794 N N . ALA A 1 350 ? -5.905 3.464 -6.321 1.00 93.00 350 ALA A N 1
ATOM 2795 C CA . ALA A 1 350 ? -5.562 4.863 -6.542 1.00 93.00 350 ALA A CA 1
ATOM 2796 C C . ALA A 1 350 ? -5.137 5.540 -5.232 1.00 93.00 350 ALA A C 1
ATOM 2798 O O . ALA A 1 350 ? -5.712 5.289 -4.174 1.00 93.00 350 ALA A O 1
ATOM 2799 N N . ASP A 1 351 ? -4.173 6.460 -5.318 1.00 89.44 351 ASP A N 1
ATOM 2800 C CA . ASP A 1 351 ? -3.665 7.197 -4.151 1.00 89.44 351 ASP A CA 1
ATOM 2801 C C . ASP A 1 351 ? -4.761 8.014 -3.453 1.00 89.44 351 ASP A C 1
ATOM 2803 O O . ASP A 1 351 ? -4.719 8.254 -2.245 1.00 89.44 351 ASP A O 1
ATOM 2807 N N . ILE A 1 352 ? -5.736 8.477 -4.236 1.00 90.88 352 ILE A N 1
ATOM 2808 C CA . ILE A 1 352 ? -6.983 9.042 -3.746 1.00 90.88 352 ILE A CA 1
ATOM 2809 C C . ILE A 1 352 ? -8.064 8.906 -4.822 1.00 90.88 352 ILE A C 1
ATOM 2811 O O . ILE A 1 352 ? -7.894 9.336 -5.966 1.00 90.88 352 ILE A O 1
ATOM 2815 N N . SER A 1 353 ? -9.187 8.297 -4.456 1.00 94.19 353 SER A N 1
ATOM 2816 C CA . SER A 1 353 ? -10.331 8.105 -5.342 1.00 94.19 353 SER A CA 1
ATOM 2817 C C . SER A 1 353 ? -11.159 9.387 -5.450 1.00 94.19 353 SER A C 1
ATOM 2819 O O . SER A 1 353 ? -11.008 10.332 -4.678 1.00 94.19 353 SER A O 1
ATOM 2821 N N . LEU A 1 354 ? -12.105 9.408 -6.391 1.00 92.06 354 LEU A N 1
ATOM 2822 C CA . LEU A 1 354 ? -13.065 10.499 -6.569 1.00 92.06 354 LEU A CA 1
ATOM 2823 C C . LEU A 1 354 ? -12.438 11.865 -6.914 1.00 92.06 354 LEU A C 1
ATOM 2825 O O . LEU A 1 354 ? -13.086 12.885 -6.728 1.00 92.06 354 LEU A O 1
ATOM 2829 N N . ASN A 1 355 ? -11.219 11.969 -7.443 1.00 89.12 355 ASN A N 1
ATOM 2830 C CA . ASN A 1 355 ? -10.725 13.284 -7.890 1.00 89.12 355 ASN A CA 1
ATOM 2831 C C . ASN A 1 355 ? -11.566 13.854 -9.045 1.00 89.12 355 ASN A C 1
ATOM 2833 O O . ASN A 1 355 ? -11.934 15.029 -9.021 1.00 89.12 355 ASN A O 1
ATOM 2837 N N . ASN A 1 356 ? -11.933 13.002 -10.006 1.00 92.50 356 ASN A N 1
ATOM 2838 C CA . ASN A 1 356 ? -12.660 13.371 -11.215 1.00 92.50 356 ASN A CA 1
ATOM 2839 C C . ASN A 1 356 ? -14.061 12.727 -11.252 1.00 92.50 356 ASN A C 1
ATOM 2841 O O . ASN A 1 356 ? -14.205 11.555 -11.592 1.00 92.50 356 ASN A O 1
ATOM 2845 N N . MET A 1 357 ? -15.115 13.478 -10.902 1.00 93.62 357 MET A N 1
ATOM 2846 C CA . MET A 1 357 ? -16.481 12.923 -10.920 1.00 93.62 357 MET A CA 1
ATOM 2847 C C . MET A 1 357 ? -17.019 12.647 -12.311 1.00 93.62 357 MET A C 1
ATOM 2849 O O . MET A 1 357 ? -17.870 11.776 -12.440 1.00 93.62 357 MET A O 1
ATOM 2853 N N . GLU A 1 358 ? -16.560 13.361 -13.334 1.00 94.31 358 GLU A N 1
ATOM 2854 C CA . GLU A 1 358 ? -16.996 13.094 -14.704 1.00 94.31 358 GLU A CA 1
ATOM 2855 C C . GLU A 1 358 ? -16.534 11.698 -15.124 1.00 94.31 358 GLU A C 1
ATOM 2857 O O . GLU A 1 358 ? -17.347 10.898 -15.582 1.00 94.31 358 GLU A O 1
ATOM 2862 N N . TRP A 1 359 ? -15.280 11.357 -14.815 1.00 95.00 359 TRP A N 1
ATOM 2863 C CA . TRP A 1 359 ? -14.734 10.017 -15.025 1.00 95.00 359 TRP A CA 1
ATOM 2864 C C . TRP A 1 359 ? -15.488 8.938 -14.237 1.00 95.00 359 TRP A C 1
ATOM 2866 O O . TRP A 1 359 ? -15.889 7.921 -14.801 1.00 95.00 359 TRP A O 1
ATOM 2876 N N . TRP A 1 360 ? -15.738 9.160 -12.939 1.00 95.88 360 TRP A N 1
ATOM 2877 C CA . TRP A 1 360 ? -16.471 8.195 -12.105 1.00 95.88 360 TRP A CA 1
ATOM 2878 C C . TRP A 1 360 ? -17.922 8.009 -12.557 1.00 95.88 360 TRP A C 1
ATOM 2880 O O . TRP A 1 360 ? -18.441 6.896 -12.489 1.00 95.88 360 TRP A O 1
ATOM 2890 N N . ASN A 1 361 ? -18.572 9.071 -13.035 1.00 94.62 361 ASN A N 1
ATOM 2891 C CA . ASN A 1 361 ? -19.922 8.994 -13.584 1.00 94.62 361 ASN A CA 1
ATOM 2892 C C . ASN A 1 361 ? -19.935 8.218 -14.907 1.00 94.62 361 ASN A C 1
ATOM 2894 O O . ASN A 1 361 ? -20.804 7.370 -15.090 1.00 94.62 361 ASN A O 1
ATOM 2898 N N . GLU A 1 362 ? -18.964 8.457 -15.798 1.00 94.69 362 GLU A N 1
ATOM 2899 C CA . GLU A 1 362 ? -18.853 7.715 -17.058 1.00 94.69 362 GLU A CA 1
ATOM 2900 C C . GLU A 1 362 ? -18.564 6.225 -16.821 1.00 94.69 362 GLU A C 1
ATOM 2902 O O . GLU A 1 362 ? -19.170 5.358 -17.458 1.00 94.69 362 GLU A O 1
ATOM 2907 N N . LEU A 1 363 ? -17.653 5.916 -15.890 1.00 95.88 363 LEU A N 1
ATOM 2908 C CA . LEU A 1 363 ? -17.349 4.538 -15.525 1.00 95.88 363 LEU A CA 1
ATOM 2909 C C . LEU A 1 363 ? -18.563 3.870 -14.882 1.00 95.88 363 LEU A C 1
ATOM 2911 O O . LEU A 1 363 ? -18.879 2.737 -15.230 1.00 95.88 363 LEU A O 1
ATOM 2915 N N . GLY A 1 364 ? -19.210 4.546 -13.930 1.00 94.81 364 GLY A N 1
ATOM 2916 C CA . GLY A 1 364 ? -20.161 3.946 -12.999 1.00 94.81 364 GLY A CA 1
ATOM 2917 C C . GLY A 1 364 ? -21.310 3.210 -13.679 1.00 94.81 364 GLY A C 1
ATOM 2918 O O . GLY A 1 364 ? -21.593 2.067 -13.321 1.00 94.81 364 GLY A O 1
ATOM 2919 N N . ASP A 1 365 ? -21.927 3.820 -14.692 1.00 88.62 365 ASP A N 1
ATOM 2920 C CA . ASP A 1 365 ? -23.073 3.223 -15.387 1.00 88.62 365 ASP A CA 1
ATOM 2921 C C . ASP A 1 365 ? -22.655 1.968 -16.174 1.00 88.62 365 ASP A C 1
ATOM 2923 O O . ASP A 1 365 ? -23.285 0.911 -16.067 1.00 88.62 365 ASP A O 1
ATOM 2927 N N . LYS A 1 366 ? -21.537 2.052 -16.908 1.00 95.38 366 LYS A N 1
ATOM 2928 C CA . LYS A 1 366 ? -20.981 0.928 -17.679 1.00 95.38 366 LYS A CA 1
ATOM 2929 C C . LYS A 1 366 ? -20.496 -0.188 -16.756 1.00 95.38 366 LYS A C 1
ATOM 2931 O O . LYS A 1 366 ? -20.766 -1.356 -16.999 1.00 95.38 366 LYS A O 1
ATOM 2936 N N . TRP A 1 367 ? -19.800 0.165 -15.680 1.00 97.94 367 TRP A N 1
ATOM 2937 C CA . TRP A 1 367 ? -19.218 -0.783 -14.739 1.00 97.94 367 TRP A CA 1
ATOM 2938 C C . TRP A 1 367 ? -20.288 -1.558 -13.979 1.00 97.94 367 TRP A C 1
ATOM 2940 O O . TRP A 1 367 ? -20.210 -2.780 -13.891 1.00 97.94 367 TRP A O 1
ATOM 2950 N N . MET A 1 368 ? -21.315 -0.888 -13.455 1.00 94.94 368 MET A N 1
ATOM 2951 C CA . MET A 1 368 ? -22.375 -1.591 -12.730 1.00 94.94 368 MET A CA 1
ATOM 2952 C C . MET A 1 368 ? -23.242 -2.457 -13.651 1.00 94.94 368 MET A C 1
ATOM 2954 O O . MET A 1 368 ? -23.725 -3.493 -13.201 1.00 94.94 368 MET A O 1
ATOM 2958 N N . THR A 1 369 ? -23.388 -2.079 -14.925 1.00 95.50 369 THR A N 1
ATOM 2959 C CA . THR A 1 369 ? -24.116 -2.872 -15.930 1.00 95.50 369 THR A CA 1
ATOM 2960 C C . THR A 1 369 ? -23.316 -4.092 -16.398 1.00 95.50 369 THR A C 1
ATOM 2962 O O . THR A 1 369 ? -23.839 -5.204 -16.394 1.00 95.50 369 THR A O 1
ATOM 2965 N N . ASP A 1 370 ? -22.048 -3.902 -16.778 1.00 96.94 370 ASP A N 1
ATOM 2966 C CA . ASP A 1 370 ? -21.222 -4.954 -17.388 1.00 96.94 370 ASP A CA 1
ATOM 2967 C C . ASP A 1 370 ? -20.498 -5.831 -16.354 1.00 96.94 370 ASP A C 1
ATOM 2969 O O . ASP A 1 370 ? -20.249 -7.008 -16.616 1.00 96.94 370 ASP A O 1
ATOM 2973 N N . ILE A 1 371 ? -20.085 -5.250 -15.221 1.00 98.12 371 ILE A N 1
ATOM 2974 C CA . ILE A 1 371 ? -19.185 -5.880 -14.239 1.00 98.12 371 ILE A CA 1
ATOM 2975 C C . ILE A 1 371 ? -19.908 -6.191 -12.924 1.00 98.12 371 ILE A C 1
ATOM 2977 O O . ILE A 1 371 ? -19.770 -7.287 -12.386 1.00 98.12 371 ILE A O 1
ATOM 2981 N N . GLY A 1 372 ? -20.671 -5.232 -12.391 1.00 96.75 372 GLY A N 1
ATOM 2982 C CA . GLY A 1 372 ? -21.517 -5.417 -11.205 1.00 96.75 372 GLY A CA 1
ATOM 2983 C C . GLY A 1 372 ? -20.778 -5.620 -9.871 1.00 96.75 372 GLY A C 1
ATOM 2984 O O . GLY A 1 372 ? -21.406 -6.025 -8.892 1.00 96.75 372 GLY A O 1
ATOM 2985 N N . ILE A 1 373 ? -19.467 -5.351 -9.804 1.00 97.62 373 ILE A N 1
ATOM 2986 C CA . ILE A 1 373 ? -18.653 -5.496 -8.582 1.00 97.62 373 ILE A CA 1
ATOM 2987 C C . ILE A 1 373 ? -18.430 -4.117 -7.934 1.00 97.62 373 ILE A C 1
ATOM 2989 O O . ILE A 1 373 ? -17.847 -3.255 -8.576 1.00 97.62 373 ILE A O 1
ATOM 2993 N N . PRO A 1 374 ? -18.827 -3.857 -6.680 1.00 97.12 374 PRO A N 1
ATOM 2994 C CA . PRO A 1 374 ? -18.628 -2.545 -6.062 1.00 97.12 374 PRO A CA 1
ATOM 2995 C C . PRO A 1 374 ? -17.151 -2.249 -5.750 1.00 97.12 374 PRO A C 1
ATOM 2997 O O . PRO A 1 374 ? -16.366 -3.154 -5.462 1.00 97.12 374 PRO A O 1
ATOM 3000 N N . PHE A 1 375 ? -16.792 -0.966 -5.740 1.00 97.88 375 PHE A N 1
ATOM 3001 C CA . PHE A 1 375 ? -15.480 -0.478 -5.325 1.00 97.88 375 PHE A CA 1
ATOM 3002 C C . PHE A 1 375 ? -15.394 -0.257 -3.812 1.00 97.88 375 PHE A C 1
ATOM 3004 O O . PHE A 1 375 ? -16.312 0.265 -3.186 1.00 97.88 375 PHE A O 1
ATOM 3011 N N . TYR A 1 376 ? -14.245 -0.554 -3.225 1.00 97.12 376 TYR A N 1
ATOM 3012 C CA . TYR A 1 376 ? -13.841 -0.018 -1.934 1.00 97.12 376 TYR A CA 1
ATOM 3013 C C . TYR A 1 376 ? -12.783 1.055 -2.177 1.00 97.12 376 TYR A C 1
ATOM 3015 O O . TYR A 1 376 ? -11.756 0.777 -2.798 1.00 97.12 376 TYR A O 1
ATOM 3023 N N . ILE A 1 377 ? -13.053 2.282 -1.734 1.00 97.06 377 ILE A N 1
ATOM 3024 C CA . ILE A 1 377 ? -12.308 3.473 -2.169 1.00 97.06 377 ILE A CA 1
ATOM 3025 C C . ILE A 1 377 ? -11.629 4.206 -1.014 1.00 97.06 377 ILE A C 1
ATOM 3027 O O . ILE A 1 377 ? -11.940 3.983 0.160 1.00 97.06 377 ILE A O 1
ATOM 3031 N N . GLN A 1 378 ? -10.725 5.123 -1.354 1.00 95.50 378 GLN A N 1
ATOM 3032 C CA . GLN A 1 378 ? -10.025 5.975 -0.394 1.00 95.50 378 GLN A CA 1
ATOM 3033 C C . GLN A 1 378 ? -10.299 7.451 -0.676 1.00 95.50 378 GLN A C 1
ATOM 3035 O O . GLN A 1 378 ? -10.242 7.893 -1.821 1.00 95.50 378 GLN A O 1
ATOM 3040 N N . ALA A 1 379 ? -10.591 8.232 0.362 1.00 95.56 379 ALA A N 1
ATOM 3041 C CA . ALA A 1 379 ? -10.909 9.649 0.223 1.00 95.56 379 ALA A CA 1
ATOM 3042 C C . ALA A 1 379 ? -10.422 10.478 1.420 1.00 95.56 379 ALA A C 1
ATOM 3044 O O . ALA A 1 379 ? -10.134 9.968 2.505 1.00 95.56 379 ALA A O 1
ATOM 3045 N N . ARG A 1 380 ? -10.356 11.799 1.230 1.00 95.25 380 ARG A N 1
ATOM 3046 C CA . ARG A 1 380 ? -10.086 12.759 2.309 1.00 95.25 380 ARG A CA 1
ATOM 3047 C C . ARG A 1 380 ? -11.374 13.337 2.888 1.00 95.25 380 ARG A C 1
ATOM 3049 O O . ARG A 1 380 ? -12.310 13.567 2.120 1.00 95.25 380 ARG A O 1
ATOM 3056 N N . PRO A 1 381 ? -11.384 13.731 4.176 1.00 96.38 381 PRO A N 1
ATOM 3057 C CA . PRO A 1 381 ? -12.513 14.446 4.767 1.00 96.38 381 PRO A CA 1
ATOM 3058 C C . PRO A 1 381 ? -12.951 15.663 3.942 1.00 96.38 381 PRO A C 1
ATOM 3060 O O . PRO A 1 381 ? -14.126 15.826 3.635 1.00 96.38 381 PRO A O 1
ATOM 3063 N N . ALA A 1 382 ? -11.996 16.468 3.465 1.00 95.25 382 ALA A N 1
ATOM 3064 C CA . ALA A 1 382 ? -12.284 17.655 2.658 1.00 95.25 382 ALA A CA 1
ATOM 3065 C C . ALA A 1 382 ? -13.023 17.367 1.333 1.00 95.25 382 ALA A C 1
ATOM 3067 O O . ALA A 1 382 ? -13.670 18.261 0.795 1.00 95.25 382 ALA A O 1
ATOM 3068 N N . MET A 1 383 ? -12.938 16.143 0.796 1.00 95.69 383 MET A N 1
ATOM 3069 C CA . MET A 1 383 ? -13.647 15.752 -0.430 1.00 95.69 383 MET A CA 1
ATOM 3070 C C . MET A 1 383 ? -15.094 15.334 -0.178 1.00 95.69 383 MET A C 1
ATOM 3072 O O . MET A 1 383 ? -15.888 15.322 -1.119 1.00 95.69 383 MET A O 1
ATOM 3076 N N . LEU A 1 384 ? -15.400 14.954 1.063 1.00 97.75 384 LEU A N 1
ATOM 3077 C CA . LEU A 1 384 ? -16.666 14.366 1.500 1.00 97.75 384 LEU A CA 1
ATOM 3078 C C . LEU A 1 384 ? -17.503 15.350 2.336 1.00 97.75 384 LEU A C 1
ATOM 3080 O O . LEU A 1 384 ? -18.705 15.158 2.505 1.00 97.75 384 LEU A O 1
ATOM 3084 N N . ALA A 1 385 ? -16.895 16.437 2.808 1.00 97.94 385 ALA A N 1
ATOM 3085 C CA . ALA A 1 385 ? -17.572 17.529 3.494 1.00 97.94 385 ALA A CA 1
ATOM 3086 C C . ALA A 1 385 ? -18.275 18.510 2.533 1.00 97.94 385 ALA A C 1
ATOM 3088 O O . ALA A 1 385 ? -17.924 18.668 1.358 1.00 97.94 385 ALA A O 1
ATOM 3089 N N . GLY A 1 386 ? -19.248 19.236 3.073 1.00 98.06 386 GLY A N 1
ATOM 3090 C CA . GLY A 1 386 ? -20.014 20.280 2.415 1.00 98.06 386 GLY A CA 1
ATOM 3091 C C . GLY A 1 386 ? -20.905 19.781 1.277 1.00 98.06 386 GLY A C 1
ATOM 3092 O O . GLY A 1 386 ? -20.966 18.603 0.934 1.00 98.06 386 GLY A O 1
ATOM 3093 N N . LYS A 1 387 ? -21.584 20.726 0.618 1.00 97.19 387 LYS A N 1
ATOM 3094 C CA . LYS A 1 387 ? -22.544 20.435 -0.464 1.00 97.19 387 LYS A CA 1
ATOM 3095 C C . LYS A 1 387 ? -21.934 19.645 -1.627 1.00 97.19 387 LYS A C 1
ATOM 3097 O O . LYS A 1 387 ? -22.614 18.821 -2.228 1.00 97.19 387 LYS A O 1
ATOM 3102 N N . ASN A 1 388 ? -20.669 19.900 -1.959 1.00 96.12 388 ASN A N 1
ATOM 3103 C CA . ASN A 1 388 ? -19.982 19.173 -3.029 1.00 96.12 388 ASN A CA 1
ATOM 3104 C C . ASN A 1 388 ? -19.633 17.740 -2.608 1.00 96.12 388 ASN A C 1
ATOM 3106 O O . ASN A 1 388 ? -19.737 16.837 -3.435 1.00 96.12 388 ASN A O 1
ATOM 3110 N N . GLY A 1 389 ? -19.272 17.529 -1.338 1.00 97.19 389 GLY A N 1
ATOM 3111 C CA . GLY A 1 389 ? -19.087 16.198 -0.771 1.00 97.19 389 GLY A CA 1
ATOM 3112 C C . GLY A 1 389 ? -20.377 15.383 -0.788 1.00 97.19 389 GLY A C 1
ATOM 3113 O O . GLY A 1 389 ? -20.372 14.263 -1.285 1.00 97.19 389 GLY A O 1
ATOM 3114 N N . ILE A 1 390 ? -21.502 15.985 -0.389 1.00 97.69 390 ILE A N 1
ATOM 3115 C CA . ILE A 1 390 ? -22.834 15.361 -0.477 1.00 97.69 390 ILE A CA 1
ATOM 3116 C C . ILE A 1 390 ? -23.138 14.915 -1.913 1.00 97.69 390 ILE A C 1
ATOM 3118 O O . ILE A 1 390 ? -23.410 13.742 -2.133 1.00 97.69 390 ILE A O 1
ATOM 3122 N N . LYS A 1 391 ? -23.001 15.802 -2.910 1.00 96.44 391 LYS A N 1
ATOM 3123 C CA . LYS A 1 391 ? -23.230 15.455 -4.331 1.00 96.44 391 LYS A CA 1
ATOM 3124 C C . LYS A 1 391 ? -22.336 14.310 -4.819 1.00 96.44 391 LYS A C 1
ATOM 3126 O O . LYS A 1 391 ? -22.760 13.465 -5.603 1.00 96.44 391 LYS A O 1
ATOM 3131 N N . ARG A 1 392 ? -21.078 14.294 -4.375 1.00 96.50 392 ARG A N 1
ATOM 3132 C CA . ARG A 1 392 ? -20.109 13.241 -4.696 1.00 96.50 392 ARG A CA 1
ATOM 3133 C C . ARG A 1 392 ? -20.545 11.894 -4.113 1.00 96.50 392 ARG A C 1
ATOM 3135 O O . ARG A 1 392 ? -20.537 10.904 -4.840 1.00 96.50 392 ARG A O 1
ATOM 3142 N N . ILE A 1 393 ? -20.944 11.879 -2.841 1.00 97.19 393 ILE A N 1
ATOM 3143 C CA . ILE A 1 393 ? -21.419 10.688 -2.121 1.00 97.19 393 ILE A CA 1
ATOM 3144 C C . ILE A 1 393 ? -22.742 10.186 -2.713 1.00 97.19 393 ILE A C 1
ATOM 3146 O O . ILE A 1 393 ? -22.892 8.993 -2.965 1.00 97.19 393 ILE A O 1
ATOM 3150 N N . GLU A 1 394 ? -23.670 11.090 -3.012 1.00 95.75 394 GLU A N 1
ATOM 3151 C CA . GLU A 1 394 ? -24.935 10.778 -3.674 1.00 95.75 394 GLU A CA 1
ATOM 3152 C C . GLU A 1 394 ? -24.703 10.074 -5.015 1.00 95.75 394 GLU A C 1
ATOM 3154 O O . GLU A 1 394 ? -25.301 9.032 -5.282 1.00 95.75 394 GLU A O 1
ATOM 3159 N N . SER A 1 395 ? -23.778 10.588 -5.836 1.00 93.44 395 SER A N 1
ATOM 3160 C CA . SER A 1 395 ? -23.489 10.008 -7.152 1.00 93.44 395 SER A CA 1
ATOM 3161 C C . SER A 1 395 ? -23.003 8.555 -7.073 1.00 93.44 395 SER A C 1
ATOM 3163 O O . SER A 1 395 ? -23.438 7.709 -7.862 1.00 93.44 395 SER A O 1
ATOM 3165 N N . ILE A 1 396 ? -22.123 8.245 -6.114 1.00 94.62 396 ILE A N 1
ATOM 3166 C CA . ILE A 1 396 ? -21.609 6.879 -5.921 1.00 94.62 396 ILE A CA 1
ATOM 3167 C C . ILE A 1 396 ? -22.623 5.971 -5.207 1.00 94.62 396 ILE A C 1
ATOM 3169 O O . ILE A 1 396 ? -22.697 4.781 -5.520 1.00 94.62 396 ILE A O 1
ATOM 3173 N N . SER A 1 397 ? -23.436 6.521 -4.297 1.00 92.88 397 SER A N 1
ATOM 3174 C CA . SER A 1 397 ? -24.439 5.773 -3.530 1.00 92.88 397 SER A CA 1
ATOM 3175 C C . SER A 1 397 ? -25.634 5.354 -4.389 1.00 92.88 397 SER A C 1
ATOM 3177 O O . SER A 1 397 ? -25.985 4.174 -4.411 1.00 92.88 397 SER A O 1
ATOM 3179 N N . ASN A 1 398 ? -26.191 6.268 -5.195 1.00 88.94 398 ASN A N 1
ATOM 3180 C CA . ASN A 1 398 ? -27.355 5.996 -6.054 1.00 88.94 398 ASN A CA 1
ATOM 3181 C C . ASN A 1 398 ? -27.115 4.847 -7.047 1.00 88.94 398 ASN A C 1
ATOM 3183 O O . ASN A 1 398 ? -28.047 4.148 -7.435 1.00 88.94 398 ASN A O 1
ATOM 3187 N N . ARG A 1 399 ? -25.854 4.617 -7.427 1.00 88.12 399 ARG A N 1
ATOM 3188 C CA . ARG A 1 399 ? -25.431 3.531 -8.325 1.00 88.12 399 ARG A CA 1
ATOM 3189 C C . ARG A 1 399 ? -25.005 2.260 -7.596 1.00 88.12 399 ARG A C 1
ATOM 3191 O O . ARG A 1 399 ? -24.683 1.269 -8.245 1.00 88.12 399 ARG A O 1
ATOM 3198 N N . ARG A 1 400 ? -24.952 2.285 -6.258 1.00 90.81 400 ARG A N 1
ATOM 3199 C CA . ARG A 1 400 ? -24.331 1.246 -5.417 1.00 90.81 400 ARG A CA 1
ATOM 3200 C C . ARG A 1 400 ? -22.894 0.933 -5.855 1.00 90.81 400 ARG A C 1
ATOM 3202 O O . ARG A 1 400 ? -22.450 -0.209 -5.736 1.00 90.81 400 ARG A O 1
ATOM 3209 N N . LEU A 1 401 ? -22.191 1.950 -6.366 1.00 95.25 401 LEU A N 1
ATOM 3210 C CA . LEU A 1 401 ? -20.873 1.813 -6.984 1.00 95.25 401 LEU A CA 1
ATOM 3211 C C . LEU A 1 401 ? -19.790 1.501 -5.953 1.00 95.25 401 LEU A C 1
ATOM 3213 O O . LEU A 1 401 ? -18.769 0.922 -6.308 1.00 95.25 401 LEU A O 1
ATOM 3217 N N . VAL A 1 402 ? -20.017 1.857 -4.686 1.00 95.38 402 VAL A N 1
ATOM 3218 C CA . VAL A 1 402 ? -19.075 1.616 -3.593 1.00 95.38 402 VAL A CA 1
ATOM 3219 C C . VAL A 1 402 ? -19.642 0.682 -2.523 1.00 95.38 402 VAL A C 1
ATOM 3221 O O . VAL A 1 402 ? -20.835 0.717 -2.217 1.00 95.38 402 VAL A O 1
ATOM 3224 N N . SER A 1 403 ? -18.785 -0.165 -1.951 1.00 94.31 403 SER A N 1
ATOM 3225 C CA . SER A 1 403 ? -19.096 -1.010 -0.791 1.00 94.31 403 SER A CA 1
ATOM 3226 C C . SER A 1 403 ? -18.677 -0.371 0.531 1.00 94.31 403 SER A C 1
ATOM 3228 O O . SER A 1 403 ? -19.261 -0.692 1.559 1.00 94.31 403 SER A O 1
ATOM 3230 N N . GLY A 1 404 ? -17.707 0.545 0.502 1.00 95.31 404 GLY A N 1
ATOM 3231 C CA . GLY A 1 404 ? -17.229 1.274 1.670 1.00 95.31 404 GLY A CA 1
ATOM 3232 C C . GLY A 1 404 ? -16.164 2.309 1.312 1.00 95.31 404 GLY A C 1
ATOM 3233 O O . GLY A 1 404 ? -15.634 2.325 0.195 1.00 95.31 404 GLY A O 1
ATOM 3234 N N . ILE A 1 405 ? -15.870 3.189 2.267 1.00 97.00 405 ILE A N 1
ATOM 3235 C CA . ILE A 1 405 ? -14.898 4.277 2.116 1.00 97.00 405 ILE A CA 1
ATOM 3236 C C . ILE A 1 405 ? -13.874 4.190 3.242 1.00 97.00 405 ILE A C 1
ATOM 3238 O O . ILE A 1 405 ? -14.239 4.133 4.412 1.00 97.00 405 ILE A O 1
ATOM 3242 N N . SER A 1 406 ? -12.587 4.255 2.905 1.00 97.25 406 SER A N 1
ATOM 3243 C CA . SER A 1 406 ? -11.554 4.630 3.873 1.00 97.25 406 SER A CA 1
ATOM 3244 C C . SER A 1 406 ? -11.337 6.131 3.850 1.00 97.25 406 SER A C 1
ATOM 3246 O O . SER A 1 406 ? -11.043 6.696 2.797 1.00 97.25 406 SER A O 1
ATOM 3248 N N . MET A 1 407 ? -11.468 6.769 5.007 1.00 97.06 407 MET A N 1
ATOM 3249 C CA . MET A 1 407 ? -11.282 8.203 5.157 1.00 97.06 407 MET A CA 1
ATOM 3250 C C . MET A 1 407 ? -10.135 8.514 6.114 1.00 97.06 407 MET A C 1
ATOM 3252 O O . MET A 1 407 ? -10.216 8.279 7.319 1.00 97.06 407 MET A O 1
ATOM 3256 N N . ALA A 1 408 ? -9.074 9.097 5.568 1.00 95.62 408 ALA A N 1
ATOM 3257 C CA . ALA A 1 408 ? -7.864 9.419 6.308 1.00 95.62 408 ALA A CA 1
ATOM 3258 C C . ALA A 1 408 ? -8.003 10.722 7.113 1.00 95.62 408 ALA A C 1
ATOM 3260 O O . ALA A 1 408 ? -7.982 11.803 6.521 1.00 95.62 408 ALA A O 1
ATOM 3261 N N . ILE A 1 409 ? -8.141 10.625 8.441 1.00 96.81 409 ILE A N 1
ATOM 3262 C CA . ILE A 1 409 ? -8.166 11.760 9.388 1.00 96.81 409 ILE A CA 1
ATOM 3263 C C . ILE A 1 409 ? -6.745 12.087 9.863 1.00 96.81 409 ILE A C 1
ATOM 3265 O O . ILE A 1 409 ? -6.364 13.257 9.926 1.00 96.81 409 ILE A O 1
ATOM 3269 N N . GLU A 1 410 ? -5.967 11.038 10.137 1.00 96.06 410 GLU A N 1
ATOM 3270 C CA . GLU A 1 410 ? -4.549 11.018 10.520 1.00 96.06 410 GLU A CA 1
ATOM 3271 C C . GLU A 1 410 ? -4.223 11.604 11.894 1.00 96.06 410 GLU A C 1
ATOM 3273 O O . GLU A 1 410 ? -3.493 10.976 12.646 1.00 96.06 410 GLU A O 1
ATOM 3278 N N . SER A 1 411 ? -4.783 12.758 12.247 1.00 96.69 411 SER A N 1
ATOM 3279 C CA . SER A 1 411 ? -4.591 13.414 13.545 1.00 96.69 411 SER A CA 1
ATOM 3280 C C . SER A 1 411 ? -5.865 14.137 13.958 1.00 96.69 411 SER A C 1
ATOM 3282 O O . SER A 1 411 ? -6.531 14.733 13.110 1.00 96.69 411 SER A O 1
ATOM 3284 N N . GLY A 1 412 ? -6.202 14.122 15.250 1.00 92.88 412 GLY A N 1
ATOM 3285 C CA . GLY A 1 412 ? -7.343 14.855 15.817 1.00 92.88 412 GLY A CA 1
ATOM 3286 C C . GLY A 1 412 ? -7.037 16.298 16.197 1.00 92.88 412 GLY A C 1
ATOM 3287 O O . GLY A 1 412 ? -7.954 17.085 16.443 1.00 92.88 412 GLY A O 1
ATOM 3288 N N . ASP A 1 413 ? -5.756 16.660 16.243 1.00 96.62 413 ASP A N 1
ATOM 3289 C CA . ASP A 1 413 ? -5.315 18.017 16.519 1.00 96.62 413 ASP A CA 1
ATOM 3290 C C . ASP A 1 413 ? -5.100 18.771 15.203 1.00 96.62 413 ASP A C 1
ATOM 3292 O O . ASP A 1 413 ? -4.221 18.447 14.407 1.00 96.62 413 ASP A O 1
ATOM 3296 N N . GLN A 1 414 ? -5.894 19.816 14.971 1.00 95.75 414 GLN A N 1
ATOM 3297 C CA . GLN A 1 414 ? -5.801 20.613 13.748 1.00 95.75 414 GLN A CA 1
ATOM 3298 C C . GLN A 1 414 ? -4.436 21.305 13.564 1.00 95.75 414 GLN A C 1
ATOM 3300 O O . GLN A 1 414 ? -4.037 21.545 12.425 1.00 95.75 414 GLN A O 1
ATOM 3305 N N . ASN A 1 415 ? -3.716 21.622 14.647 1.00 96.12 415 ASN A N 1
ATOM 3306 C CA . ASN A 1 415 ? -2.386 22.223 14.567 1.00 96.12 415 ASN A CA 1
ATOM 3307 C C . ASN A 1 415 ? -1.355 21.171 14.174 1.00 96.12 415 ASN A C 1
ATOM 3309 O O . ASN A 1 415 ? -0.598 21.419 13.245 1.00 96.12 415 ASN A O 1
ATOM 3313 N N . VAL A 1 416 ? -1.378 19.978 14.780 1.00 96.94 416 VAL A N 1
ATOM 3314 C CA . VAL A 1 416 ? -0.512 18.856 14.360 1.00 96.94 416 VAL A CA 1
ATOM 3315 C C . VAL A 1 416 ? -0.801 18.488 12.905 1.00 96.94 416 VAL A C 1
ATOM 3317 O O . VAL A 1 416 ? 0.108 18.423 12.079 1.00 96.94 416 VAL A O 1
ATOM 3320 N N . ARG A 1 417 ? -2.080 18.352 12.545 1.00 96.06 417 ARG A N 1
ATOM 3321 C CA . ARG A 1 417 ? -2.520 18.071 11.177 1.00 96.06 417 ARG A CA 1
ATOM 3322 C C . ARG A 1 417 ? -1.975 19.102 10.173 1.00 96.06 417 ARG A C 1
ATOM 3324 O O . ARG A 1 417 ? -1.448 18.724 9.130 1.00 96.06 417 ARG A O 1
ATOM 3331 N N . LYS A 1 418 ? -2.041 20.394 10.502 1.00 95.81 418 LYS A N 1
ATOM 3332 C CA . LYS A 1 418 ? -1.563 21.484 9.638 1.00 95.81 418 LYS A CA 1
ATOM 3333 C C . LYS A 1 418 ? -0.045 21.591 9.579 1.00 95.81 418 LYS A C 1
ATOM 3335 O O . LYS A 1 418 ? 0.500 21.749 8.495 1.00 95.81 418 LYS A O 1
ATOM 3340 N N . LEU A 1 419 ? 0.605 21.589 10.733 1.00 95.81 419 LEU A N 1
ATOM 3341 C CA . LEU A 1 419 ? 2.009 21.952 10.890 1.00 95.81 419 LEU A CA 1
ATOM 3342 C C . LEU A 1 419 ? 2.951 20.769 10.657 1.00 95.81 419 LEU A C 1
ATOM 3344 O O . LEU A 1 419 ? 4.032 20.943 10.098 1.00 95.81 419 LEU A O 1
ATOM 3348 N N . LEU A 1 420 ? 2.530 19.573 11.075 1.00 95.44 420 LEU A N 1
ATOM 3349 C CA . LEU A 1 420 ? 3.334 18.360 11.004 1.00 95.44 420 LEU A CA 1
ATOM 3350 C C . LEU A 1 420 ? 2.949 17.483 9.813 1.00 95.44 420 LEU A C 1
ATOM 3352 O O . LEU A 1 420 ? 3.844 16.957 9.162 1.00 95.44 420 LEU A O 1
ATOM 3356 N N . LEU A 1 421 ? 1.650 17.332 9.510 1.00 95.62 421 LEU A N 1
ATOM 3357 C CA . LEU A 1 421 ? 1.151 16.428 8.453 1.00 95.62 421 LEU A CA 1
ATOM 3358 C C . LEU A 1 421 ? 0.904 17.103 7.089 1.00 95.62 421 LEU A C 1
ATOM 3360 O O . LEU A 1 421 ? 0.619 16.413 6.105 1.00 95.62 421 LEU A O 1
ATOM 3364 N N . ASP A 1 422 ? 1.000 18.434 7.034 1.00 94.88 422 ASP A N 1
ATOM 3365 C CA . ASP A 1 422 ? 0.650 19.278 5.880 1.00 94.88 422 ASP A CA 1
ATOM 3366 C C . ASP A 1 422 ? -0.776 19.019 5.352 1.00 94.88 422 ASP A C 1
ATOM 3368 O O . ASP A 1 422 ? -1.025 18.759 4.171 1.00 94.88 422 ASP A O 1
ATOM 3372 N N . ARG A 1 423 ? -1.753 19.019 6.268 1.00 94.44 423 ARG A N 1
ATOM 3373 C CA . ARG A 1 423 ? -3.182 18.885 5.953 1.00 94.44 423 ARG A CA 1
ATOM 3374 C C . ARG A 1 423 ? -3.978 20.008 6.614 1.00 94.44 423 ARG A C 1
ATOM 3376 O O . ARG A 1 423 ? -3.807 20.297 7.793 1.00 94.44 423 ARG A O 1
ATOM 3383 N N . HIS A 1 424 ? -4.847 20.672 5.861 1.00 92.88 424 HIS A N 1
ATOM 3384 C CA . HIS A 1 424 ? -5.427 21.959 6.275 1.00 92.88 424 HIS A CA 1
ATOM 3385 C C . HIS A 1 424 ? -6.909 21.901 6.656 1.00 92.88 424 HIS A C 1
ATOM 3387 O O . HIS A 1 424 ? -7.488 22.923 7.024 1.00 92.88 424 HIS A O 1
ATOM 3393 N N . GLU A 1 425 ? -7.544 20.734 6.573 1.00 93.50 425 GLU A N 1
ATOM 3394 C CA . GLU A 1 425 ? -8.902 20.550 7.070 1.00 93.50 425 GLU A CA 1
ATOM 3395 C C . GLU A 1 425 ? -8.977 20.747 8.595 1.00 93.50 425 GLU A C 1
ATOM 3397 O O . GLU A 1 425 ? -8.133 20.252 9.340 1.00 93.50 425 GLU A O 1
ATOM 3402 N N . ASN A 1 426 ? -10.007 21.449 9.076 1.00 95.69 426 ASN A N 1
ATOM 3403 C CA . ASN A 1 426 ? -10.300 21.582 10.506 1.00 95.69 426 ASN A CA 1
ATOM 3404 C C . ASN A 1 426 ? -11.205 20.437 11.002 1.00 95.69 426 ASN A C 1
ATOM 3406 O O . ASN A 1 426 ? -11.693 19.620 10.221 1.00 95.69 426 ASN A O 1
ATOM 3410 N N . ASN A 1 427 ? -11.447 20.365 12.310 1.00 97.06 427 ASN A N 1
ATOM 3411 C CA . ASN A 1 427 ? -12.235 19.277 12.902 1.00 97.06 427 ASN A CA 1
ATOM 3412 C C . ASN A 1 427 ? -13.722 19.294 12.509 1.00 97.06 427 ASN A C 1
ATOM 3414 O O . ASN A 1 427 ? -14.332 18.232 12.420 1.00 97.06 427 ASN A O 1
ATOM 3418 N N . ASN A 1 428 ? -14.292 20.459 12.188 1.00 97.44 428 ASN A N 1
ATOM 3419 C CA . ASN A 1 428 ? -15.673 20.543 11.705 1.00 97.44 428 ASN A CA 1
ATOM 3420 C C . ASN A 1 428 ? -15.823 19.911 10.317 1.00 97.44 428 ASN A C 1
ATOM 3422 O O . ASN A 1 428 ? -16.809 19.229 10.073 1.00 97.44 428 ASN A O 1
ATOM 3426 N N . ILE A 1 429 ? -14.827 20.076 9.439 1.00 97.75 429 ILE A N 1
ATOM 3427 C CA . ILE A 1 429 ? -14.789 19.404 8.130 1.00 97.75 429 ILE A CA 1
ATOM 3428 C C . ILE A 1 429 ? -14.775 17.884 8.307 1.00 97.75 429 ILE A C 1
ATOM 3430 O O . ILE A 1 429 ? -15.455 17.180 7.570 1.00 97.75 429 ILE A O 1
ATOM 3434 N N . VAL A 1 430 ? -14.032 17.369 9.292 1.00 97.56 430 VAL A N 1
ATOM 3435 C CA . VAL A 1 430 ? -13.997 15.927 9.577 1.00 97.56 430 VAL A CA 1
ATOM 3436 C C . VAL A 1 430 ? -15.363 15.421 10.028 1.00 97.56 430 VAL A C 1
ATOM 3438 O O . VAL A 1 430 ? -15.869 14.465 9.449 1.00 97.56 430 VAL A O 1
ATOM 3441 N N . LYS A 1 431 ? -15.991 16.082 11.006 1.00 97.75 431 LYS A N 1
ATOM 3442 C CA . LYS A 1 431 ? -17.322 15.691 11.495 1.00 97.75 431 LYS A CA 1
ATOM 3443 C C . LYS A 1 431 ? -18.383 15.758 10.401 1.00 97.75 431 LYS A C 1
ATOM 3445 O O . LYS A 1 431 ? -19.170 14.830 10.262 1.00 97.75 431 LYS A O 1
ATOM 3450 N N . ASP A 1 432 ? -18.368 16.822 9.603 1.00 98.44 432 ASP A N 1
ATOM 3451 C CA . ASP A 1 432 ? -19.294 16.990 8.484 1.00 98.44 432 ASP A CA 1
ATOM 3452 C C . ASP A 1 432 ? -19.092 15.914 7.406 1.00 98.44 432 ASP A C 1
ATOM 3454 O O . ASP A 1 432 ? -20.060 15.370 6.886 1.00 98.44 432 ASP A O 1
ATOM 3458 N N . ALA A 1 433 ? -17.845 15.531 7.116 1.00 98.19 433 ALA A N 1
ATOM 3459 C CA . ALA A 1 433 ? -17.552 14.427 6.208 1.00 98.19 433 ALA A CA 1
ATOM 3460 C C . ALA A 1 433 ? -18.109 13.087 6.715 1.00 98.19 433 ALA A C 1
ATOM 3462 O O . ALA A 1 433 ? -18.744 12.377 5.937 1.00 98.19 433 ALA A O 1
ATOM 3463 N N . ILE A 1 434 ? -17.909 12.761 8.002 1.00 97.31 434 ILE A N 1
ATOM 3464 C CA . ILE A 1 434 ? -18.485 11.555 8.624 1.00 97.31 434 ILE A CA 1
ATOM 3465 C C . ILE A 1 434 ? -20.004 11.600 8.470 1.00 97.31 434 ILE A C 1
ATOM 3467 O O . ILE A 1 434 ? -20.574 10.724 7.824 1.00 97.31 434 ILE A O 1
ATOM 3471 N N . LYS A 1 435 ? -20.643 12.674 8.944 1.00 96.94 435 LYS A N 1
ATOM 3472 C CA . LYS A 1 435 ? -22.088 12.885 8.830 1.00 96.94 435 LYS A CA 1
ATOM 3473 C C . LYS A 1 435 ? -22.612 12.654 7.415 1.00 96.94 435 LYS A C 1
ATOM 3475 O O . LYS A 1 435 ? -23.581 11.922 7.219 1.00 96.94 435 LYS A O 1
ATOM 3480 N N . ASN A 1 436 ? -21.967 13.262 6.419 1.00 97.62 436 ASN A N 1
ATOM 3481 C CA . ASN A 1 436 ? -22.391 13.152 5.030 1.00 97.62 436 ASN A CA 1
ATOM 3482 C C . ASN A 1 436 ? -22.288 11.708 4.537 1.00 97.62 436 ASN A C 1
ATOM 3484 O O . ASN A 1 436 ? -23.252 11.210 3.969 1.00 97.62 436 ASN A O 1
ATOM 3488 N N . VAL A 1 437 ? -21.182 10.999 4.791 1.00 96.44 437 VAL A N 1
ATOM 3489 C CA . VAL A 1 437 ? -21.054 9.580 4.404 1.00 96.44 437 VAL A CA 1
ATOM 3490 C C . VAL A 1 437 ? -22.141 8.733 5.065 1.00 96.44 437 VAL A C 1
ATOM 3492 O O . VAL A 1 437 ? -22.781 7.912 4.403 1.00 96.44 437 VAL A O 1
ATOM 3495 N N . LYS A 1 438 ? -22.393 8.968 6.355 1.00 92.94 438 LYS A N 1
ATOM 3496 C CA . LYS A 1 438 ? -23.363 8.197 7.134 1.00 92.94 438 LYS A CA 1
ATOM 3497 C C . LYS A 1 438 ? -24.806 8.458 6.732 1.00 92.94 438 LYS A C 1
ATOM 3499 O O . LYS A 1 438 ? -25.588 7.514 6.698 1.00 92.94 438 LYS A O 1
ATOM 3504 N N . SER A 1 439 ? -25.134 9.672 6.293 1.00 93.62 439 SER A N 1
ATOM 3505 C CA . SER A 1 439 ? -26.467 9.996 5.766 1.00 93.62 439 SER A CA 1
ATOM 3506 C C . SER A 1 439 ? -26.876 9.172 4.532 1.00 93.62 439 SER A C 1
ATOM 3508 O O . SER A 1 439 ? -28.064 9.075 4.239 1.00 93.62 439 SER A O 1
ATOM 3510 N N . TYR A 1 440 ? -25.918 8.531 3.847 1.00 93.62 440 TYR A N 1
ATOM 3511 C CA . TYR A 1 440 ? -26.156 7.629 2.712 1.00 93.62 440 TYR A CA 1
ATOM 3512 C C . TYR A 1 440 ? -25.953 6.140 3.047 1.00 93.62 440 TYR A C 1
ATOM 3514 O O . TYR A 1 440 ? -25.934 5.316 2.133 1.00 93.62 440 TYR A O 1
ATOM 3522 N N . GLY A 1 441 ? -25.778 5.778 4.325 1.00 90.25 441 GLY A N 1
ATOM 3523 C CA . GLY A 1 441 ? -25.664 4.380 4.762 1.00 90.25 441 GLY A CA 1
ATOM 3524 C C . GLY A 1 441 ? -24.404 3.656 4.275 1.00 90.25 441 GLY A C 1
ATOM 3525 O O . GLY A 1 441 ? -24.411 2.436 4.133 1.00 90.25 441 GLY A O 1
ATOM 3526 N N . ILE A 1 442 ? -23.324 4.387 3.979 1.00 92.25 442 ILE A N 1
ATOM 3527 C CA . ILE A 1 442 ? -22.073 3.788 3.500 1.00 92.25 442 ILE A CA 1
ATOM 3528 C C . ILE A 1 442 ? -21.201 3.379 4.703 1.00 92.25 442 ILE A C 1
ATOM 3530 O O . ILE A 1 442 ? -21.003 4.202 5.607 1.00 92.25 442 ILE A O 1
ATOM 3534 N N . PRO A 1 443 ? -20.654 2.146 4.731 1.00 92.69 443 PRO A N 1
ATOM 3535 C CA . PRO A 1 443 ? -19.646 1.746 5.710 1.00 92.69 443 PRO A CA 1
ATOM 3536 C C . PRO A 1 443 ? -18.387 2.609 5.607 1.00 92.69 443 PRO A C 1
ATOM 3538 O O . PRO A 1 443 ? -17.811 2.775 4.522 1.00 92.69 443 PRO A O 1
ATOM 3541 N N . LEU A 1 444 ? -17.951 3.152 6.739 1.00 95.62 444 LEU A N 1
ATOM 3542 C CA . LEU A 1 444 ? -16.811 4.049 6.830 1.00 95.62 444 LEU A CA 1
ATOM 3543 C C . LEU A 1 444 ? -15.700 3.417 7.665 1.00 95.62 444 LEU A C 1
ATOM 3545 O O . LEU A 1 444 ? -15.903 2.981 8.793 1.00 95.62 444 LEU A O 1
ATOM 3549 N N . ARG A 1 445 ? -14.481 3.437 7.133 1.00 97.31 445 ARG A N 1
ATOM 3550 C CA . ARG A 1 445 ? -13.263 3.183 7.899 1.00 97.31 445 ARG A CA 1
ATOM 3551 C C . ARG A 1 445 ? -12.511 4.490 8.081 1.00 97.31 445 ARG A C 1
ATOM 3553 O O . ARG A 1 445 ? -11.919 4.986 7.123 1.00 97.31 445 ARG A O 1
ATOM 3560 N N . THR A 1 446 ? -12.496 5.053 9.282 1.00 97.56 446 THR A N 1
ATOM 3561 C CA . THR A 1 446 ? -11.617 6.196 9.565 1.00 97.56 446 THR A CA 1
ATOM 3562 C C . THR A 1 446 ? -10.185 5.711 9.755 1.00 97.56 446 THR A C 1
ATOM 3564 O O . THR A 1 446 ? -9.973 4.593 10.221 1.00 97.56 446 THR A O 1
ATOM 3567 N N . GLN A 1 447 ? -9.201 6.530 9.386 1.00 96.50 447 GLN A N 1
ATOM 3568 C CA . GLN A 1 447 ? -7.782 6.215 9.575 1.00 96.50 447 GLN A CA 1
ATOM 3569 C C . GLN A 1 447 ? -7.095 7.294 10.409 1.00 96.50 447 GLN A C 1
ATOM 3571 O O . GLN A 1 447 ? -7.313 8.486 10.171 1.00 96.50 447 GLN A O 1
ATOM 3576 N N . ALA A 1 448 ? -6.275 6.866 11.365 1.00 95.94 448 ALA A N 1
ATOM 3577 C CA . ALA A 1 448 ? -5.452 7.718 12.216 1.00 95.94 448 ALA A CA 1
ATOM 3578 C C . ALA A 1 448 ? -3.997 7.223 12.258 1.00 95.94 448 ALA A C 1
ATOM 3580 O O . ALA A 1 448 ? -3.745 6.019 12.164 1.00 95.94 448 ALA A O 1
ATOM 3581 N N . ILE A 1 449 ? -3.058 8.147 12.462 1.00 94.94 449 ILE A N 1
ATOM 3582 C CA . ILE A 1 449 ? -1.654 7.843 12.728 1.00 94.94 449 ILE A CA 1
ATOM 3583 C C . ILE A 1 449 ? -1.432 7.975 14.234 1.00 94.94 449 ILE A C 1
ATOM 3585 O O . ILE A 1 449 ? -1.700 9.020 14.818 1.00 94.94 449 ILE A O 1
ATOM 3589 N N . VAL A 1 450 ? -0.948 6.912 14.865 1.00 91.81 450 VAL A N 1
ATOM 3590 C CA . VAL A 1 450 ? -0.627 6.869 16.299 1.00 91.81 450 VAL A CA 1
ATOM 3591 C C . VAL A 1 450 ? 0.881 6.981 16.476 1.00 91.81 450 VAL A C 1
ATOM 3593 O O . VAL A 1 450 ? 1.646 6.495 15.649 1.00 91.81 450 VAL A O 1
ATOM 3596 N N . GLY A 1 451 ? 1.329 7.612 17.559 1.00 89.31 451 GLY A N 1
ATOM 3597 C CA . GLY A 1 451 ? 2.760 7.722 17.853 1.00 89.31 451 GLY A CA 1
ATOM 3598 C C . GLY A 1 451 ? 3.509 8.684 16.932 1.00 89.31 451 GLY A C 1
ATOM 3599 O O . GLY A 1 451 ? 4.671 8.459 16.604 1.00 89.31 451 GLY A O 1
ATOM 3600 N N . LEU A 1 452 ? 2.847 9.767 16.518 1.00 93.75 452 LEU A N 1
ATOM 3601 C CA . LEU A 1 452 ? 3.503 10.867 15.818 1.00 93.75 452 LEU A CA 1
ATOM 3602 C C . LEU A 1 452 ? 4.610 11.501 16.690 1.00 93.75 452 LEU A C 1
ATOM 3604 O O . LEU A 1 452 ? 4.467 11.561 17.916 1.00 93.75 452 LEU A O 1
ATOM 3608 N N . PRO A 1 453 ? 5.689 12.028 16.080 1.00 92.75 453 PRO A N 1
ATOM 3609 C CA . PRO A 1 453 ? 6.780 12.697 16.786 1.00 92.75 453 PRO A CA 1
ATOM 3610 C C . PRO A 1 453 ? 6.355 14.102 17.242 1.00 92.75 453 PRO A C 1
ATOM 3612 O O . PRO A 1 453 ? 6.754 15.112 16.666 1.00 92.75 453 PRO A O 1
ATOM 3615 N N . VAL A 1 454 ? 5.484 14.162 18.250 1.00 94.50 454 VAL A N 1
ATOM 3616 C CA . VAL A 1 454 ? 4.871 15.412 18.737 1.00 94.50 454 VAL A CA 1
ATOM 3617 C C . VAL A 1 454 ? 5.477 15.945 20.031 1.00 94.50 454 VAL A C 1
ATOM 3619 O O . VAL A 1 454 ? 5.045 16.977 20.539 1.00 94.50 454 VAL A O 1
ATOM 3622 N N . MET A 1 455 ? 6.482 15.255 20.563 1.00 92.88 455 MET A N 1
ATOM 3623 C CA . MET A 1 455 ? 7.263 15.716 21.706 1.00 92.88 455 MET A CA 1
ATOM 3624 C C . MET A 1 455 ? 8.245 16.811 21.299 1.00 92.88 455 MET A C 1
ATOM 3626 O O . MET A 1 455 ? 8.591 16.950 20.126 1.00 92.88 455 MET A O 1
ATOM 3630 N N . LYS A 1 456 ? 8.727 17.582 22.275 1.00 92.00 456 LYS A N 1
ATOM 3631 C CA . LYS A 1 456 ? 9.812 18.532 22.032 1.00 92.00 456 LYS A CA 1
ATOM 3632 C C . LYS A 1 456 ? 11.116 17.764 21.737 1.00 92.00 456 LYS A C 1
ATOM 3634 O O . LYS A 1 456 ? 11.441 16.850 22.496 1.00 92.00 456 LYS A O 1
ATOM 3639 N N . PRO A 1 457 ? 11.863 18.100 20.666 1.00 89.19 457 PRO A N 1
ATOM 3640 C CA . PRO A 1 457 ? 13.150 17.468 20.380 1.00 89.19 457 PRO A CA 1
ATOM 3641 C C . PRO A 1 457 ? 14.120 17.607 21.559 1.00 89.19 457 PRO A C 1
ATOM 3643 O O . PRO A 1 457 ? 14.255 18.692 22.126 1.00 89.19 457 PRO A O 1
ATOM 3646 N N . SER A 1 458 ? 14.801 16.518 21.919 1.00 84.12 458 SER A N 1
ATOM 3647 C CA . SER A 1 458 ? 15.810 16.510 22.990 1.00 84.12 458 SER A CA 1
ATOM 3648 C C . SER A 1 458 ? 17.146 17.113 22.548 1.00 84.12 458 SER A C 1
ATOM 3650 O O . SER A 1 458 ? 17.945 17.537 23.382 1.00 84.12 458 SER A O 1
ATOM 3652 N N . ILE A 1 459 ? 17.381 17.175 21.236 1.00 84.56 459 ILE A N 1
ATOM 3653 C CA . ILE A 1 459 ? 18.555 17.792 20.620 1.00 84.56 459 ILE A CA 1
ATOM 3654 C C . ILE A 1 459 ? 18.207 19.167 20.031 1.00 84.56 459 ILE A C 1
ATOM 3656 O O . ILE A 1 459 ? 17.056 19.391 19.641 1.00 84.56 459 ILE A O 1
ATOM 3660 N N . PRO A 1 460 ? 19.177 20.099 19.923 1.00 80.62 460 PRO A N 1
ATOM 3661 C CA . PRO A 1 460 ? 18.958 21.369 19.244 1.00 80.62 460 PRO A CA 1
ATOM 3662 C C . PRO A 1 460 ? 18.504 21.142 17.801 1.00 80.62 460 PRO A C 1
ATOM 3664 O O . PRO A 1 460 ? 19.265 20.671 16.958 1.00 80.62 460 PRO A O 1
ATOM 3667 N N . PHE A 1 461 ? 17.258 21.500 17.519 1.00 78.75 461 PHE A N 1
ATOM 3668 C CA . PHE A 1 461 ? 16.649 21.371 16.206 1.00 78.75 461 PHE A CA 1
ATOM 3669 C C . PHE A 1 461 ? 16.318 22.762 15.666 1.00 78.75 461 PHE A C 1
ATOM 3671 O O . PHE A 1 461 ? 15.564 23.518 16.281 1.00 78.75 461 PHE A O 1
ATOM 3678 N N . ASN A 1 462 ? 16.887 23.113 14.510 1.00 76.88 462 ASN A N 1
ATOM 3679 C CA . ASN A 1 462 ? 16.566 24.367 13.841 1.00 76.88 462 ASN A CA 1
ATOM 3680 C C . ASN A 1 462 ? 15.369 24.161 12.906 1.00 76.88 462 ASN A C 1
ATOM 3682 O O . ASN A 1 462 ? 15.517 23.636 11.802 1.00 76.88 462 ASN A O 1
ATOM 3686 N N . SER A 1 463 ? 14.197 24.636 13.327 1.00 72.88 463 SER A N 1
ATOM 3687 C CA . SER A 1 463 ? 12.950 24.529 12.562 1.00 72.88 463 SER A CA 1
ATOM 3688 C C . SER A 1 463 ? 13.014 25.157 11.169 1.00 72.88 463 SER A C 1
ATOM 3690 O O . SER A 1 463 ? 12.259 24.742 10.297 1.00 72.88 463 SER A O 1
ATOM 3692 N N . THR A 1 464 ? 13.930 26.101 10.921 1.00 74.44 464 THR A N 1
ATOM 3693 C CA . THR A 1 464 ? 14.101 26.723 9.594 1.00 74.44 464 THR A CA 1
ATOM 3694 C C . THR A 1 464 ? 14.711 25.788 8.547 1.00 74.44 464 THR A C 1
ATOM 3696 O O . THR A 1 464 ? 14.555 26.043 7.354 1.00 74.44 464 THR A O 1
ATOM 3699 N N . ASN A 1 465 ? 15.356 24.696 8.970 1.00 75.19 465 ASN A N 1
ATOM 3700 C CA . ASN A 1 465 ? 15.959 23.709 8.071 1.00 75.19 465 ASN A CA 1
ATOM 3701 C C . ASN A 1 465 ? 14.997 22.576 7.681 1.00 75.19 465 ASN A C 1
ATOM 3703 O O . ASN A 1 465 ? 15.302 21.811 6.772 1.00 75.19 465 ASN A O 1
ATOM 3707 N N . SER A 1 466 ? 13.831 22.489 8.325 1.00 83.00 466 SER A N 1
ATOM 3708 C CA . SER A 1 466 ? 12.833 21.456 8.053 1.00 83.00 466 SER A CA 1
ATOM 3709 C C . SER A 1 466 ? 11.638 22.017 7.292 1.00 83.00 466 SER A C 1
ATOM 3711 O O . SER A 1 466 ? 11.199 23.147 7.505 1.00 83.00 466 SER A O 1
ATOM 3713 N N . LYS A 1 467 ? 11.051 21.185 6.427 1.00 85.19 467 LYS A N 1
ATOM 3714 C CA . LYS A 1 467 ? 9.782 21.490 5.746 1.00 85.19 467 LYS A CA 1
ATOM 3715 C C . LYS A 1 467 ? 8.580 21.490 6.704 1.00 85.19 467 LYS A C 1
ATOM 3717 O O . LYS A 1 467 ? 7.560 22.087 6.373 1.00 85.19 467 LYS A O 1
ATOM 3722 N N . VAL A 1 468 ? 8.684 20.819 7.855 1.00 91.25 468 VAL A N 1
ATOM 3723 C CA . VAL A 1 468 ? 7.622 20.719 8.872 1.00 91.25 468 VAL A CA 1
ATOM 3724 C C . VAL A 1 468 ? 8.150 21.035 10.271 1.00 91.25 468 VAL A C 1
ATOM 3726 O O . VAL A 1 468 ? 9.300 20.741 10.600 1.00 91.25 468 VAL A O 1
ATOM 3729 N N . SER A 1 469 ? 7.315 21.643 11.111 1.00 89.56 469 SER A N 1
ATOM 3730 C CA . SER A 1 469 ? 7.660 21.980 12.495 1.00 89.56 469 SER A CA 1
ATOM 3731 C C . SER A 1 469 ? 6.400 22.215 13.313 1.00 89.56 469 SER A C 1
ATOM 3733 O O . SER A 1 469 ? 5.480 22.851 12.820 1.00 89.56 469 SER A O 1
ATOM 3735 N N . LEU A 1 470 ? 6.375 21.782 14.575 1.00 93.50 470 LEU A N 1
ATOM 3736 C CA . LEU A 1 470 ? 5.298 22.105 15.523 1.00 93.50 470 LEU A CA 1
ATOM 3737 C C . LEU A 1 470 ? 5.427 23.505 16.146 1.00 93.50 470 LEU A C 1
ATOM 3739 O O . LEU A 1 470 ? 4.718 23.819 17.099 1.00 93.50 470 LEU A O 1
ATOM 3743 N N . VAL A 1 471 ? 6.313 24.349 15.619 1.00 91.56 471 VAL A N 1
ATOM 3744 C CA . VAL A 1 471 ? 6.371 25.778 15.935 1.00 91.56 471 VAL A CA 1
ATOM 3745 C C . VAL A 1 471 ? 5.679 26.536 14.810 1.00 91.56 471 VAL A C 1
ATOM 3747 O O . VAL A 1 471 ? 6.045 26.392 13.643 1.00 91.56 471 VAL A O 1
ATOM 3750 N N . ASP A 1 472 ? 4.653 27.315 15.139 1.00 90.81 472 ASP A N 1
ATOM 3751 C CA . ASP A 1 472 ? 3.948 28.106 14.135 1.00 90.81 472 ASP A CA 1
ATOM 3752 C C . ASP A 1 472 ? 4.699 29.396 13.755 1.00 90.81 472 ASP A C 1
ATOM 3754 O O . ASP A 1 472 ? 5.793 29.693 14.238 1.00 90.81 472 ASP A O 1
ATOM 3758 N N . ARG A 1 473 ? 4.112 30.169 12.834 1.00 87.62 473 ARG A N 1
ATOM 3759 C CA . ARG A 1 473 ? 4.721 31.397 12.296 1.00 87.62 473 ARG A CA 1
ATOM 3760 C C . ARG A 1 473 ? 4.890 32.502 13.338 1.00 87.62 473 ARG A C 1
ATOM 3762 O O . ARG A 1 473 ? 5.724 33.376 13.125 1.00 87.62 473 ARG A O 1
ATOM 3769 N N . ASP A 1 474 ? 4.125 32.449 14.424 1.00 91.12 474 ASP A N 1
ATOM 3770 C CA . ASP A 1 474 ? 4.185 33.415 15.521 1.00 91.12 474 ASP A CA 1
ATOM 3771 C C . ASP A 1 474 ? 5.166 32.953 16.618 1.00 91.12 474 ASP A C 1
ATOM 3773 O O . ASP A 1 474 ? 5.307 33.604 17.651 1.00 91.12 474 ASP A O 1
ATOM 3777 N N . GLY A 1 475 ? 5.859 31.827 16.400 1.00 88.94 475 GL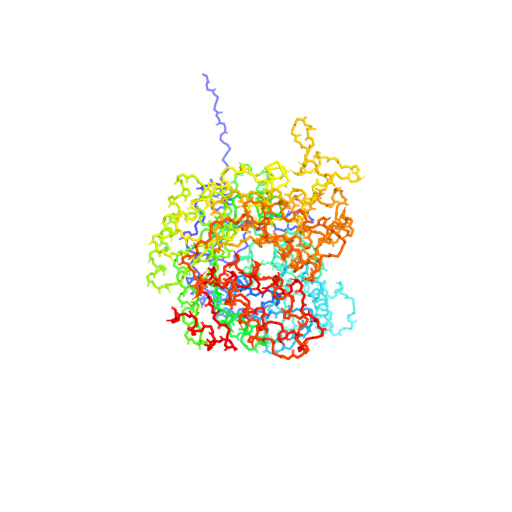Y A N 1
ATOM 3778 C CA . GLY A 1 475 ? 6.807 31.244 17.346 1.00 88.94 475 GLY A CA 1
ATOM 3779 C C . GLY A 1 475 ? 6.147 30.428 18.456 1.00 88.94 475 GLY A C 1
ATOM 3780 O O . GLY A 1 475 ? 6.832 30.016 19.391 1.00 88.94 475 GLY A O 1
ATOM 3781 N N . LYS A 1 476 ? 4.834 30.176 18.387 1.00 93.69 476 LYS A N 1
ATOM 3782 C CA . LYS A 1 476 ? 4.140 29.375 19.394 1.00 93.69 476 LYS A CA 1
ATOM 3783 C C . LYS A 1 476 ? 4.388 27.889 19.149 1.00 93.69 476 LYS A C 1
ATOM 3785 O O . LYS A 1 476 ? 4.200 27.375 18.047 1.00 93.69 476 LYS A O 1
ATOM 3790 N N . GLU A 1 477 ? 4.779 27.200 20.213 1.00 93.75 477 GLU A N 1
ATOM 3791 C CA . GLU A 1 477 ? 5.017 25.760 20.220 1.00 93.75 477 GLU A CA 1
ATOM 3792 C C . GLU A 1 477 ? 3.713 24.970 20.436 1.00 93.75 477 GLU A C 1
ATOM 3794 O O . GLU A 1 477 ? 2.872 25.341 21.258 1.00 93.75 477 GLU A O 1
ATOM 3799 N N . HIS A 1 478 ? 3.567 23.856 19.715 1.00 95.50 478 HIS A N 1
ATOM 3800 C CA . HIS A 1 478 ? 2.431 22.923 19.799 1.00 95.50 478 HIS A CA 1
ATOM 3801 C C . HIS A 1 478 ? 2.882 21.499 20.167 1.00 95.50 478 HIS A C 1
ATOM 3803 O O . HIS A 1 478 ? 2.280 20.518 19.730 1.00 95.50 478 HIS A O 1
ATOM 3809 N N . TYR A 1 479 ? 3.968 21.388 20.934 1.00 95.38 479 TYR A N 1
ATOM 3810 C CA . TYR A 1 479 ? 4.486 20.113 21.428 1.00 95.38 479 TYR A CA 1
ATOM 3811 C C . TYR A 1 479 ? 3.624 19.534 22.556 1.00 95.38 479 TYR A C 1
ATOM 3813 O O . TYR A 1 479 ? 2.902 20.252 23.251 1.00 95.38 479 TYR A O 1
ATOM 3821 N N . TYR A 1 480 ? 3.748 18.225 22.749 1.00 95.25 480 TYR A N 1
ATOM 3822 C CA . TYR A 1 480 ? 3.129 17.476 23.832 1.00 95.25 480 TYR A CA 1
ATOM 3823 C C . TYR A 1 480 ? 4.186 16.912 24.775 1.00 95.25 480 TYR A C 1
ATOM 3825 O O . TYR A 1 480 ? 5.144 16.290 24.325 1.00 95.25 480 TYR A O 1
ATOM 3833 N N . GLU A 1 481 ? 3.959 17.052 26.079 1.00 92.38 481 GLU A N 1
ATOM 3834 C CA . GLU A 1 481 ? 4.727 16.315 27.093 1.00 92.38 481 GLU A CA 1
ATOM 3835 C C . GLU A 1 481 ? 4.395 14.817 27.048 1.00 92.38 481 GLU A C 1
ATOM 3837 O O . GLU A 1 481 ? 5.280 13.970 27.120 1.00 92.38 481 GLU A O 1
ATOM 3842 N N . ASP A 1 482 ? 3.112 14.489 26.865 1.00 92.69 482 ASP A N 1
ATOM 3843 C CA . ASP A 1 482 ? 2.643 13.124 26.644 1.00 92.69 482 ASP A CA 1
ATOM 3844 C C . ASP A 1 482 ? 2.099 12.973 25.210 1.00 92.69 482 ASP A C 1
ATOM 3846 O O . ASP A 1 482 ? 1.013 13.488 24.909 1.00 92.69 482 ASP A O 1
ATOM 3850 N N . PRO A 1 483 ? 2.813 12.264 24.314 1.00 92.31 483 PRO A N 1
ATOM 3851 C CA . PRO A 1 483 ? 2.429 12.140 22.910 1.00 92.31 483 PRO A CA 1
ATOM 3852 C C . PRO A 1 483 ? 1.099 11.400 22.698 1.00 92.31 483 PRO A C 1
ATOM 3854 O O . PRO A 1 483 ? 0.455 11.600 21.669 1.00 92.31 483 PRO A O 1
ATOM 3857 N N . LEU A 1 484 ? 0.631 10.588 23.655 1.00 93.44 484 LEU A N 1
ATOM 3858 C CA . LEU A 1 484 ? -0.659 9.890 23.541 1.00 93.44 484 LEU A CA 1
ATOM 3859 C C . LEU A 1 484 ? -1.851 10.842 23.588 1.00 93.44 484 LEU A C 1
ATOM 3861 O O . LEU A 1 484 ? -2.922 10.508 23.080 1.00 93.44 484 LEU A O 1
ATOM 3865 N N . GLN A 1 485 ? -1.682 12.036 24.160 1.00 96.38 485 GLN A N 1
ATOM 3866 C CA . GLN A 1 485 ? -2.742 13.041 24.201 1.00 96.38 485 GLN A CA 1
ATOM 3867 C C . GLN A 1 485 ? -3.138 13.514 22.797 1.00 96.38 485 GLN A C 1
ATOM 3869 O O . GLN A 1 485 ? -4.302 13.849 22.576 1.00 96.38 485 GLN A O 1
ATOM 3874 N N . GLU A 1 486 ? -2.218 13.487 21.830 1.00 96.00 486 GLU A N 1
ATOM 3875 C CA . GLU A 1 486 ? -2.540 13.735 20.424 1.00 96.00 486 GLU A CA 1
ATOM 3876 C C . GLU A 1 486 ? -3.444 12.624 19.867 1.00 96.00 486 GLU A C 1
ATOM 3878 O O . GLU A 1 486 ? -4.517 12.907 19.327 1.00 96.00 486 GLU A O 1
ATOM 3883 N N . SER A 1 487 ? -3.077 11.357 20.078 1.00 95.94 487 SER A N 1
ATOM 3884 C CA . SER A 1 487 ? -3.846 10.213 19.575 1.00 95.94 487 SER A CA 1
ATOM 3885 C C . SER A 1 487 ? -5.232 10.128 20.229 1.00 95.94 487 SER A C 1
ATOM 3887 O O . SER A 1 487 ? -6.230 9.864 19.553 1.00 95.94 487 SER A O 1
ATOM 3889 N N . LEU A 1 488 ? -5.330 10.465 21.521 1.00 98.06 488 LEU A N 1
ATOM 3890 C CA . LEU A 1 488 ? -6.594 10.605 22.249 1.00 98.06 488 LEU A CA 1
ATOM 3891 C C . LEU A 1 488 ? -7.493 11.707 21.667 1.00 98.06 488 LEU A C 1
ATOM 3893 O O . LEU A 1 488 ? -8.709 11.529 21.645 1.00 98.06 488 LEU A O 1
ATOM 3897 N N . LYS A 1 489 ? -6.942 12.822 21.160 1.00 97.62 489 LYS A N 1
ATOM 3898 C CA . LYS A 1 489 ? -7.746 13.843 20.457 1.00 97.62 489 LYS A CA 1
ATOM 3899 C C . LYS A 1 489 ? -8.337 13.311 19.151 1.00 97.62 489 LYS A C 1
ATOM 3901 O O . LYS A 1 489 ? -9.428 13.731 18.774 1.00 97.62 489 LYS A O 1
ATOM 3906 N N . CYS A 1 490 ? -7.636 12.419 18.448 1.00 97.25 490 CYS A N 1
ATOM 3907 C CA . CYS A 1 490 ? -8.161 11.803 17.225 1.00 97.25 490 CYS A CA 1
ATOM 3908 C C . CYS A 1 490 ? -9.330 10.866 17.530 1.00 97.25 490 CYS A C 1
ATOM 3910 O O . CYS A 1 490 ? -10.379 10.969 16.895 1.00 97.25 490 CYS A O 1
ATOM 3912 N N . LEU A 1 491 ? -9.184 10.035 18.565 1.00 98.19 491 LEU A N 1
ATOM 3913 C CA . LEU A 1 491 ? -10.264 9.183 19.056 1.00 98.19 491 LEU A CA 1
ATOM 3914 C C . LEU A 1 491 ? -11.489 10.015 19.469 1.00 98.19 491 LEU A C 1
ATOM 3916 O O . LEU A 1 491 ? -12.593 9.747 19.013 1.00 98.19 491 LEU A O 1
ATOM 3920 N N . ASP A 1 492 ? -11.284 11.074 20.254 1.00 98.06 492 ASP A N 1
ATOM 3921 C CA . ASP A 1 492 ? -12.345 11.985 20.707 1.00 98.06 492 ASP A CA 1
ATOM 3922 C C . ASP A 1 492 ? -13.095 12.662 19.550 1.00 98.06 492 ASP A C 1
ATOM 3924 O O . ASP A 1 492 ? -14.317 12.828 19.575 1.00 98.06 492 ASP A O 1
ATOM 3928 N N . LEU A 1 493 ? -12.369 13.031 18.491 1.00 97.62 493 LEU A N 1
ATOM 3929 C CA . LEU A 1 493 ? -12.963 13.604 17.287 1.00 97.62 493 LEU A CA 1
ATOM 3930 C C . LEU A 1 493 ? -13.939 12.627 16.616 1.00 97.62 493 LEU A C 1
ATOM 3932 O O . LEU A 1 493 ? -14.982 13.069 16.130 1.00 97.62 493 LEU A O 1
ATOM 3936 N N . VAL A 1 494 ? -13.622 11.329 16.618 1.00 97.25 494 VAL A N 1
ATOM 3937 C CA . VAL A 1 494 ? -14.497 10.276 16.086 1.00 97.25 494 VAL A CA 1
ATOM 3938 C C . VAL A 1 494 ? -15.639 9.953 17.052 1.00 97.25 494 VAL A C 1
ATOM 3940 O O . VAL A 1 494 ? -16.790 9.965 16.621 1.00 97.25 494 VAL A O 1
ATOM 3943 N N . CYS A 1 495 ? -15.366 9.797 18.353 1.00 97.00 495 CYS A N 1
ATOM 3944 C CA . CYS A 1 495 ? -16.384 9.598 19.396 1.00 97.00 495 CYS A CA 1
ATOM 3945 C C . CYS A 1 495 ? -17.471 10.683 19.397 1.00 97.00 495 CYS A C 1
ATOM 3947 O O . CYS A 1 495 ? -18.623 10.442 19.747 1.00 97.00 495 CYS A O 1
ATOM 3949 N N . SER A 1 496 ? -17.099 11.906 19.017 1.00 95.00 496 SER A N 1
ATOM 3950 C CA . SER A 1 496 ? -17.986 13.070 18.989 1.00 95.00 496 SER A CA 1
ATOM 3951 C C . SER A 1 496 ? -18.569 13.374 17.599 1.00 95.00 496 SER A C 1
ATOM 3953 O O . SER A 1 496 ? -18.933 14.526 17.322 1.00 95.00 496 SER A O 1
ATOM 3955 N N . SER A 1 497 ? -18.617 12.370 16.721 1.00 94.94 497 SER A N 1
ATOM 3956 C CA . SER A 1 497 ? -19.181 12.425 15.366 1.00 94.94 497 SER A CA 1
ATOM 3957 C C . SER A 1 497 ? -20.345 11.439 15.195 1.00 94.94 497 SER A C 1
ATOM 3959 O O . SER A 1 497 ? -20.681 10.715 16.127 1.00 94.94 497 SER A O 1
ATOM 3961 N N . ASP A 1 498 ? -20.944 11.382 14.001 1.00 92.12 498 ASP A N 1
ATOM 3962 C CA . ASP A 1 498 ? -22.031 10.445 13.662 1.00 92.12 498 ASP A CA 1
ATOM 3963 C C . ASP A 1 498 ? -21.521 9.012 13.379 1.00 92.12 498 ASP A C 1
ATOM 3965 O O . ASP A 1 498 ? -22.058 8.306 12.529 1.00 92.12 498 ASP A O 1
ATOM 3969 N N . PHE A 1 499 ? -20.437 8.597 14.041 1.00 92.69 499 PHE A N 1
ATOM 3970 C CA . PHE A 1 499 ? -19.810 7.289 13.861 1.00 92.69 499 PHE A CA 1
ATOM 3971 C C . PHE A 1 499 ? -20.762 6.173 14.309 1.00 92.69 499 PHE A C 1
ATOM 3973 O O . PHE A 1 499 ? -21.272 6.198 15.428 1.00 92.69 499 PHE A O 1
ATOM 3980 N N . SER A 1 500 ? -21.013 5.204 13.434 1.00 90.38 500 SER A N 1
ATOM 3981 C CA . SER A 1 500 ? -21.990 4.131 13.658 1.00 90.38 500 SER A CA 1
ATOM 3982 C C . SER A 1 500 ? -21.319 2.800 13.985 1.00 90.38 500 SER A C 1
ATOM 3984 O O . SER A 1 500 ? -20.107 2.640 13.839 1.00 90.38 500 SER A O 1
ATOM 3986 N N . LYS A 1 501 ? -22.113 1.820 14.424 1.00 90.38 501 LYS A N 1
ATOM 3987 C CA . LYS A 1 501 ? -21.624 0.496 14.820 1.00 90.38 501 LYS A CA 1
ATOM 3988 C C . LYS A 1 501 ? -20.914 -0.227 13.671 1.00 90.38 501 LYS A C 1
ATOM 3990 O O . LYS A 1 501 ? -19.917 -0.895 13.917 1.00 90.38 501 LYS A O 1
ATOM 3995 N N . GLU A 1 502 ? -21.385 -0.052 12.434 1.00 91.56 502 GLU A N 1
ATOM 3996 C CA . GLU A 1 502 ? -20.830 -0.633 11.202 1.00 91.56 502 GLU A CA 1
ATOM 3997 C C . GLU A 1 502 ? -19.468 -0.046 10.796 1.00 91.56 502 GLU A C 1
ATOM 3999 O O . GLU A 1 502 ? -18.789 -0.616 9.934 1.00 91.56 502 GLU A O 1
ATOM 4004 N N . ASP A 1 503 ? -19.091 1.099 11.370 1.00 94.31 503 ASP A N 1
ATOM 4005 C CA . ASP A 1 503 ? -17.873 1.820 11.024 1.00 94.31 503 ASP A CA 1
ATOM 4006 C C . ASP A 1 503 ? -16.672 1.319 11.820 1.00 94.31 503 ASP A C 1
ATOM 4008 O O . ASP A 1 503 ? -16.793 0.860 12.952 1.00 94.31 503 ASP A O 1
ATOM 4012 N N . TYR A 1 504 ? -15.488 1.434 11.222 1.00 96.69 504 TYR A N 1
ATOM 4013 C CA . TYR A 1 504 ? -14.252 0.925 11.805 1.00 96.69 504 TYR A CA 1
ATOM 4014 C C . TYR A 1 504 ? -13.226 2.034 12.025 1.00 96.69 504 TYR A C 1
ATOM 4016 O O . TYR A 1 504 ? -12.790 2.697 11.078 1.00 96.69 504 TYR A O 1
ATOM 4024 N N . TYR A 1 505 ? -12.811 2.230 13.275 1.00 97.19 505 TYR A N 1
ATOM 4025 C CA . TYR A 1 505 ? -11.728 3.139 13.622 1.00 97.19 505 TYR A CA 1
ATOM 4026 C C . TYR A 1 505 ? -10.410 2.391 13.468 1.00 97.19 505 TYR A C 1
ATOM 4028 O O . TYR A 1 505 ? -9.919 1.713 14.373 1.00 97.19 505 TYR A O 1
ATOM 4036 N N . TRP A 1 506 ? -9.833 2.501 12.275 1.00 95.94 506 TRP A N 1
ATOM 4037 C CA . TRP A 1 506 ? -8.527 1.938 11.998 1.00 95.94 506 TRP A CA 1
ATOM 4038 C C . TRP A 1 506 ? -7.430 2.946 12.326 1.00 95.94 506 TRP A C 1
ATOM 4040 O O . TRP A 1 506 ? -7.556 4.149 12.100 1.00 95.94 506 TRP A O 1
ATOM 4050 N N . ASN A 1 507 ? -6.309 2.446 12.818 1.00 94.25 507 ASN A N 1
ATOM 4051 C CA . ASN A 1 507 ? -5.121 3.246 13.036 1.00 94.25 507 ASN A CA 1
ATOM 4052 C C . ASN A 1 507 ? -3.869 2.437 12.687 1.00 94.25 507 ASN A C 1
ATOM 4054 O O . ASN A 1 507 ? -3.909 1.203 12.637 1.00 94.25 507 ASN A O 1
ATOM 4058 N N . ALA A 1 508 ? -2.773 3.149 12.454 1.00 91.00 508 ALA A N 1
ATOM 4059 C CA . ALA A 1 508 ? -1.445 2.573 12.325 1.00 91.00 508 ALA A CA 1
ATOM 4060 C C . ALA A 1 508 ? -0.448 3.384 13.146 1.00 91.00 508 ALA A C 1
ATOM 4062 O O . ALA A 1 508 ? -0.550 4.610 13.231 1.00 91.00 508 ALA A O 1
ATOM 4063 N N . ILE A 1 509 ? 0.528 2.696 13.731 1.00 90.25 509 ILE A N 1
ATOM 4064 C CA . ILE A 1 509 ? 1.640 3.355 14.406 1.00 90.25 509 ILE A CA 1
ATOM 4065 C C . ILE A 1 509 ? 2.565 3.951 13.343 1.00 90.25 509 ILE A C 1
ATOM 4067 O O . ILE A 1 509 ? 2.864 3.316 12.330 1.00 90.25 509 ILE A O 1
ATOM 4071 N N . TYR A 1 510 ? 2.981 5.196 13.559 1.00 90.25 510 TYR A N 1
ATOM 4072 C CA . TYR A 1 510 ? 3.852 5.923 12.655 1.00 90.25 510 TYR A CA 1
ATOM 4073 C C . TYR A 1 510 ? 5.198 5.210 12.491 1.00 90.25 510 TYR A C 1
ATOM 4075 O O . TYR A 1 510 ? 5.886 4.896 13.463 1.00 90.25 510 TYR A O 1
ATOM 4083 N N . SER A 1 511 ? 5.586 5.011 11.235 1.00 85.00 511 SER A N 1
ATOM 4084 C CA . SER A 1 511 ? 6.906 4.530 10.848 1.00 85.00 511 SER A CA 1
ATOM 4085 C C . SER A 1 511 ? 7.533 5.561 9.906 1.00 85.00 511 SER A C 1
ATOM 4087 O O . SER A 1 511 ? 6.934 5.859 8.864 1.00 85.00 511 SER A O 1
ATOM 4089 N N . PRO A 1 512 ? 8.686 6.161 10.256 1.00 84.31 512 PRO A N 1
ATOM 4090 C CA . PRO A 1 512 ? 9.339 7.144 9.404 1.00 84.31 512 PRO A CA 1
ATOM 4091 C C . PRO A 1 512 ? 9.682 6.578 8.030 1.00 84.31 512 PRO A C 1
ATOM 4093 O O . PRO A 1 512 ? 10.403 5.590 7.913 1.00 84.31 512 PRO A O 1
ATOM 4096 N N . PHE A 1 513 ? 9.197 7.238 6.977 1.00 80.62 513 PHE A N 1
ATOM 4097 C CA . PHE A 1 513 ? 9.531 6.864 5.608 1.00 80.62 513 PHE A CA 1
ATOM 4098 C C . PHE A 1 513 ? 10.657 7.763 5.066 1.00 80.62 513 PHE A C 1
ATOM 4100 O O . PHE A 1 513 ? 10.483 8.991 5.034 1.00 80.62 513 PHE A O 1
ATOM 4107 N N . PRO A 1 514 ? 11.789 7.194 4.607 1.00 76.88 514 PRO A N 1
ATOM 4108 C CA . PRO A 1 514 ? 12.894 7.968 4.044 1.00 76.88 514 PRO A CA 1
ATOM 4109 C C . PRO A 1 514 ? 12.473 8.849 2.861 1.00 76.88 514 PRO A C 1
ATOM 4111 O O . PRO A 1 514 ? 11.735 8.415 1.976 1.00 76.88 514 PRO A O 1
ATOM 4114 N N . GLY A 1 515 ? 12.953 10.094 2.835 1.00 77.81 515 GLY A N 1
ATOM 4115 C CA . GLY A 1 515 ? 12.655 11.046 1.760 1.00 77.81 515 GLY A CA 1
ATOM 4116 C C . GLY A 1 515 ? 11.286 11.719 1.846 1.00 77.81 515 GLY A C 1
ATOM 4117 O O . GLY A 1 515 ? 10.884 12.408 0.907 1.00 77.81 515 GLY A O 1
ATOM 4118 N N . THR A 1 516 ? 10.559 11.529 2.949 1.00 87.12 516 THR A N 1
ATOM 4119 C CA . THR A 1 516 ? 9.352 12.306 3.249 1.00 87.12 516 THR A CA 1
ATOM 4120 C C . THR A 1 516 ? 9.686 13.435 4.227 1.00 87.12 516 THR A C 1
ATOM 4122 O O . THR A 1 516 ? 10.485 13.213 5.136 1.00 87.12 516 THR A O 1
ATOM 4125 N N . PRO A 1 517 ? 9.067 14.626 4.105 1.00 91.12 517 PRO A N 1
ATOM 4126 C CA . PRO A 1 517 ? 9.297 15.733 5.036 1.00 91.12 517 PRO A CA 1
ATOM 4127 C C . PRO A 1 517 ? 9.172 15.359 6.523 1.00 91.12 517 PRO A C 1
ATOM 4129 O O . PRO A 1 517 ? 9.956 15.832 7.341 1.00 91.12 517 PRO A O 1
ATOM 4132 N N . LEU A 1 518 ? 8.212 14.499 6.880 1.00 92.00 518 LEU A N 1
ATOM 4133 C CA . LEU A 1 518 ? 8.029 14.031 8.252 1.00 92.00 518 LEU A CA 1
ATOM 4134 C C . LEU A 1 518 ? 9.089 13.003 8.660 1.00 92.00 518 LEU A C 1
ATOM 4136 O O . LEU A 1 518 ? 9.546 13.023 9.803 1.00 92.00 518 LEU A O 1
ATOM 4140 N N . GLY A 1 519 ? 9.499 12.123 7.744 1.00 88.94 519 GLY A N 1
ATOM 4141 C CA . GLY A 1 519 ? 10.600 11.189 7.974 1.00 88.94 519 GLY A CA 1
ATOM 4142 C C . GLY A 1 519 ? 11.923 11.918 8.214 1.00 88.94 519 GLY A C 1
ATOM 4143 O O . GLY A 1 519 ? 12.609 11.634 9.195 1.00 88.94 519 GLY A O 1
ATOM 4144 N N . ASP A 1 520 ? 12.232 12.914 7.380 1.00 86.94 520 ASP A N 1
ATOM 4145 C CA . ASP A 1 520 ? 13.420 13.760 7.527 1.00 86.94 520 ASP A CA 1
ATOM 4146 C C . ASP A 1 520 ? 13.382 14.541 8.847 1.00 86.94 520 ASP A C 1
ATOM 4148 O O . ASP A 1 520 ? 14.348 14.482 9.606 1.00 86.94 520 ASP A O 1
ATOM 4152 N N . TYR A 1 521 ? 12.239 15.153 9.190 1.00 90.38 521 TYR A N 1
ATOM 4153 C CA . TYR A 1 521 ? 12.032 15.780 10.500 1.00 90.38 521 TYR A CA 1
ATOM 4154 C C . TYR A 1 521 ? 12.278 14.806 11.657 1.00 90.38 521 TYR A C 1
ATOM 4156 O O . TYR A 1 521 ? 12.973 15.146 12.607 1.00 90.38 521 TYR A O 1
ATOM 4164 N N . SER A 1 522 ? 11.744 13.583 11.574 1.00 90.31 522 SER A N 1
ATOM 4165 C CA . SER A 1 522 ? 11.883 12.575 12.635 1.00 90.31 522 SER A CA 1
ATOM 4166 C C . SER A 1 522 ? 13.353 12.232 12.894 1.00 90.31 522 SER A C 1
ATOM 4168 O O . SER A 1 522 ? 13.763 12.102 14.044 1.00 90.31 522 SER A O 1
ATOM 4170 N N . ARG A 1 523 ? 14.159 12.129 11.833 1.00 86.44 523 ARG A N 1
ATOM 4171 C CA . ARG A 1 523 ? 15.602 11.877 11.926 1.00 86.44 523 ARG A CA 1
ATOM 4172 C C . ARG A 1 523 ? 16.362 13.103 12.436 1.00 86.44 523 ARG A C 1
ATOM 4174 O O . ARG A 1 523 ? 17.153 12.989 13.365 1.00 86.44 523 ARG A O 1
ATOM 4181 N N . GLU A 1 524 ? 16.126 14.273 11.848 1.00 86.44 524 GLU A N 1
ATOM 4182 C CA . GLU A 1 524 ? 16.835 15.516 12.190 1.00 86.44 524 GLU A CA 1
ATOM 4183 C C . GLU A 1 524 ? 16.534 16.011 13.607 1.00 86.44 524 GLU A C 1
ATOM 4185 O O . GLU A 1 524 ? 17.400 16.597 14.249 1.00 86.44 524 GLU A O 1
ATOM 4190 N N . ALA A 1 525 ? 15.327 15.752 14.111 1.00 88.12 525 ALA A N 1
ATOM 4191 C CA . ALA A 1 525 ? 14.933 16.038 15.486 1.00 88.12 525 ALA A CA 1
ATOM 4192 C C . ALA A 1 525 ? 15.403 14.968 16.493 1.00 88.12 525 ALA A C 1
ATOM 4194 O O . ALA A 1 525 ? 15.130 15.094 17.687 1.00 88.12 525 ALA A O 1
ATOM 4195 N N . GLY A 1 526 ? 16.102 13.920 16.037 1.00 87.56 526 GLY A N 1
ATOM 4196 C CA . GLY A 1 526 ? 16.645 12.863 16.894 1.00 87.56 526 GLY A CA 1
ATOM 4197 C C . GLY A 1 526 ? 15.602 11.871 17.417 1.00 87.56 526 GLY A C 1
ATOM 4198 O O . GLY A 1 526 ? 15.868 11.170 18.388 1.00 87.56 526 GLY A O 1
ATOM 4199 N N . PHE A 1 527 ? 14.418 11.806 16.802 1.00 88.69 527 PHE A N 1
ATOM 4200 C CA . PHE A 1 527 ? 13.363 10.861 17.179 1.00 88.69 527 PHE A CA 1
ATOM 4201 C C . PHE A 1 527 ? 13.510 9.491 16.527 1.00 88.69 527 PHE A C 1
ATOM 4203 O O . PHE A 1 527 ? 12.862 8.545 16.965 1.00 88.69 527 PHE A O 1
ATOM 4210 N N . ALA A 1 528 ? 14.304 9.382 15.466 1.00 84.75 528 ALA A N 1
ATOM 4211 C CA . ALA A 1 528 ? 14.550 8.136 14.765 1.00 84.75 528 ALA A CA 1
ATOM 4212 C C . ALA A 1 528 ? 16.022 8.022 14.361 1.00 84.75 528 ALA A C 1
ATOM 4214 O O . ALA A 1 528 ? 16.681 9.025 14.080 1.00 84.75 528 ALA A O 1
ATOM 4215 N N . GLU A 1 529 ? 16.525 6.791 14.306 1.00 74.56 529 GLU A N 1
ATOM 4216 C CA . GLU A 1 529 ? 17.881 6.510 13.840 1.00 74.56 529 GLU A CA 1
ATOM 4217 C C . GLU A 1 529 ? 18.010 6.648 12.312 1.00 74.56 529 GLU A C 1
ATOM 4219 O O . GLU A 1 529 ? 17.032 6.794 11.575 1.00 74.56 529 GLU A O 1
ATOM 4224 N N . SER A 1 530 ? 19.249 6.604 11.815 1.00 61.06 530 SER A N 1
ATOM 4225 C CA . SER A 1 530 ? 19.522 6.719 10.377 1.00 61.06 530 SER A CA 1
ATOM 4226 C C . SER A 1 530 ? 19.008 5.531 9.544 1.00 61.06 530 SER A C 1
ATOM 4228 O O . SER A 1 530 ? 18.659 5.737 8.382 1.00 61.06 530 SER A O 1
ATOM 4230 N N . ASP A 1 531 ? 18.880 4.334 10.133 1.00 60.75 531 ASP A N 1
ATOM 4231 C CA . ASP A 1 531 ? 18.391 3.111 9.472 1.00 60.75 531 ASP A CA 1
ATOM 4232 C C . ASP A 1 531 ? 16.898 2.835 9.749 1.00 60.75 531 ASP A C 1
ATOM 4234 O O . ASP A 1 531 ? 16.491 1.791 10.253 1.00 60.75 531 ASP A O 1
ATOM 4238 N N . THR A 1 532 ? 16.036 3.800 9.433 1.00 61.25 532 THR A N 1
ATOM 4239 C CA . THR A 1 532 ? 14.571 3.595 9.473 1.00 61.25 532 THR A CA 1
ATOM 4240 C C . THR A 1 532 ? 14.046 2.830 8.255 1.00 61.25 532 THR A C 1
ATOM 4242 O O . THR A 1 532 ? 12.922 2.324 8.267 1.00 61.25 532 THR A O 1
ATOM 4245 N N . ALA A 1 533 ? 14.858 2.709 7.200 1.00 60.91 533 ALA A N 1
ATOM 4246 C CA . ALA A 1 533 ? 14.467 2.099 5.935 1.00 60.91 533 ALA A CA 1
ATOM 4247 C C . ALA A 1 533 ? 14.166 0.600 6.077 1.00 60.91 533 ALA A C 1
ATOM 4249 O O . ALA A 1 533 ? 13.186 0.125 5.503 1.00 60.91 533 ALA A O 1
ATOM 4250 N N . SER A 1 534 ? 14.943 -0.135 6.877 1.00 59.84 534 SER A N 1
ATOM 4251 C CA . SER A 1 534 ? 14.800 -1.589 7.043 1.00 59.84 534 SER A CA 1
ATOM 4252 C C . SER A 1 534 ? 13.442 -2.028 7.625 1.00 59.84 534 SER A C 1
ATOM 4254 O O . SER A 1 534 ? 13.046 -3.179 7.450 1.00 59.84 534 SER A O 1
ATOM 4256 N N . LYS A 1 535 ? 12.677 -1.119 8.253 1.00 60.75 535 LYS A N 1
ATOM 4257 C CA . LYS A 1 535 ? 11.388 -1.418 8.915 1.00 60.75 535 LYS A CA 1
ATOM 4258 C C . LYS A 1 535 ? 10.180 -0.650 8.358 1.00 60.75 535 LYS A C 1
ATOM 4260 O O . LYS A 1 535 ? 9.069 -0.833 8.850 1.00 60.75 535 LYS A O 1
ATOM 4265 N N . ALA A 1 536 ? 10.353 0.185 7.333 1.00 57.94 536 ALA A N 1
ATOM 4266 C CA . ALA A 1 536 ? 9.330 1.153 6.915 1.00 57.94 536 ALA A CA 1
ATOM 4267 C C . ALA A 1 536 ? 8.032 0.531 6.351 1.00 57.94 536 ALA A C 1
ATOM 4269 O O . ALA A 1 536 ? 6.958 1.104 6.520 1.00 57.94 536 ALA A O 1
ATOM 4270 N N . TYR A 1 537 ? 8.110 -0.622 5.674 1.00 54.31 537 TYR A N 1
ATOM 4271 C CA . TYR A 1 537 ? 6.952 -1.264 5.026 1.00 54.31 537 TYR A CA 1
ATOM 4272 C C . TYR A 1 537 ? 6.332 -2.409 5.838 1.00 54.31 537 TYR A C 1
ATOM 4274 O O . TYR A 1 537 ? 5.279 -2.940 5.486 1.00 54.31 537 TYR A O 1
ATOM 4282 N N . LEU A 1 538 ? 6.957 -2.799 6.947 1.00 57.59 538 LEU A N 1
ATOM 4283 C CA . LEU A 1 538 ? 6.349 -3.746 7.868 1.00 57.59 538 LEU A CA 1
ATOM 4284 C C . LEU A 1 538 ? 5.317 -2.964 8.681 1.00 57.59 538 LEU A C 1
ATOM 4286 O O . LEU A 1 538 ? 5.678 -2.008 9.362 1.00 57.59 538 LEU A O 1
ATOM 4290 N N . PHE A 1 539 ? 4.036 -3.340 8.600 1.00 55.25 539 PHE A N 1
ATOM 4291 C CA . PHE A 1 539 ? 3.014 -2.861 9.536 1.00 55.25 539 PHE A CA 1
ATOM 4292 C C . PHE A 1 539 ? 3.386 -3.351 10.940 1.00 55.25 539 PHE A C 1
ATOM 4294 O O . PHE A 1 539 ? 2.911 -4.388 11.402 1.00 55.25 539 PHE A O 1
ATOM 4301 N N . SER A 1 540 ? 4.315 -2.636 11.566 1.00 60.25 540 SER A N 1
ATOM 4302 C CA . SER A 1 540 ? 4.840 -2.929 12.882 1.00 60.25 540 SER A CA 1
ATOM 4303 C C . SER A 1 540 ? 3.767 -2.613 13.912 1.00 60.25 540 SER A C 1
ATOM 4305 O O . SER A 1 540 ? 3.080 -1.594 13.831 1.00 60.25 540 SER A O 1
ATOM 4307 N N . THR A 1 541 ? 3.630 -3.494 14.896 1.00 64.00 541 THR A N 1
ATOM 4308 C CA . THR A 1 541 ? 2.843 -3.223 16.102 1.00 64.00 541 THR A CA 1
ATOM 4309 C C . THR A 1 541 ? 3.598 -2.341 17.091 1.00 64.00 541 THR A C 1
ATOM 4311 O O . THR A 1 541 ? 3.048 -2.018 18.134 1.00 64.00 541 THR A O 1
ATOM 4314 N N . GLU A 1 542 ? 4.836 -1.956 16.779 1.00 70.44 542 GLU A N 1
ATOM 4315 C CA . GLU A 1 542 ? 5.718 -1.141 17.613 1.00 70.44 542 GLU A CA 1
ATOM 4316 C C . GLU A 1 542 ? 6.219 0.088 16.847 1.00 70.44 542 GLU A C 1
ATOM 4318 O O . GLU A 1 542 ? 6.406 0.044 15.626 1.00 70.44 542 GLU A O 1
ATOM 4323 N N . SER A 1 543 ? 6.454 1.181 17.574 1.00 72.81 543 SER A N 1
ATOM 4324 C CA . SER A 1 543 ? 7.000 2.414 17.007 1.00 72.81 543 SER A CA 1
ATOM 4325 C C . SER A 1 543 ? 8.437 2.215 16.525 1.00 72.81 543 SER A C 1
ATOM 4327 O O . SER A 1 543 ? 9.260 1.626 17.221 1.00 72.81 543 SER A O 1
ATOM 4329 N N . GLY A 1 544 ? 8.756 2.762 15.350 1.00 71.75 544 GLY A N 1
ATOM 4330 C CA . GLY A 1 544 ? 10.135 2.874 14.865 1.00 71.75 544 GLY A CA 1
ATOM 4331 C C . GLY A 1 544 ? 10.903 4.068 15.448 1.00 71.75 544 GLY A C 1
ATOM 4332 O O . GLY A 1 544 ? 12.038 4.309 15.041 1.00 71.75 544 GLY A O 1
ATOM 4333 N N . LEU A 1 545 ? 10.283 4.845 16.343 1.00 83.38 545 LEU A N 1
ATOM 4334 C CA . LEU A 1 545 ? 10.886 6.018 16.977 1.00 83.38 545 LEU A CA 1
ATOM 4335 C C . LEU A 1 545 ? 11.596 5.651 18.287 1.00 83.38 545 LEU A C 1
ATOM 4337 O O . LEU A 1 545 ? 11.045 4.934 19.116 1.00 83.38 545 LEU A O 1
ATOM 4341 N N . SER A 1 546 ? 12.782 6.219 18.502 1.00 82.94 546 SER A N 1
ATOM 4342 C CA . SER A 1 546 ? 13.620 6.040 19.695 1.00 82.94 546 SER A CA 1
ATOM 4343 C C . SER A 1 546 ? 13.315 7.036 20.822 1.00 82.94 546 SER A C 1
ATOM 4345 O O . SER A 1 546 ? 13.935 6.986 21.881 1.00 82.94 546 SER A O 1
ATOM 4347 N N . CYS A 1 547 ? 12.370 7.958 20.615 1.00 81.25 547 CYS A N 1
ATOM 4348 C CA . CYS A 1 547 ? 12.057 9.017 21.577 1.00 81.25 547 CYS A CA 1
ATOM 4349 C C . CYS A 1 547 ? 11.021 8.647 22.642 1.00 81.25 547 CYS A C 1
ATOM 4351 O O . CYS A 1 547 ? 10.818 9.414 23.584 1.00 81.25 547 CYS A O 1
ATOM 4353 N N . PHE A 1 548 ? 10.356 7.500 22.508 1.00 87.69 548 PHE A N 1
ATOM 4354 C CA . PHE A 1 548 ? 9.352 7.053 23.466 1.00 87.69 548 PHE A CA 1
ATOM 4355 C C . PHE A 1 548 ? 9.985 6.165 24.535 1.00 87.69 548 PHE A C 1
ATOM 4357 O O . PHE A 1 548 ? 10.772 5.276 24.226 1.00 87.69 548 PHE A O 1
ATOM 4364 N N . SER A 1 549 ? 9.610 6.376 25.799 1.00 88.25 549 SER A N 1
ATOM 4365 C CA . SER A 1 549 ? 9.943 5.426 26.863 1.00 88.25 549 SER A CA 1
ATOM 4366 C C . SER A 1 549 ? 9.197 4.104 26.663 1.00 88.25 549 SER A C 1
ATOM 4368 O O . SER A 1 549 ? 8.120 4.087 26.061 1.00 88.25 549 SER A O 1
ATOM 4370 N N . ASP A 1 550 ? 9.705 3.013 27.243 1.00 87.81 550 ASP A N 1
ATOM 4371 C CA . ASP A 1 550 ? 9.067 1.689 27.174 1.00 87.81 550 ASP A CA 1
ATOM 4372 C C . ASP A 1 550 ? 7.589 1.725 27.588 1.00 87.81 550 ASP A C 1
ATOM 4374 O O . ASP A 1 550 ? 6.737 1.080 26.976 1.00 87.81 550 ASP A O 1
ATOM 4378 N N . LEU A 1 551 ? 7.260 2.513 28.616 1.00 90.31 551 LEU A N 1
ATOM 4379 C CA . LEU A 1 551 ? 5.886 2.667 29.085 1.00 90.31 551 LEU A CA 1
ATOM 4380 C C . LEU A 1 551 ? 5.003 3.405 28.066 1.00 90.31 551 LEU A C 1
ATOM 4382 O O . LEU A 1 551 ? 3.861 3.002 27.849 1.00 90.31 551 LEU A O 1
ATOM 4386 N N . ILE A 1 552 ? 5.513 4.461 27.419 1.00 90.88 552 ILE A N 1
ATOM 4387 C CA . ILE A 1 552 ? 4.781 5.172 26.357 1.00 90.88 552 ILE A CA 1
ATOM 4388 C C . ILE A 1 552 ? 4.576 4.247 25.155 1.00 90.88 552 ILE A C 1
ATOM 4390 O O . ILE A 1 552 ? 3.458 4.164 24.648 1.00 90.88 552 ILE A O 1
ATOM 4394 N N . ALA A 1 553 ? 5.608 3.508 24.741 1.00 89.81 553 ALA A N 1
ATOM 4395 C CA . ALA A 1 553 ? 5.516 2.556 23.639 1.00 89.81 553 ALA A CA 1
ATOM 4396 C C . ALA A 1 553 ? 4.450 1.479 23.913 1.00 89.81 553 ALA A C 1
ATOM 4398 O O . ALA A 1 553 ? 3.555 1.275 23.093 1.00 89.81 553 ALA A O 1
ATOM 4399 N N . LYS A 1 554 ? 4.450 0.864 25.107 1.00 90.94 554 LYS A N 1
ATOM 4400 C CA . LYS A 1 554 ? 3.415 -0.106 25.525 1.00 90.94 554 LYS A CA 1
ATOM 4401 C C . LYS A 1 554 ? 2.002 0.474 25.450 1.00 90.94 554 LYS A C 1
ATOM 4403 O O . LYS A 1 554 ? 1.087 -0.178 24.949 1.00 90.94 554 LYS A O 1
ATOM 4408 N N . ARG A 1 555 ? 1.819 1.713 25.910 1.00 94.12 555 ARG A N 1
ATOM 4409 C CA . ARG A 1 555 ? 0.531 2.417 25.843 1.00 94.12 555 ARG A CA 1
ATOM 4410 C C . ARG A 1 555 ? 0.096 2.724 24.411 1.00 94.12 555 ARG A C 1
ATOM 4412 O O . ARG A 1 555 ? -1.090 2.615 24.118 1.00 94.12 555 ARG A O 1
ATOM 4419 N N . GLN A 1 556 ? 1.025 3.063 23.516 1.00 92.56 556 GLN A N 1
ATOM 4420 C CA . GLN A 1 556 ? 0.737 3.252 22.088 1.00 92.56 556 GLN A CA 1
ATOM 4421 C C . GLN A 1 556 ? 0.252 1.953 21.441 1.00 92.56 556 GLN A C 1
ATOM 4423 O O . GLN A 1 556 ? -0.733 1.976 20.703 1.00 92.56 556 GLN A O 1
ATOM 4428 N N . VAL A 1 557 ? 0.886 0.820 21.760 1.00 92.62 557 VAL A N 1
ATOM 4429 C CA . VAL A 1 557 ? 0.432 -0.499 21.294 1.00 92.62 557 VAL A CA 1
ATOM 4430 C C . VAL A 1 557 ? -0.963 -0.807 21.834 1.00 92.62 557 VAL A C 1
ATOM 4432 O O . VAL A 1 557 ? -1.859 -1.135 21.060 1.00 92.62 557 VAL A O 1
ATOM 4435 N N . ALA A 1 558 ? -1.190 -0.636 23.138 1.00 94.88 558 ALA A N 1
ATOM 4436 C CA . ALA A 1 558 ? -2.497 -0.865 23.750 1.00 94.88 558 ALA A CA 1
ATOM 4437 C C . ALA A 1 558 ? -3.593 0.010 23.121 1.00 94.88 558 ALA A C 1
ATOM 4439 O O . ALA A 1 558 ? -4.659 -0.500 22.773 1.00 94.88 558 ALA A O 1
ATOM 4440 N N . PHE A 1 559 ? -3.312 1.301 22.900 1.00 96.06 559 PHE A N 1
ATOM 4441 C CA . PHE A 1 559 ? -4.202 2.205 22.173 1.00 96.06 559 PHE A CA 1
ATOM 4442 C C . PHE A 1 559 ? -4.498 1.656 20.775 1.00 96.06 559 PHE A C 1
ATOM 4444 O O . PHE A 1 559 ? -5.662 1.511 20.409 1.00 96.06 559 PHE A O 1
ATOM 4451 N N . SER A 1 560 ? -3.459 1.305 20.011 1.00 94.75 560 SER A N 1
ATOM 4452 C CA . SER A 1 560 ? -3.596 0.841 18.629 1.00 94.75 560 SER A CA 1
ATOM 4453 C C . SER A 1 560 ? -4.471 -0.409 18.513 1.00 94.75 560 SER A C 1
ATOM 4455 O O . SER A 1 560 ? -5.328 -0.480 17.629 1.00 94.75 560 SER A O 1
ATOM 4457 N N . LEU A 1 561 ? -4.305 -1.354 19.444 1.00 95.50 561 LEU A N 1
ATOM 4458 C CA . LEU A 1 561 ? -5.023 -2.628 19.463 1.00 95.50 561 LEU A CA 1
ATOM 4459 C C . LEU A 1 561 ? -6.473 -2.520 19.958 1.00 95.50 561 LEU A C 1
ATOM 4461 O O . LEU A 1 561 ? -7.267 -3.405 19.654 1.00 95.50 561 LEU A O 1
ATOM 4465 N N . THR A 1 562 ? -6.829 -1.481 20.721 1.00 97.56 562 THR A N 1
ATOM 4466 C CA . THR A 1 562 ? -8.137 -1.406 21.406 1.00 97.56 562 THR A CA 1
ATOM 4467 C C . THR A 1 562 ? -8.987 -0.195 21.023 1.00 97.56 562 THR A C 1
ATOM 4469 O O . THR A 1 562 ? -10.174 -0.162 21.342 1.00 97.56 562 THR A O 1
ATOM 4472 N N . SER A 1 563 ? -8.440 0.796 20.309 1.00 97.50 563 SER A N 1
ATOM 4473 C CA . SER A 1 563 ? -9.122 2.074 20.047 1.00 97.50 563 SER A CA 1
ATOM 4474 C C . SER A 1 563 ? -10.449 1.960 19.311 1.00 97.50 563 SER A C 1
ATOM 4476 O O . SER A 1 563 ? -11.296 2.827 19.496 1.00 97.50 563 SER A O 1
ATOM 4478 N N . ASN A 1 564 ? -10.645 0.916 18.499 1.00 97.88 564 ASN A N 1
ATOM 4479 C CA . ASN A 1 564 ? -11.909 0.736 17.796 1.00 97.88 564 ASN A CA 1
ATOM 4480 C C . ASN A 1 564 ? -13.076 0.542 18.765 1.00 97.88 564 ASN A C 1
ATOM 4482 O O . ASN A 1 564 ? -14.069 1.248 18.652 1.00 97.88 564 ASN A O 1
ATOM 4486 N N . PHE A 1 565 ? -12.917 -0.316 19.775 1.00 97.88 565 PHE A N 1
ATOM 4487 C CA . PHE A 1 565 ? -13.914 -0.476 20.832 1.00 97.88 565 PHE A CA 1
ATOM 4488 C C . PHE A 1 565 ? -14.281 0.864 21.472 1.00 97.88 565 PHE A C 1
ATOM 4490 O O . PHE A 1 565 ? -15.452 1.227 21.535 1.00 97.88 565 PHE A O 1
ATOM 4497 N N . PHE A 1 566 ? -13.277 1.644 21.871 1.00 98.19 566 PHE A N 1
ATOM 4498 C CA . PHE A 1 566 ? -13.507 2.935 22.513 1.00 98.19 566 PHE A CA 1
ATOM 4499 C C . PHE A 1 566 ? -14.152 3.979 21.587 1.00 98.19 566 PHE A C 1
ATOM 4501 O O . PHE A 1 566 ? -14.847 4.865 22.081 1.00 98.19 566 PHE A O 1
ATOM 4508 N N . ALA A 1 567 ? -13.981 3.873 20.264 1.00 97.50 567 ALA A N 1
ATOM 4509 C CA . ALA A 1 567 ? -14.550 4.813 19.296 1.00 97.50 567 ALA A CA 1
ATOM 4510 C C . ALA A 1 567 ? -16.089 4.799 19.261 1.00 97.50 567 ALA A C 1
ATOM 4512 O O . ALA A 1 567 ? -16.689 5.771 18.810 1.00 97.50 567 ALA A O 1
ATOM 4513 N N . HIS A 1 568 ? -16.724 3.746 19.786 1.00 96.38 568 HIS A N 1
ATOM 4514 C CA . HIS A 1 568 ? -18.182 3.590 19.834 1.00 96.38 568 HIS A CA 1
ATOM 4515 C C . HIS A 1 568 ? -18.837 4.161 21.104 1.00 96.38 568 HIS A C 1
ATOM 4517 O O . HIS A 1 568 ? -20.021 3.925 21.344 1.00 96.38 568 HIS A O 1
ATOM 4523 N N . PHE A 1 569 ? -18.109 4.939 21.912 1.00 97.12 569 PHE A N 1
ATOM 4524 C CA . PHE A 1 569 ? -18.646 5.601 23.106 1.00 97.12 569 PHE A CA 1
ATOM 4525 C C . PHE A 1 569 ? -18.442 7.115 23.047 1.00 97.12 569 PHE A C 1
ATOM 4527 O O . PHE A 1 569 ? -17.364 7.591 22.696 1.00 97.12 569 PHE A O 1
ATOM 4534 N N . LYS A 1 570 ? -19.445 7.889 23.472 1.00 96.19 570 LYS A N 1
ATOM 4535 C CA . LYS A 1 570 ? -19.383 9.357 23.584 1.00 96.19 570 LYS A CA 1
ATOM 4536 C C . LYS A 1 570 ? -18.258 9.804 24.512 1.00 96.19 570 LYS A C 1
ATOM 4538 O O . LYS A 1 570 ? -17.586 10.793 24.241 1.00 96.19 570 LYS A O 1
ATOM 4543 N N . ASN A 1 571 ? -18.026 9.047 25.581 1.00 97.44 571 ASN A N 1
ATOM 4544 C CA . ASN A 1 571 ? -16.940 9.251 26.534 1.00 97.44 571 ASN A CA 1
ATOM 4545 C C . ASN A 1 571 ? -15.715 8.351 26.255 1.00 97.44 571 ASN A C 1
ATOM 4547 O O . ASN A 1 571 ? -14.875 8.153 27.135 1.00 97.44 571 ASN A O 1
ATOM 4551 N N . GLY A 1 572 ? -15.578 7.836 25.027 1.00 97.94 572 GLY A N 1
ATOM 4552 C CA . GLY A 1 572 ? -14.540 6.885 24.625 1.00 97.94 572 GLY A CA 1
ATOM 4553 C C . GLY A 1 572 ? -13.109 7.362 24.867 1.00 97.94 572 GLY A C 1
ATOM 4554 O O . GLY A 1 572 ? -12.271 6.580 25.312 1.00 97.94 572 GLY A O 1
ATOM 4555 N N . LYS A 1 573 ? -12.833 8.662 24.687 1.00 97.88 573 LYS A N 1
ATOM 4556 C CA . LYS A 1 573 ? -11.545 9.274 25.061 1.00 97.88 573 LYS A CA 1
ATOM 4557 C C . LYS A 1 573 ? -11.213 9.054 26.540 1.00 97.88 573 LYS A C 1
ATOM 4559 O O . LYS A 1 573 ? -10.086 8.687 26.867 1.00 97.88 573 LYS A O 1
ATOM 4564 N N . ASN A 1 574 ? -12.179 9.291 27.428 1.00 98.25 574 ASN A N 1
ATOM 4565 C CA . ASN A 1 574 ? -11.980 9.164 28.870 1.00 98.25 574 ASN A CA 1
ATOM 4566 C C . ASN A 1 574 ? -11.777 7.697 29.251 1.00 98.25 574 ASN A C 1
ATOM 4568 O O . ASN A 1 574 ? -10.848 7.393 29.990 1.00 98.25 574 ASN A O 1
ATOM 4572 N N . LEU A 1 575 ? -12.580 6.793 28.682 1.00 98.31 575 LEU A N 1
ATOM 4573 C CA . LEU A 1 575 ? -12.441 5.352 28.888 1.00 98.31 575 LEU A CA 1
ATOM 4574 C C . LEU A 1 575 ? -11.070 4.837 28.418 1.00 98.31 575 LEU A C 1
ATOM 4576 O O . LEU A 1 575 ? -10.380 4.159 29.176 1.00 98.31 575 LEU A O 1
ATOM 4580 N N . MET A 1 576 ? -10.639 5.211 27.209 1.00 98.00 576 MET A N 1
ATOM 4581 C CA . MET A 1 576 ? -9.319 4.853 26.682 1.00 98.00 576 MET A CA 1
ATOM 4582 C C . MET A 1 576 ? -8.203 5.387 27.581 1.00 98.00 576 MET A C 1
ATOM 4584 O O . MET A 1 576 ? -7.281 4.650 27.918 1.00 98.00 576 MET A O 1
ATOM 4588 N N . SER A 1 577 ? -8.298 6.652 28.002 1.00 97.88 577 SER A N 1
ATOM 4589 C CA . SER A 1 577 ? -7.346 7.257 28.935 1.00 97.88 577 SER A CA 1
ATOM 4590 C C . SER A 1 577 ? -7.282 6.453 30.239 1.00 97.88 577 SER A C 1
ATOM 4592 O O . SER A 1 577 ? -6.209 6.017 30.647 1.00 97.88 577 SER A O 1
ATOM 4594 N N . SER A 1 578 ? -8.421 6.176 30.874 1.00 97.38 578 SER A N 1
ATOM 4595 C CA . SER A 1 578 ? -8.465 5.359 32.090 1.00 97.38 578 SER A CA 1
ATOM 4596 C C . SER A 1 578 ? -7.831 3.983 31.896 1.00 97.38 578 SER A C 1
ATOM 4598 O O . SER A 1 578 ? -7.158 3.513 32.806 1.00 97.38 578 SER A O 1
ATOM 4600 N N . TYR A 1 579 ? -7.988 3.358 30.726 1.00 97.69 579 TYR A N 1
ATOM 4601 C CA . TYR A 1 579 ? -7.374 2.068 30.420 1.00 97.69 579 TYR A CA 1
ATOM 4602 C C . TYR A 1 579 ? -5.849 2.160 30.274 1.00 97.69 579 TYR A C 1
ATOM 4604 O O . TYR A 1 579 ? -5.125 1.518 31.036 1.00 97.69 579 TYR A O 1
ATOM 4612 N N . ILE A 1 580 ? -5.335 2.982 29.355 1.00 96.38 580 ILE A N 1
ATOM 4613 C CA . ILE A 1 580 ? -3.891 3.031 29.058 1.00 96.38 580 ILE A CA 1
ATOM 4614 C C . ILE A 1 580 ? -3.058 3.609 30.215 1.00 96.38 580 ILE A C 1
ATOM 4616 O O . ILE A 1 580 ? -1.859 3.345 30.305 1.00 96.38 580 ILE A O 1
ATOM 4620 N N . TYR A 1 581 ? -3.675 4.362 31.131 1.00 95.88 581 TYR A N 1
ATOM 4621 C CA . TYR A 1 581 ? -3.024 4.865 32.347 1.00 95.88 581 TYR A CA 1
ATOM 4622 C C . TYR A 1 581 ? -3.344 4.044 33.613 1.00 95.88 581 TYR A C 1
ATOM 4624 O O . TYR A 1 581 ? -2.888 4.423 34.689 1.00 95.88 581 TYR A O 1
ATOM 4632 N N . SER A 1 582 ? -4.079 2.925 33.517 1.00 89.81 582 SER A N 1
ATOM 4633 C CA . SER A 1 582 ? -4.468 2.103 34.683 1.00 89.81 582 SER A CA 1
ATOM 4634 C C . SER A 1 582 ? -3.319 1.325 35.340 1.00 89.81 582 SER A C 1
ATOM 4636 O O . SER A 1 582 ? -3.427 0.956 36.508 1.00 89.81 582 SER A O 1
ATOM 4638 N N . GLY A 1 583 ? -2.225 1.076 34.617 1.00 77.81 583 GLY A N 1
ATOM 4639 C CA . GLY A 1 583 ? -1.082 0.299 35.095 1.00 77.81 583 GLY A CA 1
ATOM 4640 C C . GLY A 1 583 ? -0.035 0.063 34.004 1.00 77.81 583 GLY A C 1
ATOM 4641 O O . GLY A 1 583 ? -0.124 0.635 32.917 1.00 77.81 583 GLY A O 1
ATOM 4642 N N . GLU A 1 584 ? 0.976 -0.758 34.303 1.00 76.62 584 GLU A N 1
ATOM 4643 C CA . GLU A 1 584 ? 2.053 -1.098 33.355 1.00 76.62 584 GLU A CA 1
ATOM 4644 C C . GLU A 1 584 ? 1.737 -2.321 32.477 1.00 76.62 584 GLU A C 1
ATOM 4646 O O . GLU A 1 584 ? 2.241 -2.421 31.356 1.00 76.62 584 GLU A O 1
ATOM 4651 N N . GLU A 1 585 ? 0.899 -3.244 32.960 1.00 88.12 585 GLU A N 1
ATOM 4652 C CA . GLU A 1 585 ? 0.427 -4.400 32.191 1.00 88.12 585 GLU A CA 1
ATOM 4653 C C . GLU A 1 585 ? -0.822 -4.019 31.383 1.00 88.12 585 GLU A C 1
ATOM 4655 O O . GLU A 1 585 ? -1.863 -3.687 31.945 1.00 88.12 585 GLU A O 1
ATOM 4660 N N . LEU A 1 586 ? -0.721 -4.064 30.050 1.00 94.00 586 LEU A N 1
ATOM 4661 C CA . LEU A 1 586 ? -1.791 -3.703 29.106 1.00 94.00 586 LEU A CA 1
ATOM 4662 C C . LEU A 1 586 ? -2.094 -4.865 28.148 1.00 94.00 586 LEU A C 1
ATOM 4664 O O . LEU A 1 586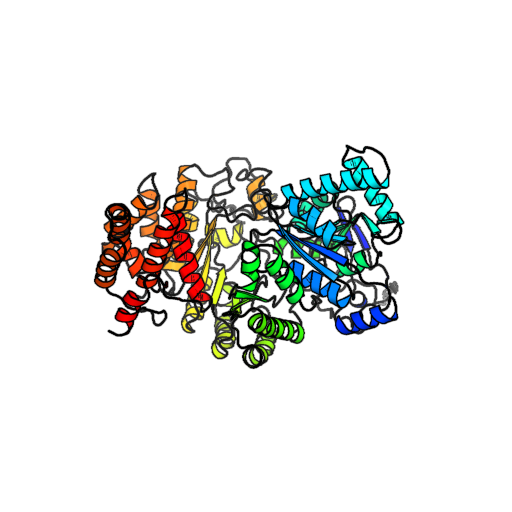 ? -2.136 -4.709 26.929 1.00 94.00 586 LEU A O 1
ATOM 4668 N N . ASP A 1 587 ? -2.246 -6.061 28.711 1.00 94.44 587 ASP A N 1
ATOM 4669 C CA . ASP A 1 587 ? -2.520 -7.288 27.968 1.00 94.44 587 ASP A CA 1
ATOM 4670 C C . ASP A 1 587 ? -4.030 -7.587 27.841 1.00 94.44 587 ASP A C 1
ATOM 4672 O O . ASP A 1 587 ? -4.893 -6.781 28.201 1.00 94.44 587 ASP A O 1
ATOM 4676 N N . LEU A 1 588 ? -4.357 -8.767 27.301 1.00 96.69 588 LEU A N 1
ATOM 4677 C CA . LEU A 1 588 ? -5.741 -9.212 27.115 1.00 96.69 588 LEU A CA 1
ATOM 4678 C C . LEU A 1 588 ? -6.491 -9.388 28.444 1.00 96.69 588 LEU A C 1
ATOM 4680 O O . LEU A 1 588 ? -7.685 -9.100 28.520 1.00 96.69 588 LEU A O 1
ATOM 4684 N N . GLU A 1 589 ? -5.812 -9.863 29.488 1.00 96.25 589 GLU A N 1
ATOM 4685 C CA . GLU A 1 589 ? -6.428 -10.081 30.795 1.00 96.25 589 GLU A CA 1
ATOM 4686 C C . GLU A 1 589 ? -6.785 -8.734 31.431 1.00 96.25 589 GLU A C 1
ATOM 4688 O O . GLU A 1 589 ? -7.933 -8.539 31.841 1.00 96.25 589 GLU A O 1
ATOM 4693 N N . CYS A 1 590 ? -5.844 -7.785 31.429 1.00 96.75 590 CYS A N 1
ATOM 4694 C CA . CYS A 1 590 ? -6.058 -6.416 31.884 1.00 96.75 590 CYS A CA 1
ATOM 4695 C C . CYS A 1 590 ? -7.196 -5.737 31.109 1.00 96.75 590 CYS A C 1
ATOM 4697 O O . CYS A 1 590 ? -8.123 -5.200 31.720 1.00 96.75 590 CYS A O 1
ATOM 4699 N N . PHE A 1 591 ? -7.194 -5.843 29.774 1.00 98.00 591 PHE A N 1
ATOM 4700 C CA . PHE A 1 591 ? -8.260 -5.290 28.939 1.00 98.00 591 PHE A CA 1
ATOM 4701 C C . PHE A 1 591 ? -9.632 -5.889 29.279 1.00 98.00 591 PHE A C 1
ATOM 4703 O O . PHE A 1 591 ? -10.593 -5.149 29.480 1.00 98.00 591 PHE A O 1
ATOM 4710 N N . SER A 1 592 ? -9.729 -7.216 29.433 1.00 98.19 592 SER A N 1
ATOM 4711 C CA . SER A 1 592 ? -10.995 -7.875 29.788 1.00 98.19 592 SER A CA 1
ATOM 4712 C C . SER A 1 592 ? -11.541 -7.393 31.138 1.00 98.19 592 SER A C 1
ATOM 4714 O O . SER A 1 592 ? -12.723 -7.071 31.256 1.00 98.19 592 SER A O 1
ATOM 4716 N N . ARG A 1 593 ? -10.678 -7.260 32.154 1.00 97.69 593 ARG A N 1
ATOM 4717 C CA . ARG A 1 593 ? -11.064 -6.732 33.471 1.00 97.69 593 ARG A CA 1
ATOM 4718 C C . ARG A 1 593 ? -11.504 -5.281 33.378 1.00 97.69 593 ARG A C 1
ATOM 4720 O O . ARG A 1 593 ? -12.509 -4.926 33.986 1.00 97.69 593 ARG A O 1
ATOM 4727 N N . PHE A 1 594 ? -10.794 -4.462 32.603 1.00 97.75 594 PHE A N 1
ATOM 4728 C CA . PHE A 1 594 ? -11.176 -3.074 32.374 1.00 97.75 594 PHE A CA 1
ATOM 4729 C C . PHE A 1 594 ? -12.590 -2.981 31.784 1.00 97.75 594 PHE A C 1
ATOM 4731 O O . PHE A 1 594 ? -13.420 -2.255 32.331 1.00 97.75 594 PHE A O 1
ATOM 4738 N N . VAL A 1 595 ? -12.879 -3.746 30.724 1.00 97.81 595 VAL A N 1
ATOM 4739 C CA . VAL A 1 595 ? -14.193 -3.773 30.057 1.00 97.81 595 VAL A CA 1
ATOM 4740 C C . VAL A 1 595 ? -15.302 -4.179 31.031 1.00 97.81 595 VAL A C 1
ATOM 4742 O O . VAL A 1 595 ? -16.332 -3.510 31.102 1.00 97.81 595 VAL A O 1
ATOM 4745 N N . SER A 1 596 ? -15.086 -5.232 31.822 1.00 97.44 596 SER A N 1
ATOM 4746 C CA . SER A 1 596 ? -16.073 -5.710 32.797 1.00 97.44 596 SER A CA 1
ATOM 4747 C C . SER A 1 596 ? -16.319 -4.697 33.924 1.00 97.44 596 SER A C 1
ATOM 4749 O O . SER A 1 596 ? -17.470 -4.385 34.239 1.00 97.44 596 SER A O 1
ATOM 4751 N N . ASN A 1 597 ? -15.247 -4.157 34.514 1.00 96.88 597 ASN A N 1
ATOM 4752 C CA . ASN A 1 597 ? -15.313 -3.280 35.688 1.00 96.88 597 ASN A CA 1
ATOM 4753 C C . ASN A 1 597 ? -15.874 -1.886 35.372 1.00 96.88 597 ASN A C 1
ATOM 4755 O O . ASN A 1 597 ? -16.388 -1.225 36.268 1.00 96.88 597 ASN A O 1
ATOM 4759 N N . ASN A 1 598 ? -15.776 -1.438 34.118 1.00 95.69 598 ASN A N 1
ATOM 4760 C CA . ASN A 1 598 ? -16.227 -0.113 33.681 1.00 95.69 598 ASN A CA 1
ATOM 4761 C C . ASN A 1 598 ? -17.517 -0.160 32.851 1.00 95.69 598 ASN A C 1
ATOM 4763 O O . ASN A 1 598 ? -17.892 0.829 32.234 1.00 95.69 598 ASN A O 1
ATOM 4767 N N . SER A 1 599 ? -18.223 -1.291 32.832 1.00 92.31 599 SER A N 1
ATOM 4768 C CA . SER A 1 599 ? -19.466 -1.451 32.065 1.00 92.31 599 SER A CA 1
ATOM 4769 C C . SER A 1 599 ? -20.521 -0.379 32.375 1.00 92.31 599 SER A C 1
ATOM 4771 O O . SER A 1 599 ? -21.174 0.124 31.466 1.00 92.31 599 SER A O 1
ATOM 4773 N N . SER A 1 600 ? -20.643 0.036 33.639 1.00 93.38 600 SER A N 1
ATOM 4774 C CA . SER A 1 600 ? -21.599 1.061 34.073 1.00 93.38 600 SER A CA 1
ATOM 4775 C C . SER A 1 600 ? -21.215 2.494 33.695 1.00 93.38 600 SER A C 1
ATOM 4777 O O . SER A 1 600 ? -22.059 3.380 33.789 1.00 93.38 600 SER A O 1
ATOM 4779 N N . SER A 1 601 ? -19.956 2.754 33.326 1.00 94.12 601 SER A N 1
ATOM 4780 C CA . SER A 1 601 ? -19.489 4.086 32.917 1.00 94.12 601 SER A CA 1
ATOM 4781 C C . SER A 1 601 ? -19.483 4.276 31.401 1.00 94.12 601 SER A C 1
ATOM 4783 O O . SER A 1 601 ? -19.165 5.362 30.930 1.00 94.12 601 SER A O 1
ATOM 4785 N N . MET A 1 602 ? -19.834 3.252 30.623 1.00 95.38 602 MET A N 1
ATOM 4786 C CA . MET A 1 602 ? -19.867 3.318 29.165 1.00 95.38 602 MET A CA 1
ATOM 4787 C C . MET A 1 602 ? -21.063 4.137 28.663 1.00 95.38 602 MET A C 1
ATOM 4789 O O . MET A 1 602 ? -22.210 3.830 28.976 1.00 95.38 602 MET A O 1
ATOM 4793 N N . GLU A 1 603 ? -20.801 5.152 27.836 1.00 95.50 603 GLU A N 1
ATOM 4794 C CA . GLU A 1 603 ? -21.839 5.971 27.193 1.00 95.50 603 GLU A CA 1
ATOM 4795 C C . GLU A 1 603 ? -21.884 5.681 25.686 1.00 95.50 603 GLU A C 1
ATOM 4797 O O . GLU A 1 603 ? -21.231 6.386 24.914 1.00 95.50 603 GLU A O 1
ATOM 4802 N N . PRO A 1 604 ? -22.592 4.639 25.225 1.00 92.44 604 PRO A N 1
ATOM 4803 C CA . PRO A 1 604 ? -22.521 4.238 23.828 1.00 92.44 604 PRO A CA 1
ATOM 4804 C C . PRO A 1 604 ? -23.068 5.295 22.856 1.00 92.44 604 PRO A C 1
ATOM 4806 O O . PRO A 1 604 ? -24.032 6.017 23.139 1.00 92.44 604 PRO A O 1
ATOM 4809 N N . ILE A 1 605 ? -22.451 5.350 21.678 1.00 85.88 605 ILE A N 1
ATOM 4810 C CA . ILE A 1 605 ? -22.996 5.990 20.478 1.00 85.88 605 ILE A CA 1
ATOM 4811 C C . ILE A 1 605 ? -24.045 5.028 19.891 1.00 85.88 605 ILE A C 1
ATOM 4813 O O . ILE A 1 605 ? -23.978 3.829 20.155 1.00 85.88 605 ILE A O 1
ATOM 4817 N N . ASP A 1 606 ? -25.051 5.574 19.204 1.00 68.00 606 ASP A N 1
ATOM 4818 C CA . ASP A 1 606 ? -26.181 4.896 18.541 1.00 68.00 606 ASP A CA 1
ATOM 4819 C C . ASP A 1 606 ? -26.144 3.346 18.500 1.00 68.00 606 ASP A C 1
ATOM 4821 O O . ASP A 1 606 ? -25.234 2.727 17.950 1.00 68.00 606 ASP A O 1
ATOM 4825 N N . GLN A 1 607 ? -27.152 2.711 19.104 1.00 63.25 607 GLN A N 1
ATOM 4826 C CA . GLN A 1 607 ? -27.162 1.274 19.411 1.00 63.25 607 GLN A CA 1
ATOM 4827 C C . GLN A 1 607 ? -27.803 0.398 18.332 1.00 63.25 607 GLN A C 1
ATOM 4829 O O . GLN A 1 607 ? -27.628 -0.821 18.368 1.00 63.25 607 GLN A O 1
ATOM 4834 N N . ILE A 1 608 ? -28.580 0.976 17.412 1.00 69.25 608 ILE A N 1
ATOM 4835 C CA . ILE A 1 608 ? -29.399 0.187 16.489 1.00 69.25 608 ILE A CA 1
ATOM 4836 C C . ILE A 1 608 ? -28.653 0.034 15.169 1.00 69.25 608 ILE A C 1
ATOM 4838 O O . ILE A 1 608 ? -28.608 0.950 14.351 1.00 69.25 608 ILE A O 1
ATOM 4842 N N . SER A 1 609 ? -28.098 -1.155 14.948 1.00 75.31 609 SER A N 1
ATOM 4843 C CA . SER A 1 609 ? -27.567 -1.521 13.638 1.00 75.31 609 SER A CA 1
ATOM 4844 C C . SER A 1 609 ? -28.698 -2.004 12.734 1.00 75.31 609 SER A C 1
ATOM 4846 O O . SER A 1 609 ? -29.556 -2.790 13.140 1.00 75.31 609 SER A O 1
ATOM 4848 N N . THR A 1 610 ? -28.700 -1.532 11.490 1.00 71.56 610 THR A N 1
ATOM 4849 C CA . THR A 1 610 ? -29.632 -2.000 10.443 1.00 71.56 610 THR A CA 1
ATOM 4850 C C . THR A 1 610 ? -28.959 -2.955 9.457 1.00 71.56 610 THR A C 1
ATOM 4852 O O . THR A 1 610 ? -29.574 -3.386 8.481 1.00 71.56 610 THR A O 1
ATOM 4855 N N . ALA A 1 611 ? -27.695 -3.293 9.710 1.00 82.25 611 ALA A N 1
ATOM 4856 C CA . ALA A 1 611 ? -26.854 -4.128 8.871 1.00 82.25 611 ALA A CA 1
ATOM 4857 C C . ALA A 1 611 ? -26.234 -5.259 9.696 1.00 82.25 611 ALA A C 1
ATOM 4859 O O . ALA A 1 611 ? -26.206 -5.201 10.915 1.00 82.25 611 ALA A O 1
ATOM 4860 N N . GLY A 1 612 ? -25.694 -6.272 9.028 1.00 85.56 612 GLY A N 1
ATOM 4861 C CA . GLY A 1 612 ? -25.107 -7.430 9.700 1.00 85.56 612 GLY A CA 1
ATOM 4862 C C . GLY A 1 612 ? -25.981 -8.673 9.621 1.00 85.56 612 GLY A C 1
ATOM 4863 O O . GLY A 1 612 ? -27.106 -8.649 9.124 1.00 85.56 612 GLY A O 1
ATOM 4864 N N . LEU A 1 613 ? -25.397 -9.793 10.024 1.00 90.69 613 LEU A N 1
ATOM 4865 C CA . LEU A 1 613 ? -26.002 -11.118 9.974 1.00 90.69 613 LEU A CA 1
ATOM 4866 C C . LEU A 1 613 ? -26.877 -11.377 11.199 1.00 90.69 613 LEU A C 1
ATOM 4868 O O . LEU A 1 613 ? -27.909 -12.028 11.067 1.00 90.69 613 LEU A O 1
ATOM 4872 N N . ILE A 1 614 ? -26.458 -10.881 12.369 1.00 90.25 614 ILE A N 1
ATOM 4873 C CA . ILE A 1 614 ? -27.182 -11.010 13.642 1.00 90.25 614 ILE A CA 1
ATOM 4874 C C . ILE A 1 614 ? -27.054 -9.669 14.391 1.00 90.25 614 ILE A C 1
ATOM 4876 O O . ILE A 1 614 ? -26.353 -9.582 15.403 1.00 90.25 614 ILE A O 1
ATOM 4880 N N . PRO A 1 615 ? -27.673 -8.594 13.862 1.00 82.62 615 PRO A N 1
ATOM 4881 C CA . PRO A 1 615 ? -27.416 -7.222 14.310 1.00 82.62 615 PRO A CA 1
ATOM 4882 C C . PRO A 1 615 ? -27.827 -6.952 15.757 1.00 82.62 615 PRO A C 1
ATOM 4884 O O . PRO A 1 615 ? -27.185 -6.162 16.453 1.00 82.62 615 PRO A O 1
ATOM 4887 N N . ASN A 1 616 ? -28.910 -7.597 16.194 1.00 81.19 616 ASN A N 1
ATOM 4888 C CA . ASN A 1 616 ? -29.567 -7.333 17.465 1.00 81.19 616 ASN A CA 1
ATOM 4889 C C . ASN A 1 616 ? -29.531 -8.602 18.312 1.00 81.19 616 ASN A C 1
ATOM 4891 O O . ASN A 1 616 ? -30.160 -9.598 17.969 1.00 81.19 616 ASN A O 1
ATOM 4895 N N . VAL A 1 617 ? -28.778 -8.546 19.404 1.00 89.81 617 VAL A N 1
ATOM 4896 C CA . VAL A 1 617 ? -28.571 -9.644 20.351 1.00 89.81 617 VAL A CA 1
ATOM 4897 C C . VAL A 1 617 ? -28.672 -9.104 21.771 1.00 89.81 617 VAL A C 1
ATOM 4899 O O . VAL A 1 617 ? -28.486 -7.911 22.010 1.00 89.81 617 VAL A O 1
ATOM 4902 N N . THR A 1 618 ? -28.957 -9.978 22.721 1.00 92.06 618 THR A N 1
ATOM 4903 C CA . THR A 1 618 ? -29.000 -9.690 24.153 1.00 92.06 618 THR A CA 1
ATOM 4904 C C . THR A 1 618 ? -27.701 -10.124 24.832 1.00 92.06 618 THR A C 1
ATOM 4906 O O . THR A 1 618 ? -26.938 -10.928 24.302 1.00 92.06 618 THR A O 1
ATOM 4909 N N . ILE A 1 619 ? -27.450 -9.627 26.048 1.00 93.44 619 ILE A N 1
ATOM 4910 C CA . ILE A 1 619 ? -26.335 -10.107 26.885 1.00 93.44 619 ILE A CA 1
ATOM 4911 C C . ILE A 1 619 ? -26.415 -11.626 27.097 1.00 93.44 619 ILE A C 1
ATOM 4913 O O . ILE A 1 619 ? -25.393 -12.307 27.036 1.00 93.44 619 ILE A O 1
ATOM 4917 N N . LYS A 1 620 ? -27.630 -12.158 27.270 1.00 95.31 620 LYS A N 1
ATOM 4918 C CA . LYS A 1 620 ? -27.861 -13.587 27.475 1.00 95.31 620 LYS A CA 1
ATOM 4919 C C . LYS A 1 620 ? -27.405 -14.432 26.282 1.00 95.31 620 LYS A C 1
ATOM 4921 O O . LYS A 1 620 ? -26.823 -15.489 26.488 1.00 95.31 620 LYS A O 1
ATOM 4926 N N . ASP A 1 621 ? -27.579 -13.944 25.054 1.00 96.19 621 ASP A N 1
ATOM 4927 C CA . ASP A 1 621 ? -27.134 -14.672 23.857 1.00 96.19 621 ASP A CA 1
ATOM 4928 C C . ASP A 1 621 ? -25.613 -14.897 23.854 1.00 96.19 621 ASP A C 1
ATOM 4930 O O . ASP A 1 621 ? -25.134 -15.932 23.385 1.00 96.19 621 ASP A O 1
ATOM 4934 N N . PHE A 1 622 ? -24.843 -13.957 24.419 1.00 97.44 622 PHE A N 1
ATOM 4935 C CA . PHE A 1 622 ? -23.400 -14.118 24.609 1.00 97.44 622 PHE A CA 1
ATOM 4936 C C . PHE A 1 622 ? -23.066 -15.122 25.707 1.00 97.44 622 PHE A C 1
ATOM 4938 O O . PHE A 1 622 ? -22.178 -15.951 25.515 1.00 97.44 622 PHE A O 1
ATOM 4945 N N . GLU A 1 623 ? -23.754 -15.050 26.848 1.00 97.00 623 GLU A N 1
ATOM 4946 C CA . GLU A 1 623 ? -23.563 -15.990 27.957 1.00 97.00 623 GLU A CA 1
ATOM 4947 C C . GLU A 1 623 ? -23.815 -17.427 27.491 1.00 97.00 623 GLU A C 1
ATOM 4949 O O . GLU A 1 623 ? -22.926 -18.274 27.611 1.00 97.00 623 GLU A O 1
ATOM 4954 N N . ASP A 1 624 ? -24.965 -17.665 26.858 1.00 96.88 624 ASP A N 1
ATOM 4955 C CA . ASP A 1 624 ? -25.356 -18.967 26.318 1.00 96.88 624 ASP A CA 1
ATOM 4956 C C . ASP A 1 624 ? -24.352 -19.440 25.247 1.00 96.88 624 ASP A C 1
ATOM 4958 O O . ASP A 1 624 ? -23.919 -20.599 25.252 1.00 96.88 624 ASP A O 1
ATOM 4962 N N . PHE A 1 625 ? -23.883 -18.536 24.375 1.00 97.81 625 PHE A N 1
ATOM 4963 C CA . PHE A 1 625 ? -22.873 -18.874 23.372 1.00 97.81 625 PHE A CA 1
ATOM 4964 C C . PHE A 1 625 ? -21.525 -19.256 23.992 1.00 97.81 625 PHE A C 1
ATOM 4966 O O . PHE A 1 625 ? -20.880 -20.192 23.520 1.00 97.81 625 PHE A O 1
ATOM 4973 N N . PHE A 1 626 ? -21.067 -18.570 25.040 1.00 98.12 626 PHE A N 1
ATOM 4974 C CA . PHE A 1 626 ? -19.793 -18.894 25.687 1.00 98.12 626 PHE A CA 1
ATOM 4975 C C . PHE A 1 626 ? -19.851 -20.194 26.487 1.00 98.12 626 PHE A C 1
ATOM 4977 O O . PHE A 1 626 ? -18.857 -20.924 26.523 1.00 98.12 626 PHE A O 1
ATOM 4984 N N . GLU A 1 627 ? -20.996 -20.515 27.088 1.00 96.75 627 GLU A N 1
ATOM 4985 C CA . GLU A 1 627 ? -21.237 -21.838 27.667 1.00 96.75 627 GLU A CA 1
ATOM 4986 C C . GLU A 1 627 ? -21.192 -22.929 26.588 1.00 96.75 627 GLU A C 1
ATOM 4988 O O . GLU A 1 627 ? -20.539 -23.957 26.775 1.00 96.75 627 GLU A O 1
ATOM 4993 N N . TYR A 1 628 ? -21.787 -22.669 25.421 1.00 96.62 628 TYR A N 1
ATOM 4994 C CA . TYR A 1 628 ? -21.758 -23.586 24.284 1.00 96.62 628 TYR A CA 1
ATOM 4995 C C . TYR A 1 628 ? -20.354 -23.759 23.676 1.00 96.62 628 TYR A C 1
ATOM 4997 O O . TYR A 1 628 ? -19.949 -24.883 23.374 1.00 96.62 628 TYR A O 1
ATOM 5005 N N . ALA A 1 629 ? -19.609 -22.669 23.478 1.00 96.88 629 ALA A N 1
ATOM 5006 C CA . ALA A 1 629 ? -18.353 -22.663 22.728 1.00 96.88 629 ALA A CA 1
ATOM 5007 C C . ALA A 1 629 ? -17.153 -23.216 23.515 1.00 96.88 629 ALA A C 1
ATOM 5009 O O . ALA A 1 629 ? -16.233 -23.757 22.896 1.00 96.88 629 ALA A O 1
ATOM 5010 N N . TYR A 1 630 ? -17.148 -23.089 24.848 1.00 96.50 630 TYR A N 1
ATOM 5011 C CA . TYR A 1 630 ? -16.017 -23.441 25.716 1.00 96.50 630 TYR A CA 1
ATOM 5012 C C . TYR A 1 630 ? -16.447 -24.435 26.808 1.00 96.50 630 TYR A C 1
ATOM 5014 O O . TYR A 1 630 ? -16.755 -24.055 27.943 1.00 96.50 630 TYR A O 1
ATOM 5022 N N . GLN A 1 631 ? -16.483 -25.720 26.447 1.00 92.62 631 GLN A N 1
ATOM 5023 C CA . GLN A 1 631 ? -16.986 -26.798 27.311 1.00 92.62 631 GLN A CA 1
ATOM 5024 C C . GLN A 1 631 ? -15.884 -27.524 28.096 1.00 92.62 631 GLN A C 1
ATOM 5026 O O . GLN A 1 631 ? -16.168 -28.098 29.144 1.00 92.62 631 GLN A O 1
ATOM 5031 N N . ASN A 1 632 ? -14.635 -27.513 27.616 1.00 92.81 632 ASN A N 1
ATOM 5032 C CA . ASN A 1 632 ? -13.553 -28.263 28.257 1.00 92.81 632 ASN A CA 1
ATOM 5033 C C . ASN A 1 632 ? -12.923 -27.476 29.410 1.00 92.81 632 ASN A C 1
ATOM 5035 O O . ASN A 1 632 ? -12.791 -26.252 29.345 1.00 92.81 632 ASN A O 1
ATOM 5039 N N . GLU A 1 633 ? -12.424 -28.189 30.422 1.00 89.94 633 GLU A N 1
ATOM 5040 C CA . GLU A 1 633 ? -11.768 -27.578 31.589 1.00 89.94 633 GLU A CA 1
ATOM 5041 C C . GLU A 1 633 ? -10.555 -26.714 31.215 1.00 89.94 633 GLU A C 1
ATOM 5043 O O . GLU A 1 633 ? -10.333 -25.654 31.802 1.00 89.94 633 GLU A O 1
ATOM 5048 N N . ILE A 1 634 ? -9.808 -27.122 30.186 1.00 91.00 634 ILE A N 1
ATOM 5049 C CA . ILE A 1 634 ? -8.632 -26.391 29.692 1.00 91.00 634 ILE A CA 1
ATOM 5050 C C . ILE A 1 634 ? -8.980 -25.003 29.125 1.00 91.00 634 ILE A C 1
ATOM 5052 O O . ILE A 1 634 ? -8.135 -24.108 29.127 1.00 91.00 634 ILE A O 1
ATOM 5056 N N . ASP A 1 635 ? -10.228 -24.803 28.691 1.00 94.19 635 ASP A N 1
ATOM 5057 C CA . ASP A 1 635 ? -10.690 -23.576 28.039 1.00 94.19 635 ASP A CA 1
ATOM 5058 C C . ASP A 1 635 ? -11.320 -22.588 29.040 1.00 94.19 635 ASP A C 1
ATOM 5060 O O . ASP A 1 635 ? -11.591 -21.437 28.687 1.00 94.19 635 ASP A O 1
ATOM 5064 N N . ILE A 1 636 ? -11.520 -22.994 30.306 1.00 93.88 636 ILE A N 1
ATOM 5065 C CA . ILE A 1 636 ? -12.220 -22.202 31.336 1.00 93.88 636 ILE A CA 1
ATOM 5066 C C . ILE A 1 636 ? -11.597 -20.815 31.500 1.00 93.88 636 ILE A C 1
ATOM 5068 O O . ILE A 1 636 ? -12.313 -19.816 31.550 1.00 93.88 636 ILE A O 1
ATOM 5072 N N . LYS A 1 637 ? -10.263 -20.709 31.524 1.00 94.56 637 LYS A N 1
ATOM 5073 C CA . LYS A 1 637 ? -9.600 -19.403 31.664 1.00 94.56 637 LYS A CA 1
ATOM 5074 C C . LYS A 1 637 ? -9.976 -18.454 30.521 1.00 94.56 637 LYS A C 1
ATOM 5076 O O . LYS A 1 637 ? -10.217 -17.272 30.758 1.00 94.56 637 LYS A O 1
ATOM 5081 N N . PHE A 1 638 ? -10.040 -18.961 29.291 1.00 96.38 638 PHE A N 1
ATOM 5082 C CA . PHE A 1 638 ? -10.382 -18.149 28.126 1.00 96.38 638 PHE A CA 1
ATOM 5083 C C . PHE A 1 638 ? -11.884 -17.861 28.035 1.00 96.38 638 PHE A C 1
ATOM 5085 O O . PHE A 1 638 ? -12.281 -16.765 27.636 1.00 96.38 638 PHE A O 1
ATOM 5092 N N . LYS A 1 639 ? -12.727 -18.796 28.477 1.00 97.81 639 LYS A N 1
ATOM 5093 C CA . LYS A 1 639 ? -14.162 -18.570 28.671 1.00 97.81 639 LYS A CA 1
ATOM 5094 C C . LYS A 1 639 ? -14.420 -17.394 29.612 1.00 97.81 639 LYS A C 1
ATOM 5096 O O . LYS A 1 639 ? -15.176 -16.494 29.261 1.00 97.81 639 LYS A O 1
ATOM 5101 N N . GLU A 1 640 ? -13.738 -17.348 30.755 1.00 97.94 640 GLU A N 1
ATOM 5102 C CA . GLU A 1 640 ? -13.872 -16.252 31.724 1.00 97.94 640 GLU A CA 1
ATOM 5103 C C . GLU A 1 640 ? -13.371 -14.907 31.174 1.00 97.94 640 GLU A C 1
ATOM 5105 O O . GLU A 1 640 ? -13.973 -13.867 31.442 1.00 97.94 640 GLU A O 1
ATOM 5110 N N . ILE A 1 641 ? -12.322 -14.910 30.342 1.00 98.12 641 ILE A N 1
ATOM 5111 C CA . ILE A 1 641 ? -11.909 -13.714 29.587 1.00 98.12 641 ILE A CA 1
ATOM 5112 C C . ILE A 1 641 ? -13.044 -13.237 28.670 1.00 98.12 641 ILE A C 1
ATOM 5114 O O . ILE A 1 641 ? -13.365 -12.050 28.660 1.00 98.12 641 ILE A O 1
ATOM 5118 N N . ASN A 1 642 ? -13.684 -14.141 27.924 1.00 98.25 642 ASN A N 1
ATOM 5119 C CA . ASN A 1 642 ? -14.780 -13.782 27.018 1.00 98.25 642 ASN A CA 1
ATOM 5120 C C . ASN A 1 642 ? -16.026 -13.285 27.757 1.00 98.25 642 ASN A C 1
ATOM 5122 O O . ASN A 1 642 ? -16.634 -12.314 27.312 1.00 98.25 642 ASN A O 1
ATOM 5126 N N . LYS A 1 643 ? -16.358 -13.871 28.914 1.00 98.12 643 LYS A N 1
ATOM 5127 C CA . LYS A 1 643 ? -17.427 -13.364 29.790 1.00 98.12 643 LYS A CA 1
ATOM 5128 C C . LYS A 1 643 ? -17.151 -11.932 30.248 1.00 98.12 643 LYS A C 1
ATOM 5130 O O . LYS A 1 643 ? -18.028 -11.077 30.169 1.00 98.12 643 LYS A O 1
ATOM 5135 N N . ARG A 1 644 ? -15.910 -11.623 30.638 1.00 98.44 644 ARG A N 1
ATOM 5136 C CA . ARG A 1 644 ? -15.499 -10.244 30.958 1.00 98.44 644 ARG A CA 1
ATOM 5137 C C . ARG A 1 644 ? -15.569 -9.294 29.751 1.00 98.44 644 ARG A C 1
ATOM 5139 O O . ARG A 1 644 ? -15.774 -8.096 29.924 1.00 98.44 644 ARG A O 1
ATOM 5146 N N . LEU A 1 645 ? -15.439 -9.823 28.534 1.00 98.56 645 LEU A N 1
ATOM 5147 C CA . LEU A 1 645 ? -15.533 -9.087 27.270 1.00 98.56 645 LEU A CA 1
ATOM 5148 C C . LEU A 1 645 ? -16.959 -9.008 26.689 1.00 98.56 645 LEU A C 1
ATOM 5150 O O . LEU A 1 645 ? -17.109 -8.541 25.564 1.00 98.56 645 LEU A O 1
ATOM 5154 N N . ILE A 1 646 ? -18.024 -9.392 27.406 1.00 98.12 646 ILE A N 1
ATOM 5155 C CA . ILE A 1 646 ? -19.402 -9.316 26.871 1.00 98.12 646 ILE A CA 1
ATOM 5156 C C . ILE A 1 646 ? -19.728 -7.920 26.322 1.00 98.12 646 ILE A C 1
ATOM 5158 O O . ILE A 1 646 ? -20.194 -7.809 25.192 1.00 98.12 646 ILE A O 1
ATOM 5162 N N . ASN A 1 647 ? -19.420 -6.851 27.067 1.00 96.75 647 ASN A N 1
ATOM 5163 C CA . ASN A 1 647 ? -19.666 -5.481 26.597 1.00 96.75 647 ASN A CA 1
ATOM 5164 C C . ASN A 1 647 ? -18.813 -5.113 25.377 1.00 96.75 647 ASN A C 1
ATOM 5166 O O . ASN A 1 647 ? -19.270 -4.369 24.515 1.00 96.75 647 ASN A O 1
ATOM 5170 N N . TYR A 1 648 ? -17.603 -5.668 25.268 1.00 97.75 648 TYR A N 1
ATOM 5171 C CA . TYR A 1 648 ? -16.779 -5.508 24.074 1.00 97.75 648 TYR A CA 1
ATOM 5172 C C . TYR A 1 648 ? -17.494 -6.056 22.837 1.00 97.75 648 TYR A C 1
ATOM 5174 O O . TYR A 1 648 ? -17.616 -5.352 21.842 1.00 97.75 648 TYR A O 1
ATOM 5182 N N . TYR A 1 649 ? -18.056 -7.262 22.912 1.00 97.38 649 TYR A N 1
ATOM 5183 C CA . TYR A 1 649 ? -18.798 -7.821 21.785 1.00 97.38 649 TYR A CA 1
ATOM 5184 C C . TYR A 1 649 ? -20.138 -7.125 21.552 1.00 97.38 649 TYR A C 1
ATOM 5186 O O . TYR A 1 649 ? -20.468 -6.807 20.416 1.00 97.38 649 TYR A O 1
ATOM 5194 N N . TYR A 1 650 ? -20.899 -6.857 22.611 1.00 94.88 650 TYR A N 1
ATOM 5195 C CA . TYR A 1 650 ? -22.242 -6.281 22.531 1.00 94.88 650 TYR A CA 1
ATOM 5196 C C . TYR A 1 650 ? -22.263 -4.939 21.779 1.00 94.88 650 TYR A C 1
ATOM 5198 O O . TYR A 1 650 ? -23.133 -4.706 20.933 1.00 94.88 650 TYR A O 1
ATOM 5206 N N . TYR A 1 651 ? -21.272 -4.080 22.035 1.00 94.19 651 TYR A N 1
ATOM 5207 C CA . TYR A 1 651 ? -21.192 -2.748 21.435 1.00 94.19 651 TYR A CA 1
ATOM 5208 C C . TYR A 1 651 ? -20.505 -2.702 20.063 1.00 94.19 651 TYR A C 1
ATOM 5210 O O . TYR A 1 651 ? -20.619 -1.691 19.375 1.00 94.19 651 TYR A O 1
ATOM 5218 N N . LEU A 1 652 ? -19.871 -3.789 19.615 1.00 94.69 652 LEU A N 1
ATOM 5219 C CA . LEU A 1 652 ? -19.253 -3.884 18.290 1.00 94.69 652 LEU A CA 1
ATOM 5220 C C . LEU A 1 652 ? -20.182 -4.523 17.256 1.00 94.69 652 LEU A C 1
ATOM 5222 O O . LEU A 1 652 ? -21.090 -5.286 17.596 1.00 94.69 652 LEU A O 1
ATOM 5226 N N . PHE A 1 653 ? -19.960 -4.191 15.982 1.00 93.81 653 PHE A N 1
ATOM 5227 C CA . PHE A 1 653 ? -20.735 -4.707 14.850 1.00 93.81 653 PHE A CA 1
ATOM 5228 C C . PHE A 1 653 ? -20.841 -6.231 14.877 1.00 93.81 653 PHE A C 1
ATOM 5230 O O . PHE A 1 653 ? -19.842 -6.904 15.122 1.00 93.81 653 PHE A O 1
ATOM 5237 N N . ASP A 1 654 ? -22.053 -6.756 14.640 1.00 93.31 654 ASP A N 1
ATOM 5238 C CA . ASP A 1 654 ? -22.324 -8.200 14.579 1.00 93.31 654 ASP A CA 1
ATOM 5239 C C . ASP A 1 654 ? -21.652 -8.980 15.732 1.00 93.31 654 ASP A C 1
ATOM 5241 O O . ASP A 1 654 ? -21.039 -10.037 15.548 1.00 93.31 654 ASP A O 1
ATOM 5245 N N . GLY A 1 655 ? -21.753 -8.431 16.947 1.00 95.19 655 GLY A N 1
ATOM 5246 C CA . GLY A 1 655 ? -20.978 -8.837 18.118 1.00 95.19 655 GLY A CA 1
ATOM 5247 C C . GLY A 1 655 ? -20.944 -10.338 18.392 1.00 95.19 655 GLY A C 1
ATOM 5248 O O . GLY A 1 655 ? -19.886 -10.888 18.696 1.00 95.19 655 GLY A O 1
ATOM 5249 N N . LEU A 1 656 ? -22.075 -11.036 18.245 1.00 96.56 656 LEU A N 1
ATOM 5250 C CA . LEU A 1 656 ? -22.145 -12.484 18.468 1.00 96.56 656 LEU A CA 1
ATOM 5251 C C . LEU A 1 656 ? -21.391 -13.276 17.386 1.00 96.56 656 LEU A C 1
ATOM 5253 O O . LEU A 1 656 ? -20.712 -14.263 17.676 1.00 96.56 656 LEU A O 1
ATOM 5257 N N . VAL A 1 657 ? -21.423 -12.805 16.138 1.00 97.06 657 VAL A N 1
ATOM 5258 C CA . VAL A 1 657 ? -20.616 -13.367 15.046 1.00 97.06 657 VAL A CA 1
ATOM 5259 C C . VAL A 1 657 ? -19.132 -13.064 15.269 1.00 97.06 657 VAL A C 1
ATOM 5261 O O . VAL A 1 657 ? -18.287 -13.925 15.010 1.00 97.06 657 VAL A O 1
ATOM 5264 N N . LEU A 1 658 ? -18.787 -11.873 15.772 1.00 97.88 658 LEU A N 1
ATOM 5265 C CA . LEU A 1 658 ? -17.420 -11.542 16.182 1.00 97.88 658 LEU A CA 1
ATOM 5266 C C . LEU A 1 658 ? -16.932 -12.482 17.296 1.00 97.88 658 LEU A C 1
ATOM 5268 O O . LEU A 1 658 ? -15.867 -13.084 17.151 1.00 97.88 658 LEU A O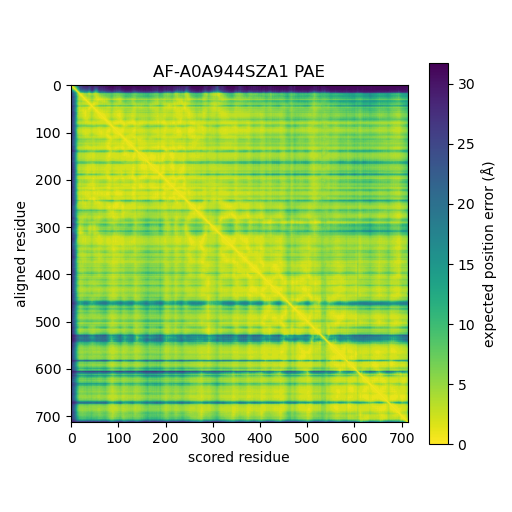 1
ATOM 5272 N N . ALA A 1 659 ? -17.728 -12.688 18.345 1.00 98.38 659 ALA A N 1
ATOM 5273 C CA . ALA A 1 659 ? -17.441 -13.627 19.428 1.00 98.38 659 ALA A CA 1
ATOM 5274 C C . ALA A 1 659 ? -17.200 -15.054 18.902 1.00 98.38 659 ALA A C 1
ATOM 5276 O O . ALA A 1 659 ? -16.238 -15.722 19.292 1.00 98.38 659 ALA A O 1
ATOM 5277 N N . ALA A 1 660 ? -18.003 -15.502 17.934 1.00 98.25 660 ALA A N 1
ATOM 5278 C CA . ALA A 1 660 ? -17.814 -16.794 17.286 1.00 98.25 660 ALA A CA 1
ATOM 5279 C C . ALA A 1 660 ? -16.522 -16.882 16.461 1.00 98.25 660 ALA A C 1
ATOM 5281 O O . ALA A 1 660 ? -15.833 -17.908 16.491 1.00 98.25 660 ALA A O 1
ATOM 5282 N N . LYS A 1 661 ? -16.145 -15.810 15.752 1.00 98.25 661 LYS A N 1
ATOM 5283 C CA . LYS A 1 661 ? -14.855 -15.731 15.046 1.00 98.25 661 LYS A CA 1
ATOM 5284 C C . LYS A 1 661 ? -13.680 -15.768 16.028 1.00 98.25 661 LYS A C 1
ATOM 5286 O O . LYS A 1 661 ? -12.703 -16.470 15.757 1.00 98.25 661 LYS A O 1
ATOM 5291 N N . VAL A 1 662 ? -13.784 -15.090 17.175 1.00 98.38 662 VAL A N 1
ATOM 5292 C CA . VAL A 1 662 ? -12.771 -15.138 18.245 1.00 98.38 662 VAL A CA 1
ATOM 5293 C C . VAL A 1 662 ? -12.629 -16.554 18.792 1.00 98.38 662 VAL A C 1
ATOM 5295 O O . VAL A 1 662 ? -11.509 -17.053 18.874 1.00 98.38 662 VAL A O 1
ATOM 5298 N N . ALA A 1 663 ? -13.738 -17.247 19.060 1.00 98.00 663 ALA A N 1
ATOM 5299 C CA . ALA A 1 663 ? -13.703 -18.634 19.513 1.00 98.00 663 ALA A CA 1
ATOM 5300 C C . ALA A 1 663 ? -12.997 -19.553 18.498 1.00 98.00 663 ALA A C 1
ATOM 5302 O O . ALA A 1 663 ? -12.145 -20.353 18.877 1.00 98.00 663 ALA A O 1
ATOM 5303 N N . VAL A 1 664 ? -13.279 -19.424 17.192 1.00 97.06 664 VAL A N 1
ATOM 5304 C CA . VAL A 1 664 ? -12.558 -20.193 16.156 1.00 97.06 664 VAL A CA 1
ATOM 5305 C C . VAL A 1 664 ? -11.060 -19.879 16.160 1.00 97.06 664 VAL A C 1
ATOM 5307 O O . VAL A 1 664 ? -10.246 -20.798 16.066 1.00 97.06 664 VAL A O 1
ATOM 5310 N N . ALA A 1 665 ? -10.685 -18.604 16.253 1.00 96.25 665 ALA A N 1
ATOM 5311 C CA . ALA A 1 665 ? -9.285 -18.192 16.258 1.00 96.25 665 ALA A CA 1
ATOM 5312 C C . ALA A 1 665 ? -8.534 -18.680 17.509 1.00 96.25 665 ALA A C 1
ATOM 5314 O O . ALA A 1 665 ? -7.378 -19.083 17.400 1.00 96.25 665 ALA A O 1
ATOM 5315 N N . TYR A 1 666 ? -9.198 -18.712 18.666 1.00 96.25 666 TYR A N 1
ATOM 5316 C CA . TYR A 1 666 ? -8.665 -19.293 19.895 1.00 96.25 666 TYR A CA 1
ATOM 5317 C C . TYR A 1 666 ? -8.335 -20.775 19.732 1.00 96.25 666 TYR A C 1
ATOM 5319 O O . TYR A 1 666 ? -7.188 -21.164 19.944 1.00 96.25 666 TYR A O 1
ATOM 5327 N N . PHE A 1 667 ? -9.289 -21.587 19.271 1.00 94.88 667 PHE A N 1
ATOM 5328 C CA . PHE A 1 667 ? -9.049 -23.021 19.092 1.00 94.88 667 PHE A CA 1
ATOM 5329 C C . PHE A 1 667 ? -7.947 -23.305 18.067 1.00 94.88 667 PHE A C 1
ATOM 5331 O O . PHE A 1 667 ? -7.117 -24.172 18.299 1.00 94.88 667 PHE A O 1
ATOM 5338 N N . LYS A 1 668 ? -7.857 -22.517 16.988 1.00 92.69 668 LYS A N 1
ATOM 5339 C CA . LYS A 1 668 ? -6.721 -22.607 16.053 1.00 92.69 668 LYS A CA 1
ATOM 5340 C C . LYS A 1 668 ? -5.388 -22.233 16.701 1.00 92.69 668 LYS A C 1
ATOM 5342 O O . LYS A 1 668 ? -4.361 -22.792 16.352 1.00 92.69 668 LYS A O 1
ATOM 5347 N N . SER A 1 669 ? -5.383 -21.276 17.629 1.00 90.56 669 SER A N 1
ATOM 5348 C CA . SER A 1 669 ? -4.155 -20.864 18.316 1.00 90.56 669 SER A CA 1
ATOM 5349 C C . SER A 1 669 ? -3.636 -21.886 19.326 1.00 90.56 669 SER A C 1
ATOM 5351 O O . SER A 1 669 ? -2.474 -21.798 19.692 1.00 90.56 669 SER A O 1
ATOM 5353 N N . GLN A 1 670 ? -4.453 -22.855 19.752 1.00 86.50 670 GLN A N 1
ATOM 5354 C CA . GLN A 1 670 ? -3.978 -23.967 20.585 1.00 86.50 670 GLN A CA 1
ATOM 5355 C C . GLN A 1 670 ? -3.065 -24.933 19.807 1.00 86.50 670 GLN A C 1
ATOM 5357 O O . GLN A 1 670 ? -2.322 -25.696 20.416 1.00 86.50 670 GLN A O 1
ATOM 5362 N N . GLU A 1 671 ? -3.090 -24.876 18.472 1.00 82.56 671 GLU A N 1
ATOM 5363 C CA . GLU A 1 671 ? -2.206 -25.635 17.577 1.00 82.56 671 GLU A CA 1
ATOM 5364 C C . GLU A 1 671 ? -0.893 -24.876 17.259 1.00 82.56 671 GLU A C 1
ATOM 5366 O O . GLU A 1 671 ? -0.008 -25.415 16.596 1.00 82.56 671 GLU A O 1
ATOM 5371 N N . ASP A 1 672 ? -0.756 -23.625 17.720 1.00 77.50 672 ASP A N 1
ATOM 5372 C CA . ASP A 1 672 ? 0.370 -22.709 17.478 1.00 77.50 672 ASP A CA 1
ATOM 5373 C C . ASP A 1 672 ? 1.194 -22.543 18.775 1.00 77.50 672 ASP A C 1
ATOM 5375 O O . ASP A 1 672 ? 0.614 -22.477 19.860 1.00 77.50 672 ASP A O 1
ATOM 5379 N N . PRO A 1 673 ? 2.538 -22.442 18.716 1.00 77.19 673 PRO A N 1
ATOM 5380 C CA . PRO A 1 673 ? 3.363 -22.119 19.885 1.00 77.19 673 PRO A CA 1
ATOM 5381 C C . PRO A 1 673 ? 2.969 -20.816 20.604 1.00 77.19 673 PRO A C 1
ATOM 5383 O O . PRO A 1 673 ? 3.295 -20.653 21.780 1.00 77.19 673 PRO A O 1
ATOM 5386 N N . ASN A 1 674 ? 2.290 -19.881 19.930 1.00 79.19 674 ASN A N 1
ATOM 5387 C CA . ASN A 1 674 ? 1.900 -18.600 20.517 1.00 79.19 674 ASN A CA 1
ATOM 5388 C C . ASN A 1 674 ? 0.448 -18.600 21.031 1.00 79.19 674 ASN A C 1
ATOM 5390 O O . ASN A 1 674 ? -0.481 -18.729 20.225 1.00 79.19 674 ASN A O 1
ATOM 5394 N N . PRO A 1 675 ? 0.202 -18.321 22.326 1.00 87.88 675 PRO A N 1
ATOM 5395 C CA . PRO A 1 675 ? -1.150 -18.297 22.878 1.00 87.88 675 PRO A CA 1
ATOM 5396 C C . PRO A 1 675 ? -2.007 -17.165 22.292 1.00 87.88 675 PRO A C 1
ATOM 5398 O O . PRO A 1 675 ? -1.506 -16.178 21.741 1.00 87.88 675 PRO A O 1
ATOM 5401 N N . PHE A 1 676 ? -3.330 -17.291 22.433 1.00 94.81 676 PHE A N 1
ATOM 5402 C CA . PHE A 1 676 ? -4.259 -16.214 22.097 1.00 94.81 676 PHE A CA 1
ATOM 5403 C C . PHE A 1 676 ? -4.022 -14.988 22.991 1.00 94.81 676 PHE A C 1
ATOM 5405 O O . PHE A 1 676 ? -4.051 -15.091 24.215 1.00 94.81 676 PHE A O 1
ATOM 5412 N N . ASN A 1 677 ? -3.794 -13.825 22.381 1.00 94.69 677 ASN A N 1
ATOM 5413 C CA . ASN A 1 677 ? -3.449 -12.579 23.067 1.00 94.69 677 ASN A CA 1
ATOM 5414 C C . ASN A 1 677 ? -4.221 -11.381 22.481 1.00 94.69 677 ASN A C 1
ATOM 5416 O O . ASN A 1 677 ? -5.029 -11.534 21.563 1.00 94.69 677 ASN A O 1
ATOM 5420 N N . LEU A 1 678 ? -3.960 -10.177 23.001 1.00 95.44 678 LEU A N 1
ATOM 5421 C CA . LEU A 1 678 ? -4.659 -8.953 22.593 1.00 95.44 678 LEU A CA 1
ATOM 5422 C C . LEU A 1 678 ? -4.464 -8.622 21.101 1.00 95.44 678 LEU A C 1
ATOM 5424 O O . LEU A 1 678 ? -5.402 -8.194 20.437 1.00 95.44 678 LEU A O 1
ATOM 5428 N N . SER A 1 679 ? -3.280 -8.893 20.545 1.00 93.75 679 SER A N 1
ATOM 5429 C CA . SER A 1 679 ? -3.005 -8.705 19.113 1.00 93.75 679 SER A CA 1
ATOM 5430 C C . SER A 1 679 ? -3.828 -9.660 18.236 1.00 93.75 679 SER A C 1
ATOM 5432 O O . SER A 1 679 ? -4.390 -9.249 17.216 1.00 93.75 679 SER A O 1
ATOM 5434 N N . LYS A 1 680 ? -3.990 -10.924 18.662 1.00 95.19 680 LYS A N 1
ATOM 5435 C CA . LYS A 1 680 ? -4.873 -11.892 17.989 1.00 95.19 680 LYS A CA 1
ATOM 5436 C C . LYS A 1 680 ? -6.349 -11.468 18.079 1.00 95.19 680 LYS A C 1
ATOM 5438 O O . LYS A 1 680 ? -7.038 -11.559 17.064 1.00 95.19 680 LYS A O 1
ATOM 5443 N N . LEU A 1 681 ? -6.813 -10.937 19.220 1.00 97.75 681 LEU A N 1
ATOM 5444 C CA . LEU A 1 681 ? -8.163 -10.356 19.353 1.00 97.75 681 LEU A CA 1
ATOM 5445 C C . LEU A 1 681 ? -8.377 -9.207 18.353 1.00 97.75 681 LEU A C 1
ATOM 5447 O O . LEU A 1 681 ? -9.301 -9.266 17.542 1.00 97.75 681 LEU A O 1
ATOM 5451 N N . TYR A 1 682 ? -7.468 -8.228 18.341 1.00 96.25 682 TYR A N 1
ATOM 5452 C CA . TYR A 1 682 ? -7.481 -7.101 17.403 1.00 96.25 682 TYR A CA 1
ATOM 5453 C C . TYR A 1 682 ? -7.502 -7.552 15.935 1.00 96.25 682 TYR A C 1
ATOM 5455 O O . TYR A 1 682 ? -8.265 -7.022 15.130 1.00 96.25 682 TYR A O 1
ATOM 5463 N N . ARG A 1 683 ? -6.695 -8.554 15.547 1.00 95.00 683 ARG A N 1
ATOM 5464 C CA . ARG A 1 683 ? -6.674 -9.048 14.156 1.00 95.00 683 ARG A CA 1
ATOM 5465 C C . ARG A 1 683 ? -8.015 -9.666 13.759 1.00 95.00 683 ARG A C 1
ATOM 5467 O O . ARG A 1 683 ? -8.433 -9.477 12.616 1.00 95.00 683 ARG A O 1
ATOM 5474 N N . VAL A 1 684 ? -8.681 -10.384 14.667 1.00 97.50 684 VAL A N 1
ATOM 5475 C CA . VAL A 1 684 ? -10.018 -10.950 14.419 1.00 97.50 684 VAL A CA 1
ATOM 5476 C C . VAL A 1 684 ? -11.063 -9.842 14.290 1.00 97.50 684 VAL A C 1
ATOM 5478 O O . VAL A 1 684 ? -11.830 -9.868 13.330 1.00 97.50 684 VAL A O 1
ATOM 5481 N N . GLU A 1 685 ? -11.049 -8.849 15.184 1.00 97.81 685 GLU A N 1
ATOM 5482 C CA . GLU A 1 685 ? -11.916 -7.662 15.113 1.00 97.81 685 GLU A CA 1
ATOM 5483 C C . GLU A 1 685 ? -11.731 -6.912 13.788 1.00 97.81 685 GLU A C 1
ATOM 5485 O O . GLU A 1 685 ? -12.684 -6.714 13.038 1.00 97.81 685 GLU A O 1
ATOM 5490 N N . ARG A 1 686 ? -10.486 -6.579 13.432 1.00 95.75 686 ARG A N 1
ATOM 5491 C CA . ARG A 1 686 ? -10.161 -5.897 12.175 1.00 95.75 686 ARG A CA 1
ATOM 5492 C C . ARG A 1 686 ? -10.692 -6.647 10.961 1.00 95.75 686 ARG A C 1
ATOM 5494 O O . ARG A 1 686 ? -11.296 -6.050 10.073 1.00 95.75 686 ARG A O 1
ATOM 5501 N N . ASN A 1 687 ? -10.450 -7.955 10.909 1.00 95.19 687 ASN A N 1
ATOM 5502 C CA . ASN A 1 687 ? -10.913 -8.782 9.801 1.00 95.19 687 ASN A CA 1
ATOM 5503 C C . ASN A 1 687 ? -12.446 -8.854 9.764 1.00 95.19 687 ASN A C 1
ATOM 5505 O O . ASN A 1 687 ? -13.017 -8.839 8.680 1.00 95.19 687 ASN A O 1
ATOM 5509 N N . HIS A 1 688 ? -13.113 -8.863 10.921 1.00 96.69 688 HIS A N 1
ATOM 5510 C CA . HIS A 1 688 ? -14.571 -8.833 11.004 1.00 96.69 688 HIS A CA 1
ATOM 5511 C C . HIS A 1 688 ? -15.157 -7.564 10.362 1.00 96.69 688 HIS A C 1
ATOM 5513 O O . HIS A 1 688 ? -16.074 -7.662 9.547 1.00 96.69 688 HIS A O 1
ATOM 5519 N N . TYR A 1 689 ? -14.585 -6.391 10.642 1.00 95.56 689 TYR A N 1
ATOM 5520 C CA . TYR A 1 689 ? -14.994 -5.144 9.987 1.00 95.56 689 TYR A CA 1
ATOM 5521 C C . TYR A 1 689 ? -14.631 -5.102 8.500 1.00 95.56 689 TYR A C 1
ATOM 5523 O O . TYR A 1 689 ? -15.392 -4.576 7.689 1.00 95.56 689 TYR A O 1
ATOM 5531 N N . TYR A 1 690 ? -13.490 -5.678 8.108 1.00 93.00 690 TYR A N 1
ATOM 5532 C CA . TYR A 1 690 ? -13.128 -5.779 6.692 1.00 93.00 690 TYR A CA 1
ATOM 5533 C C . TYR A 1 690 ? -14.145 -6.637 5.938 1.00 93.00 690 TYR A C 1
ATOM 5535 O O . TYR A 1 690 ? -14.611 -6.221 4.879 1.00 93.00 690 TYR A O 1
ATOM 5543 N N . ASP A 1 691 ? -14.558 -7.772 6.504 1.00 93.12 691 ASP A N 1
ATOM 5544 C CA . ASP A 1 691 ? -15.601 -8.605 5.910 1.00 93.12 691 ASP A CA 1
ATOM 5545 C C . ASP A 1 691 ? -16.876 -7.785 5.640 1.00 93.12 691 ASP A C 1
ATOM 5547 O O . ASP A 1 691 ? -17.433 -7.875 4.549 1.00 93.12 691 ASP A O 1
ATOM 5551 N N . ASN A 1 692 ? -17.295 -6.917 6.568 1.00 91.38 692 ASN A N 1
ATOM 5552 C CA . ASN A 1 692 ? -18.442 -6.028 6.360 1.00 91.38 692 ASN A CA 1
ATOM 5553 C C . ASN A 1 692 ? -18.215 -5.036 5.202 1.00 91.38 692 ASN A C 1
ATOM 5555 O O . ASN A 1 692 ? -18.973 -5.008 4.229 1.00 91.38 692 ASN A O 1
ATOM 5559 N N . CYS A 1 693 ? -17.119 -4.277 5.263 1.00 90.38 693 CYS A N 1
ATOM 5560 C CA . CYS A 1 693 ? -16.740 -3.262 4.274 1.00 90.38 693 CYS A CA 1
ATOM 5561 C C . CYS A 1 693 ? -16.621 -3.799 2.833 1.00 90.38 693 CYS A C 1
ATOM 5563 O O . CYS A 1 693 ? -16.843 -3.064 1.864 1.00 90.38 693 CYS A O 1
ATOM 5565 N N . TYR A 1 694 ? -16.279 -5.079 2.681 1.00 90.56 694 TYR A N 1
ATOM 5566 C CA . TYR A 1 694 ? -16.133 -5.752 1.389 1.00 90.56 694 TYR A CA 1
ATOM 5567 C C . TYR A 1 694 ? -17.320 -6.662 1.022 1.00 90.56 694 TYR A C 1
ATOM 5569 O O . TYR A 1 694 ? -17.238 -7.386 0.032 1.00 90.56 694 TYR A O 1
ATOM 5577 N N . ARG A 1 695 ? -18.437 -6.634 1.770 1.00 89.56 695 ARG A N 1
ATOM 5578 C CA . ARG A 1 695 ? -19.621 -7.504 1.556 1.00 89.56 695 ARG A CA 1
ATOM 5579 C C . ARG A 1 695 ? -19.283 -9.003 1.581 1.00 89.56 695 ARG A C 1
ATOM 5581 O O . ARG A 1 695 ? -19.759 -9.805 0.773 1.00 89.56 695 ARG A O 1
ATOM 5588 N N . MET A 1 696 ? -18.428 -9.369 2.522 1.00 92.31 696 MET A N 1
ATOM 5589 C CA . MET A 1 696 ? -17.891 -10.704 2.765 1.00 92.31 696 MET A CA 1
ATOM 5590 C C . MET A 1 696 ? -18.261 -11.264 4.145 1.00 92.31 696 MET A C 1
ATOM 5592 O O . MET A 1 696 ? -17.736 -12.313 4.514 1.00 92.31 696 MET A O 1
ATOM 5596 N N . SER A 1 697 ? -19.161 -10.615 4.894 1.00 91.56 697 SER A N 1
ATOM 5597 C CA . SER A 1 697 ? -19.651 -11.113 6.186 1.00 91.56 697 SER A CA 1
ATOM 5598 C C . SER A 1 697 ? -20.085 -12.580 6.099 1.00 91.56 697 SER A C 1
ATOM 5600 O O . SER A 1 697 ? -20.752 -12.995 5.150 1.00 91.56 697 SER A O 1
ATOM 5602 N N . TYR A 1 698 ? -19.687 -13.374 7.095 1.00 93.75 698 TYR A N 1
ATOM 5603 C CA . TYR A 1 698 ? -19.980 -14.804 7.165 1.00 93.75 698 TYR A CA 1
ATOM 5604 C C . TYR A 1 698 ? -20.108 -15.281 8.614 1.00 93.75 698 TYR A C 1
ATOM 5606 O O . TYR A 1 698 ? -19.467 -14.737 9.519 1.00 93.75 698 TYR A O 1
ATOM 5614 N N . ILE A 1 699 ? -20.879 -16.355 8.801 1.00 94.44 699 ILE A N 1
ATOM 5615 C CA . ILE A 1 699 ? -20.944 -17.122 10.047 1.00 94.44 699 ILE A CA 1
ATOM 5616 C C . ILE A 1 699 ? -19.873 -18.225 10.011 1.00 94.44 699 ILE A C 1
ATOM 5618 O O . ILE A 1 699 ? -19.817 -18.983 9.036 1.00 94.44 699 ILE A O 1
ATOM 5622 N N . PRO A 1 700 ? -19.006 -18.359 11.034 1.00 95.50 700 PRO A N 1
ATOM 5623 C CA . PRO A 1 700 ? -18.020 -19.434 11.072 1.00 95.50 700 PRO A CA 1
ATOM 5624 C C . PRO A 1 700 ? -18.679 -20.818 11.065 1.00 95.50 700 PRO A C 1
ATOM 5626 O O . PRO A 1 700 ? -19.510 -21.111 11.921 1.00 95.50 700 PRO A O 1
ATOM 5629 N N . LYS A 1 701 ? -18.247 -21.704 10.155 1.00 95.44 701 LYS A N 1
ATOM 5630 C CA . LYS A 1 701 ? -18.838 -23.046 9.966 1.00 95.44 701 LYS A CA 1
ATOM 5631 C C . LYS A 1 701 ? -18.971 -23.851 11.267 1.00 95.44 701 LYS A C 1
ATOM 5633 O O . LYS A 1 701 ? -19.973 -24.527 11.447 1.00 95.44 701 LYS A O 1
ATOM 5638 N N . LYS A 1 702 ? -17.994 -23.748 12.180 1.00 95.75 702 LYS A N 1
ATOM 5639 C CA . LYS A 1 702 ? -17.995 -24.441 13.486 1.00 95.75 702 LYS A CA 1
ATOM 5640 C C . LYS A 1 702 ? -19.228 -24.114 14.345 1.00 95.75 702 LYS A C 1
ATOM 5642 O O . LYS A 1 702 ? -19.636 -24.943 15.147 1.00 95.75 702 LYS A O 1
ATOM 5647 N N . TYR A 1 703 ? -19.807 -22.927 14.175 1.00 96.06 703 TYR A N 1
ATOM 5648 C CA . TYR A 1 703 ? -20.907 -22.413 14.994 1.00 96.06 703 TYR A CA 1
ATOM 5649 C C . TYR A 1 703 ? -22.154 -22.076 14.166 1.00 96.06 703 TYR A C 1
ATOM 5651 O O . TYR A 1 703 ? -23.054 -21.407 14.665 1.00 96.06 703 TYR A O 1
ATOM 5659 N N . ALA A 1 704 ? -22.211 -22.526 12.908 1.00 93.75 704 ALA A N 1
ATOM 5660 C CA . ALA A 1 704 ? -23.295 -22.189 11.992 1.00 93.75 704 ALA A CA 1
ATOM 5661 C C . ALA A 1 704 ? -24.660 -22.664 12.504 1.00 93.75 704 ALA A C 1
ATOM 5663 O O . ALA A 1 704 ? -25.599 -21.872 12.502 1.00 93.75 704 ALA A O 1
ATOM 5664 N N . ASP A 1 705 ? -24.753 -23.898 13.003 1.00 92.19 705 ASP A N 1
ATOM 5665 C CA . ASP A 1 705 ? -26.017 -24.464 13.489 1.00 92.19 705 ASP A CA 1
ATOM 5666 C C . ASP A 1 705 ? -26.557 -23.684 14.696 1.00 92.19 705 ASP A C 1
ATOM 5668 O O . ASP A 1 705 ? -27.723 -23.301 14.718 1.00 92.19 705 ASP A O 1
ATOM 5672 N N . TYR A 1 706 ? -25.686 -23.370 15.663 1.00 93.94 706 TYR A N 1
ATOM 5673 C CA . TYR A 1 706 ? -26.050 -22.581 16.842 1.00 93.94 706 TYR A CA 1
ATOM 5674 C C . TYR A 1 706 ? -26.544 -21.183 16.450 1.00 93.94 706 TYR A C 1
ATOM 5676 O O . TYR A 1 706 ? -27.624 -20.760 16.851 1.00 93.94 706 TYR A O 1
ATOM 5684 N N . LEU A 1 707 ? -25.769 -20.474 15.626 1.00 93.06 707 LEU A N 1
ATOM 5685 C CA . LEU A 1 707 ? -26.045 -19.080 15.281 1.00 93.06 707 LEU A CA 1
ATOM 5686 C C . LEU A 1 707 ? -27.230 -18.923 14.321 1.00 93.06 707 LEU A C 1
ATOM 5688 O O . LEU A 1 707 ? -27.944 -17.930 14.400 1.00 93.06 707 LEU A O 1
ATOM 5692 N N . THR A 1 708 ? -27.477 -19.895 13.441 1.00 87.62 708 THR A N 1
ATOM 5693 C CA . THR A 1 708 ? -28.624 -19.843 12.518 1.00 87.62 708 THR A CA 1
ATOM 5694 C C . THR A 1 708 ? -29.950 -20.005 13.260 1.00 87.62 708 THR A C 1
ATOM 5696 O O . THR A 1 708 ? -30.935 -19.380 12.878 1.00 87.62 708 THR A O 1
ATOM 5699 N N . ASN A 1 709 ? -29.980 -20.772 14.355 1.00 85.31 709 ASN A N 1
ATOM 5700 C CA . ASN A 1 709 ? -31.184 -20.908 15.177 1.00 85.31 709 ASN A CA 1
ATOM 5701 C C . ASN A 1 709 ? -31.601 -19.581 15.829 1.00 85.31 709 ASN A C 1
ATOM 5703 O O . ASN A 1 709 ? -32.793 -19.333 15.958 1.00 85.31 709 ASN A O 1
ATOM 5707 N N . ILE A 1 710 ? -30.634 -18.718 16.159 1.00 82.69 710 ILE A N 1
ATOM 5708 C CA . ILE A 1 710 ? -30.875 -17.381 16.729 1.00 82.69 710 ILE A CA 1
ATOM 5709 C C . ILE A 1 710 ? -31.452 -16.412 15.683 1.00 82.69 710 ILE A C 1
ATOM 5711 O O . ILE A 1 710 ? -32.167 -15.486 16.034 1.00 82.69 710 ILE A O 1
ATOM 5715 N N . ILE A 1 711 ? -31.180 -16.625 14.390 1.00 73.62 711 ILE A N 1
ATOM 5716 C CA . ILE A 1 711 ? -31.713 -15.784 13.299 1.00 73.62 711 ILE A CA 1
ATOM 5717 C C . ILE A 1 711 ? -33.208 -16.056 13.045 1.00 73.62 711 ILE A C 1
ATOM 5719 O O . ILE A 1 711 ? -33.914 -15.194 12.527 1.00 73.62 711 ILE A O 1
ATOM 5723 N N . ILE A 1 712 ? -33.674 -17.274 13.339 1.00 58.66 712 ILE A N 1
ATOM 5724 C CA . ILE A 1 712 ? -35.034 -17.746 13.021 1.00 58.66 712 ILE A CA 1
ATOM 5725 C C . ILE A 1 712 ? -36.029 -17.446 14.160 1.00 58.66 712 ILE A C 1
ATOM 5727 O O . ILE A 1 712 ? -37.239 -17.430 13.923 1.00 58.66 712 ILE A O 1
ATOM 5731 N N . THR A 1 713 ? -35.528 -17.210 15.373 1.00 46.50 713 THR A N 1
ATOM 5732 C CA . THR A 1 713 ? -36.281 -16.741 16.551 1.00 46.50 713 THR A CA 1
ATOM 5733 C C . THR A 1 713 ? -36.380 -15.228 16.585 1.00 46.50 713 THR A C 1
ATOM 5735 O O . THR A 1 713 ? -37.478 -14.732 16.922 1.00 46.50 713 THR A O 1
#

Sequence (713 aa):
MNKTKIAIPSDIPKENSLPKRGDELTNLEGYPKNFELPLTENISGKYINTLYAPKDITIDWNGYKKHLSIVKPNFHPKVLLVGHDSSEIENITLMSLGGVLQHMNGIANYALLGSNNINTLDQIIKNKQPEWIGFNLYTGLTDFVFEWIKRYKIERASHILKQNIVDFDTADKALKNMVREAKGPIYDGNQVVYAPIIIGGHFNNYSFNESFCKGGDYVVRGKGINLLRDILLGLFEPGIYHDPMPYANIPRMDREVFYKDMYEYSDKTKGYVFSRIKSVLSALGCSYTCSYCYISSMIDNLKEAYQGKGIKPPSIIQDRPINTVLAEGKDILRLDKFYGVKTAAVFDQADISLNNMEWWNELGDKWMTDIGIPFYIQARPAMLAGKNGIKRIESISNRRLVSGISMAIESGDQNVRKLLLDRHENNNIVKDAIKNVKSYGIPLRTQAIVGLPVMKPSIPFNSTNSKVSLVDRDGKEHYYEDPLQESLKCLDLVCSSDFSKEDYYWNAIYSPFPGTPLGDYSREAGFAESDTASKAYLFSTESGLSCFSDLIAKRQVAFSLTSNFFAHFKNGKNLMSSYIYSGEELDLECFSRFVSNNSSSMEPIDQISTAGLIPNVTIKDFEDFFEYAYQNEIDIKFKEINKRLINYYYYLFDGLVLAAKVAVAYFKSQEDPNPFNLSKLYRVERNHYYDNCYRMSYIPKKYADYLTNIIIT

Solvent-accessible surface area (backbone atoms only — not comparable to full-atom values): 38735 Å² total; per-residue (Å²): 133,90,79,82,77,82,79,78,84,76,84,65,63,80,84,76,50,77,69,36,58,86,58,83,72,67,31,90,80,24,33,51,90,69,96,69,78,61,53,69,45,80,44,85,99,70,36,30,39,45,55,66,35,39,63,68,36,50,67,33,48,68,60,41,26,56,48,40,56,69,80,41,65,85,54,52,56,33,34,36,41,36,36,64,54,87,62,90,64,73,63,61,66,60,21,31,53,29,15,50,28,57,33,51,57,23,43,66,43,58,46,65,38,44,80,92,49,48,75,54,50,62,57,49,44,69,73,68,62,39,42,28,36,36,38,47,34,45,46,41,71,42,67,64,54,40,57,50,44,40,52,53,38,24,53,38,37,20,63,75,69,73,42,94,52,85,50,51,68,61,20,44,52,52,48,43,51,51,29,44,74,60,33,43,51,41,62,59,87,92,42,71,63,40,50,47,32,36,33,31,40,70,33,22,70,68,44,38,67,56,46,38,76,44,55,27,34,32,23,32,22,57,78,43,68,68,55,52,56,40,44,75,71,34,69,52,64,63,45,44,38,30,39,53,71,60,62,60,43,79,50,57,57,33,56,66,60,45,41,51,36,28,57,72,69,38,80,76,45,28,46,60,64,64,40,38,61,44,72,44,68,58,34,43,49,60,97,60,65,33,18,70,38,68,66,30,42,54,56,50,48,32,47,61,78,33,62,94,66,90,53,54,62,53,64,53,58,24,65,46,55,62,70,46,54,53,50,50,43,53,46,50,58,54,49,22,65,74,73,75,41,70,66,47,21,28,38,42,70,20,76,47,47,80,81,52,59,68,59,51,55,63,40,45,61,55,41,50,71,78,59,61,57,22,31,32,39,34,42,48,32,76,62,31,18,65,74,67,7,41,55,54,51,48,61,39,51,82,66,53,43,50,46,21,40,38,33,58,62,40,51,40,40,51,61,54,25,38,35,46,38,50,39,82,66,49,68,66,40,44,37,42,14,46,38,44,45,46,76,68,74,48,35,39,32,42,33,35,46,31,75,58,93,39,49,71,58,89,49,96,59,67,58,88,80,41,90,36,38,56,52,49,96,88,68,50,75,66,59,30,97,55,51,61,59,48,44,41,36,30,43,36,52,45,19,72,36,68,59,50,47,76,38,40,61,44,62,46,55,41,52,50,40,80,76,16,48,38,21,49,40,34,38,69,33,62,29,26,65,93,78,40,44,66,54,40,64,54,90,49,80,60,67,63,50,71,69,58,53,73,68,54,47,53,34,50,36,40,45,63,54,45,45,43,71,33,39,45,14,59,52,14,42,59,54,48,49,55,57,58,69,68,57,91,72,71,47,46,67,50,49,20,51,50,48,48,76,43,54,90,74,62,43,70,41,76,85,81,57,93,57,71,88,55,46,80,78,56,75,62,60,51,52,55,46,44,57,68,75,43,75,52,82,88,39,45,70,60,41,53,42,50,61,29,29,46,65,61,30,70,68,37,56,29,16,66,55,48,53,49,48,48,53,54,52,44,63,56,24,74,79,42,97,58,74,77,44,44,68,60,52,31,53,50,53,53,49,54,50,47,23,52,36,37,73,56,69,74,74,56,77,96,48,36,73,68,56,52,55,64,70,77,106

Mean predicted aligned error: 6.23 Å

Radius of gyration: 27.43 Å; Cα contacts (8 Å, |Δi|>4): 1303; chains: 1; bounding box: 74×85×74 Å

Secondary structure (DSSP, 8-state):
-------------GGGSPP-TT-----TTSS-SS--PPEEEEETTTEEEEE--GGG--S-HHHHHHHHHHHSTT---EEEEEE-S--SS--HHHHHHHHHHHHTT-EEEEEE--TTTGGGHHHHHHHH--SEEEEE--TTS-HHHHHHHHHHHHHHHHHHHTS----HHHHHHHHHHHHHHHTS-EEETTEEEEPPEEEESTTHHHHHHHHHHTT-SEEEEE--HHHHHHHHTT-S-SEEEEE----S-PPPP-HHHHHHHHHHH-HHHHHHHH-SEEEE--EE--S---TT-HHHHHHHHHHHHHTTSSSPPPPS-EEPPHHHHHHHHHHHHHHHHHHT----EEEE-SSSS-S-HHHHHHHHHHHHHHT-PPEEEEE-HHHHSHHHHHHHHHHHHHTT-EEEEEEEEE-S-HHHHHHTS-----HHHHHHHHHHHHHTT--EEEEEEES-S-SPPSS---GGGSS--SB-TTS-B---SSTHHHHHHHHHHHHTTT--TT-EEEEEE--PPTTSHHHHHHHHTTSS-S--GGGTTS--SS-S-TTS-HHHHHHHHHHHHHHHHHHTBTTHHHHHHHHHTS-S--SHHHHHHHHHHTGGG--BS----S-SSS----HHHHHHHHHHH--SGGGHHHHHHHHHTHHHHHHSTTHHHHHHHHHHHHHHHTTSSSPP-HHHHHHHHHHHHHHHHTT-----GGGHHHHHHHHH-

Foldseek 3Di:
DDDDDPDDDPPPPPQQDQDFAPDDLAQPVQAALDLAQHDWDDDPPAFIERRDGSNHAHQPLQVLLVSCCPPPVPQAAFEEEEEALPDLADDQLLQLLQLLNVSNNYHYAYDHDALVCPVCVVVVCVVRVGLAYEYADDFQRPPSVLVVLQVLQQVLQCVVVVHNRPDSVVSLVVVLVVCQVVLGFDDDVPHGSDHAYEYEHLCCLFCQVVCLVSRHQEYEHPSCSSVSNSSSVSNDRRTYYYHLAQELRRGQTNVPNLCVNLCVPDPSSVSQLQDLEHADAQKEADPALWLQDSSNSSVVSNVVVCPPVPGHGYDNIHGHDLVSRLVNLVVNVVSCVVSVHHRLAYEHPYPFPDPDVVSVLVNLVVCCVRRVHAYEGEHELLCLADPNNLVSLCSCLVSVNALAYEYEPAWLDQLCCCQQGVHRDHLVSNQRSLVSNVVSVHAYEYEYEFAQPQAQQPDDFDPVVAPGDQQDPVRDHRGDPQRVVGVLSVLLSLLQHLDDQLYFHAYAYDQQDPPRRSNVVCVRSQQADPSSRSCRPPSDLFHRTPPDDPLSRQLSSLCNLCSRLLSFFNCSSVLSVCQSPVDSDSKLQSVLQSQQVCVVVGHGRDQQDPDDDQADDDLVLQVVVLCVLQPDPVCVVVSVSSNSCSSVLNSHGNSSQLSQLLSVLQVVCVVPPDHDMSNSSSVSSVVCSVCSSSVNHDRPPVCCVVVVVSSVD

Nearest PDB structures (foldseek):
  6fd2-assembly1_B  TM=6.923E-01  e=1.266E-10  Streptoalloteichus tenebrarius
  7voc-assembly1_C  TM=7.259E-01  e=1.769E-03  Streptomyces griseochromogenes
  3fbt-assembly2_C  TM=2.290E-01  e=4.877E-01  Clostridium acetobutylicum
  6kja-assembly1_C-2  TM=2.795E-01  e=9.418E-01  Escherichia coli K-12
  5vmq-assembly1_A  TM=2.245E-01  e=1.153E+00  Escherichia coli S88

pLDDT: mean 91.27, std 11.01, range [30.05, 98.88]